Protein 7V0F (pdb70)

Structure (mmCIF, N/CA/C/O backbone):
data_7V0F
#
_entry.id   7V0F
#
_cell.length_a   84.060
_cell.length_b   84.060
_cell.length_c   122.420
_cell.angle_alpha   90.000
_cell.angle_beta   90.000
_cell.angle_gamma   90.000
#
_symmetry.space_group_name_H-M   'I 4'
#
loop_
_entity.id
_entity.type
_entity.pdbx_description
1 polymer '6-carboxy-5,6,7,8-tetrahydropterin synthase'
2 non-polymer 1,2-ETHANEDIOL
3 non-polymer 'ZINC ION'
4 non-polymer DI(HYDROXYETHYL)ETHER
5 water water
#
loop_
_atom_site.group_PDB
_atom_site.id
_atom_site.type_symbol
_atom_site.label_atom_id
_atom_site.label_alt_id
_atom_site.label_comp_id
_atom_site.label_asym_id
_atom_site.label_entity_id
_atom_site.label_seq_id
_atom_site.pdbx_PDB_ins_code
_atom_site.Cartn_x
_atom_site.Cartn_y
_atom_site.Cartn_z
_atom_site.occupancy
_atom_site.B_iso_or_equiv
_atom_site.auth_seq_id
_atom_site.auth_comp_id
_atom_site.auth_asym_id
_atom_site.auth_atom_id
_atom_site.pdbx_PDB_model_num
ATOM 1 N N . HIS A 1 2 ? 34.00141 -52.88157 -2.12402 1.000 82.99726 0 HIS A N 1
ATOM 2 C CA . HIS A 1 2 ? 33.84731 -54.30697 -2.41942 1.000 81.58800 0 HIS A CA 1
ATOM 3 C C . HIS A 1 2 ? 34.59484 -54.67270 -3.70854 1.000 77.94191 0 HIS A C 1
ATOM 4 O O . HIS A 1 2 ? 35.81853 -54.53558 -3.78558 1.000 73.66028 0 HIS A O 1
ATOM 11 N N . MET A 1 3 ? 33.85118 -55.12818 -4.71622 1.000 66.27828 1 MET A N 1
ATOM 12 C CA . MET A 1 3 ? 34.37759 -55.37160 -6.05281 1.000 61.02310 1 MET A CA 1
ATOM 13 C C . MET A 1 3 ? 33.70161 -54.41581 -7.02693 1.000 53.92664 1 MET A C 1
ATOM 14 O O . MET A 1 3 ? 32.47306 -54.37298 -7.10787 1.000 54.28857 1 MET A O 1
ATOM 19 N N . LEU A 1 4 ? 34.49755 -53.65991 -7.76489 1.000 50.09200 2 LEU A N 1
ATOM 20 C CA . LEU A 1 4 ? 33.97651 -52.60825 -8.62367 1.000 48.10835 2 LEU A CA 1
ATOM 21 C C . LEU A 1 4 ? 33.58371 -53.19888 -9.97194 1.000 45.09916 2 LEU A C 1
ATOM 22 O O . LEU A 1 4 ? 34.39030 -53.87763 -10.62183 1.000 44.36515 2 LEU A O 1
ATOM 27 N N . ILE A 1 5 ? 32.35206 -52.91415 -10.39521 1.000 43.44630 3 ILE A N 1
ATOM 28 C CA . ILE A 1 5 ? 31.87392 -53.19437 -11.74244 1.000 41.01335 3 ILE A CA 1
ATOM 29 C C . ILE A 1 5 ? 31.46412 -51.87178 -12.37323 1.000 41.26572 3 ILE A C 1
ATOM 30 O O . ILE A 1 5 ? 30.80297 -51.04984 -11.73093 1.000 39.78368 3 ILE A O 1
ATOM 35 N N . ARG A 1 6 ? 31.88863 -51.64984 -13.60648 1.000 40.65079 4 ARG A N 1
ATOM 36 C CA . ARG A 1 6 ? 31.40540 -50.54049 -14.41679 1.000 38.02533 4 ARG A CA 1
ATOM 37 C C . ARG A 1 6 ? 30.62129 -51.09713 -15.59572 1.000 36.90960 4 ARG A C 1
ATOM 38 O O . ARG A 1 6 ? 31.03068 -52.08528 -16.21249 1.000 39.52737 4 ARG A O 1
ATOM 46 N N . LYS A 1 7 ? 29.49544 -50.48220 -15.90890 1.000 37.15229 5 LYS A N 1
ATOM 47 C CA . LYS A 1 7 ? 28.75716 -50.85652 -17.10155 1.000 39.69244 5 LYS A CA 1
ATOM 48 C C . LYS A 1 7 ? 28.40171 -49.60909 -17.89828 1.000 39.62018 5 LYS A C 1
ATOM 49 O O . LYS A 1 7 ? 27.97138 -48.59897 -17.33587 1.000 37.80932 5 LYS A O 1
ATOM 55 N N . LEU A 1 8 ? 28.59061 -49.68557 -19.20878 1.000 39.78669 6 LEU A N 1
ATOM 56 C CA . LEU A 1 8 ? 28.55497 -48.52540 -20.08032 1.000 39.84178 6 LEU A CA 1
ATOM 57 C C . LEU A 1 8 ? 27.23094 -48.49564 -20.83359 1.000 41.34313 6 LEU A C 1
ATOM 58 O O . LEU A 1 8 ? 26.82338 -49.49908 -21.42882 1.000 40.14252 6 LEU A O 1
ATOM 63 N N . PHE A 1 9 ? 26.56562 -47.33971 -20.80697 1.000 40.46730 7 PHE A N 1
ATOM 64 C CA . PHE A 1 9 ? 25.34033 -47.10748 -21.55312 1.000 37.40294 7 PHE A CA 1
ATOM 65 C C . PHE A 1 9 ? 25.47411 -45.78367 -22.27402 1.000 37.18998 7 PHE A C 1
ATOM 66 O O . PHE A 1 9 ? 26.32228 -44.95596 -21.94068 1.000 35.63378 7 PHE A O 1
ATOM 74 N N . LYS A 1 10 ? 24.63527 -45.59161 -23.27902 1.000 36.56896 8 LYS A N 1
ATOM 75 C CA . LYS A 1 10 ? 24.63030 -44.33302 -23.99249 1.000 38.77912 8 LYS A CA 1
ATOM 76 C C . LYS A 1 10 ? 23.19083 -44.00541 -24.36410 1.000 40.22011 8 LYS A C 1
ATOM 77 O O . LYS A 1 10 ? 22.35774 -44.90347 -24.49702 1.000 37.92211 8 LYS A O 1
ATOM 83 N N . PHE A 1 11 ? 22.89106 -42.70955 -24.50129 1.000 40.15599 9 PHE A N 1
ATOM 84 C CA . PHE A 1 11 ? 21.58025 -42.31583 -24.98161 1.000 37.37439 9 PHE A CA 1
ATOM 85 C C . PHE A 1 11 ? 21.64609 -40.92668 -25.59842 1.000 40.06314 9 PHE A C 1
ATOM 86 O O . PHE A 1 11 ? 22.56957 -40.15022 -25.34308 1.000 41.88603 9 PHE A O 1
ATOM 94 N N . GLU A 1 12 ? 20.64912 -40.62930 -26.43072 1.000 40.64380 10 GLU A N 1
ATOM 95 C CA . GLU A 1 12 ? 20.55215 -39.38104 -27.17462 1.000 40.30773 10 GLU A CA 1
ATOM 96 C C . GLU A 1 12 ? 19.25474 -38.68215 -26.78789 1.000 42.22503 10 GLU A C 1
ATOM 97 O O . GLU A 1 12 ? 18.18439 -39.29655 -26.84459 1.000 43.90397 10 GLU A O 1
ATOM 103 N N . ASN A 1 13 ? 19.33506 -37.41432 -26.38501 1.000 40.14734 11 ASN A N 1
ATOM 104 C CA . ASN A 1 13 ? 18.25927 -36.82667 -25.59998 1.000 41.59920 11 ASN A CA 1
ATOM 105 C C . ASN A 1 13 ? 18.10538 -35.34673 -25.93250 1.000 47.38028 11 ASN A C 1
ATOM 106 O O . ASN A 1 13 ? 19.05969 -34.67924 -26.32840 1.000 44.25312 11 ASN A O 1
ATOM 111 N N . ALA A 1 14 ? 16.89015 -34.83365 -25.76892 1.000 48.84141 12 ALA A N 1
ATOM 112 C CA . ALA A 1 14 ? 16.64902 -33.40698 -25.71586 1.000 48.89303 12 ALA A CA 1
ATOM 113 C C . ALA A 1 14 ? 15.97914 -33.07704 -24.39233 1.000 48.73959 12 ALA A C 1
ATOM 114 O O . ALA A 1 14 ? 15.18199 -33.85932 -23.88955 1.000 50.18261 12 ALA A O 1
ATOM 116 N N . HIS A 1 15 ? 16.30437 -31.93553 -23.80701 1.000 49.05580 13 HIS A N 1
ATOM 117 C CA . HIS A 1 15 ? 15.65258 -31.61201 -22.55071 1.000 51.62143 13 HIS A CA 1
ATOM 118 C C . HIS A 1 15 ? 15.56119 -30.10442 -22.38312 1.000 55.72160 13 HIS A C 1
ATOM 119 O O . HIS A 1 15 ? 16.19771 -29.33157 -23.10605 1.000 55.02135 13 HIS A O 1
ATOM 126 N N . VAL A 1 16 ? 14.73385 -29.69610 -21.42707 1.000 57.48230 14 VAL A N 1
ATOM 127 C CA . VAL A 1 16 ? 14.37293 -28.30363 -21.23789 1.000 59.06350 14 VAL A CA 1
ATOM 128 C C . VAL A 1 16 ? 15.06558 -27.82241 -19.97633 1.000 60.17082 14 VAL A C 1
ATOM 129 O O . VAL A 1 16 ? 14.96606 -28.46656 -18.92579 1.000 58.01655 14 VAL A O 1
ATOM 133 N N . VAL A 1 17 ? 15.71498 -26.67348 -20.04457 1.000 61.30228 15 VAL A N 1
ATOM 134 C CA . VAL A 1 17 ? 16.03996 -25.95891 -18.82712 1.000 61.18379 15 VAL A CA 1
ATOM 135 C C . VAL A 1 17 ? 15.20242 -24.69736 -18.83804 1.000 65.43667 15 VAL A C 1
ATOM 136 O O . VAL A 1 17 ? 15.22891 -23.92839 -19.80568 1.000 70.67449 15 VAL A O 1
ATOM 140 N N . ARG A 1 18 ? 14.39422 -24.53147 -17.81038 1.000 68.01483 16 ARG A N 1
ATOM 141 C CA . ARG A 1 18 ? 13.62637 -23.31001 -17.68053 1.000 71.27299 16 ARG A CA 1
ATOM 142 C C . ARG A 1 18 ? 14.46756 -22.25380 -16.98168 1.000 68.32339 16 ARG A C 1
ATOM 143 O O . ARG A 1 18 ? 15.53320 -22.53281 -16.43680 1.000 73.28552 16 ARG A O 1
ATOM 151 N N . ASN A 1 19 ? 13.95924 -21.04122 -16.97858 1.000 70.90574 17 ASN A N 1
ATOM 152 C CA . ASN A 1 19 ? 14.71842 -19.83228 -16.73298 1.000 69.56475 17 ASN A CA 1
ATOM 153 C C . ASN A 1 19 ? 14.37408 -19.26493 -15.35260 1.000 71.62211 17 ASN A C 1
ATOM 154 O O . ASN A 1 19 ? 13.56160 -19.81622 -14.61210 1.000 74.70185 17 ASN A O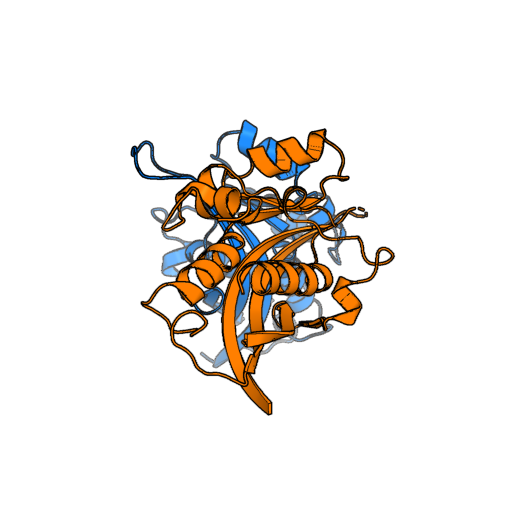 1
ATOM 159 N N . CYS A 1 20 ? 15.02151 -18.15507 -15.00282 1.000 74.51755 18 CYS A N 1
ATOM 160 C CA . CYS A 1 20 ? 14.62175 -17.31571 -13.88559 1.000 71.75470 18 CYS A CA 1
ATOM 161 C C . CYS A 1 20 ? 13.57124 -16.32521 -14.36097 1.000 82.14180 18 CYS A C 1
ATOM 162 O O . CYS A 1 20 ? 13.26821 -16.22551 -15.55216 1.000 81.99056 18 CYS A O 1
ATOM 165 N N . THR A 1 21 ? 13.06508 -15.52447 -13.42582 1.000 83.27959 19 THR A N 1
ATOM 166 C CA . THR A 1 21 ? 12.47465 -14.23903 -13.76657 1.000 84.84225 19 THR A CA 1
ATOM 167 C C . THR A 1 21 ? 13.51940 -13.13711 -13.94296 1.000 85.00909 19 THR A C 1
ATOM 168 O O . THR A 1 21 ? 13.14060 -11.97642 -14.11888 1.000 86.13836 19 THR A O 1
ATOM 172 N N . SER A 1 22 ? 14.81167 -13.47379 -13.90203 1.000 82.52152 20 SER A N 1
ATOM 173 C CA . SER A 1 22 ? 15.87715 -12.57718 -14.33896 1.000 83.38781 20 SER A CA 1
ATOM 174 C C . SER A 1 22 ? 15.71964 -12.17510 -15.79709 1.000 86.26940 20 SER A C 1
ATOM 175 O O . SER A 1 22 ? 15.34676 -12.98821 -16.64968 1.000 83.94280 20 SER A O 1
ATOM 178 N N . ASP A 1 23 ? 16.01929 -10.89858 -16.06510 1.000 92.31025 21 ASP A N 1
ATOM 179 C CA . ASP A 1 23 ? 15.78119 -10.27161 -17.35800 1.000 90.00157 21 ASP A CA 1
ATOM 180 C C . ASP A 1 23 ? 16.70896 -10.81017 -18.43932 1.000 91.99856 21 ASP A C 1
ATOM 181 O O . ASP A 1 23 ? 16.35772 -10.77063 -19.62407 1.000 94.91185 21 ASP A O 1
ATOM 186 N N . ARG A 1 24 ? 17.88027 -11.31764 -18.06575 1.000 85.35693 22 ARG A N 1
ATOM 187 C CA . ARG A 1 24 ? 18.78779 -11.88309 -19.04788 1.000 84.37860 22 ARG A CA 1
ATOM 188 C C . ARG A 1 24 ? 18.68259 -13.40340 -19.16405 1.000 82.62824 22 ARG A C 1
ATOM 189 O O . ARG A 1 24 ? 19.23927 -13.97120 -20.10865 1.000 79.34912 22 ARG A O 1
ATOM 197 N N . CYS A 1 25 ? 17.95551 -14.07210 -18.26770 1.000 78.27795 23 CYS A N 1
ATOM 198 C CA . CYS A 1 25 ? 17.90597 -15.53133 -18.24516 1.000 72.73335 23 CYS A CA 1
ATOM 199 C C . CYS A 1 25 ? 16.85739 -16.03360 -19.23637 1.000 75.33726 23 CYS A C 1
ATOM 200 O O . CYS A 1 25 ? 15.64899 -15.88708 -19.00876 1.000 71.67662 23 CYS A O 1
ATOM 203 N N . LYS A 1 26 ? 17.32180 -16.65772 -20.31875 1.000 76.80093 24 LYS A N 1
ATOM 204 C CA . LYS A 1 26 ? 16.46113 -17.19788 -21.36339 1.000 76.23982 24 LYS A CA 1
ATOM 205 C C . LYS A 1 26 ? 16.30641 -18.70954 -21.19801 1.000 74.51691 24 LYS A C 1
ATOM 206 O O . LYS A 1 26 ? 17.18877 -19.39192 -20.66760 1.000 74.04711 24 LYS A O 1
ATOM 212 N N . ARG A 1 27 ? 15.16685 -19.22259 -21.65646 1.000 71.50119 25 ARG A N 1
ATOM 213 C CA . ARG A 1 27 ? 14.90985 -20.65440 -21.70961 1.000 69.35882 25 ARG A CA 1
ATOM 214 C C . ARG A 1 27 ? 15.69722 -21.29474 -22.84873 1.000 69.20841 25 ARG A C 1
ATOM 215 O O . ARG A 1 27 ? 15.88431 -20.69448 -23.91167 1.000 72.40734 25 ARG A O 1
ATOM 223 N N . SER A 1 28 ? 16.16253 -22.52578 -22.62166 1.000 67.72914 26 SER A N 1
ATOM 224 C CA . SER A 1 28 ? 17.05710 -23.18643 -23.56323 1.000 66.76938 26 SER A CA 1
ATOM 225 C C . SER A 1 28 ? 16.67923 -24.65627 -23.69920 1.000 66.49771 26 SER A C 1
ATOM 226 O O . SER A 1 28 ? 16.20101 -25.28838 -22.74789 1.000 65.05149 26 SER A O 1
ATOM 229 N N . ILE A 1 29 ? 16.91551 -25.20485 -24.89020 1.000 62.33982 27 ILE A N 1
ATOM 230 C CA . ILE A 1 29 ? 16.80589 -26.63948 -25.07952 1.000 58.87727 27 ILE A CA 1
ATOM 231 C C . ILE A 1 29 ? 18.17050 -27.19493 -25.46276 1.000 57.37690 27 ILE A C 1
ATOM 232 O O . ILE A 1 29 ? 19.02124 -26.49751 -26.02438 1.000 55.57434 27 ILE A O 1
ATOM 237 N N . HIS A 1 30 ? 18.37898 -28.46524 -25.12302 1.000 52.97488 28 HIS A N 1
ATOM 238 C CA . HIS A 1 30 ? 19.69805 -29.08769 -25.10632 1.000 50.18207 28 HIS A CA 1
ATOM 239 C C . HIS A 1 30 ? 19.49143 -30.47115 -25.70821 1.000 50.73283 28 HIS A C 1
ATOM 240 O O . HIS A 1 30 ? 19.07337 -31.39301 -25.00770 1.000 53.66910 28 HIS A O 1
ATOM 247 N N . GLY A 1 31 ? 19.74268 -30.59675 -27.00781 1.000 49.42173 29 GLY A N 1
ATOM 248 C CA . GLY A 1 31 ? 19.97830 -31.89533 -27.60382 1.000 48.22429 29 GLY A CA 1
ATOM 249 C C . GLY A 1 31 ? 21.43514 -32.30168 -27.59748 1.000 43.78014 29 GLY A C 1
ATOM 250 O O . GLY A 1 31 ? 22.25536 -31.60050 -28.18633 1.000 41.32186 29 GLY A O 1
ATOM 251 N N . HIS A 1 32 ? 21.77197 -33.42534 -26.95472 1.000 42.83859 30 HIS A N 1
ATOM 252 C CA . HIS A 1 32 ? 23.15190 -33.89188 -26.83439 1.000 40.65742 30 HIS A CA 1
ATOM 253 C C . HIS A 1 32 ? 23.26616 -35.40482 -26.96663 1.000 39.92652 30 HIS A C 1
ATOM 254 O O . HIS A 1 32 ? 22.28265 -36.14413 -26.83225 1.000 36.83131 30 HIS A O 1
ATOM 261 N N . SER A 1 33 ? 24.51748 -35.85754 -27.14709 1.000 37.29927 31 SER A N 1
ATOM 262 C CA . SER A 1 33 ? 24.89587 -37.24545 -26.87663 1.000 36.90659 31 SER A CA 1
ATOM 263 C C . SER A 1 33 ? 25.38601 -37.42235 -25.44880 1.000 34.22985 31 SER A C 1
ATOM 264 O O . SER A 1 33 ? 26.24313 -36.68115 -24.98126 1.000 35.07271 31 SER A O 1
ATOM 267 N N . TYR A 1 34 ? 24.82608 -38.40734 -24.76004 1.000 36.20471 32 TYR A N 1
ATOM 268 C CA . TYR A 1 34 ? 25.18264 -38.71708 -23.38391 1.000 36.28098 32 TYR A CA 1
ATOM 269 C C . TYR A 1 34 ? 25.86004 -40.08936 -23.30016 1.000 34.26081 32 TYR A C 1
ATOM 270 O O . TYR A 1 34 ? 25.53746 -41.00848 -24.06218 1.000 32.85491 32 TYR A O 1
ATOM 279 N N . LYS A 1 35 ? 26.83773 -40.21901 -22.40443 1.000 35.47619 33 LYS A N 1
ATOM 280 C CA . LYS A 1 35 ? 27.42390 -41.51468 -22.09043 1.000 35.12557 33 LYS A CA 1
ATOM 281 C C . LYS A 1 35 ? 27.32064 -41.69947 -20.58402 1.000 32.67113 33 LYS A C 1
ATOM 282 O O . LYS A 1 35 ? 27.43505 -40.73930 -19.81749 1.000 32.73492 33 LYS A O 1
ATOM 288 N N . VAL A 1 36 ? 27.07133 -42.92700 -20.16194 1.000 30.63074 34 VAL A N 1
ATOM 289 C CA . VAL A 1 36 ? 26.60273 -43.21045 -18.82111 1.000 33.79242 34 VAL A CA 1
ATOM 290 C C . VAL A 1 36 ? 27.50114 -44.29997 -18.29842 1.000 34.39783 34 VAL A C 1
ATOM 291 O O . VAL A 1 36 ? 27.61180 -45.35587 -18.92692 1.000 36.19443 34 VAL A O 1
ATOM 295 N N . GLU A 1 37 ? 28.15949 -44.05408 -17.18261 1.000 33.16619 35 GLU A N 1
ATOM 296 C CA . GLU A 1 37 ? 28.88340 -45.10512 -16.50090 1.000 36.02379 35 GLU A CA 1
ATOM 297 C C . GLU A 1 37 ? 28.06600 -45.47031 -15.29532 1.000 35.38432 35 GLU A C 1
ATOM 298 O O . GLU A 1 37 ? 27.81636 -44.62428 -14.44203 1.000 39.75770 35 GLU A O 1
ATOM 304 N N . LEU A 1 38 ? 27.63818 -46.71428 -15.22824 1.000 40.19614 36 LEU A N 1
ATOM 305 C CA . LEU A 1 38 ? 27.00558 -47.24059 -14.02568 1.000 39.35501 36 LEU A CA 1
ATOM 306 C C . LEU A 1 38 ? 28.08155 -47.95627 -13.23041 1.000 38.45392 36 LEU A C 1
ATOM 307 O O . LEU A 1 38 ? 28.78958 -48.79861 -13.77217 1.000 36.46353 36 LEU A O 1
ATOM 312 N N . LEU A 1 39 ? 28.26412 -47.57262 -11.98676 1.000 39.58806 37 LEU A N 1
ATOM 313 C CA . LEU A 1 39 ? 29.32279 -48.13714 -11.17378 1.000 39.38685 37 LEU A CA 1
ATOM 314 C C . LEU A 1 39 ? 28.66883 -48.94772 -10.07737 1.000 43.55081 37 LEU A C 1
ATOM 315 O O . LEU A 1 39 ? 27.92391 -48.39646 -9.25913 1.000 44.61166 37 LEU A O 1
ATOM 320 N N . LEU A 1 40 ? 28.94975 -50.25125 -10.06711 1.000 45.65590 38 LEU A N 1
ATOM 321 C CA . LEU A 1 40 ? 28.37581 -51.18923 -9.11715 1.000 46.49223 38 LEU A CA 1
ATOM 322 C C . LEU A 1 40 ? 29.45202 -51.71265 -8.17645 1.000 47.47871 38 LEU A C 1
ATOM 323 O O . LEU A 1 40 ? 30.60610 -51.90905 -8.56415 1.000 46.13108 38 LEU A O 1
ATOM 328 N N . LYS A 1 41 ? 29.05769 -51.96004 -6.93776 1.000 51.17142 39 LYS A N 1
ATOM 329 C CA . LYS A 1 41 ? 29.85127 -52.75790 -6.02127 1.000 56.98940 39 LYS A CA 1
ATOM 330 C C . LYS A 1 41 ? 29.09922 -54.03553 -5.66685 1.000 63.13461 39 LYS A C 1
ATOM 331 O O . LYS A 1 41 ? 27.94259 -53.98320 -5.22745 1.000 66.62131 39 LYS A O 1
ATOM 337 N N . ALA A 1 42 ? 29.75718 -55.17736 -5.86405 1.000 60.42375 40 ALA A N 1
ATOM 338 C CA . ALA A 1 42 ? 29.16316 -56.48970 -5.64756 1.000 65.01367 40 ALA A CA 1
ATOM 339 C C . ALA A 1 42 ? 29.94839 -57.21280 -4.56239 1.000 69.64654 40 ALA A C 1
ATOM 340 O O . ALA A 1 42 ? 31.17607 -57.33187 -4.65488 1.000 68.23903 40 ALA A O 1
ATOM 342 N N . SER A 1 43 ? 29.23861 -57.67372 -3.52982 1.000 72.59433 41 SER A N 1
ATOM 343 C CA . SER A 1 43 ? 29.77603 -58.56222 -2.50607 1.000 69.88572 41 SER A CA 1
ATOM 344 C C . SER A 1 43 ? 29.52517 -60.02644 -2.80956 1.000 67.35790 41 SER A C 1
ATOM 345 O O . SER A 1 43 ? 29.89799 -60.88494 -2.00409 1.000 67.45190 41 SER A O 1
ATOM 348 N N . LYS A 1 44 ? 28.86089 -60.31959 -3.92152 1.000 69.26507 42 LYS A N 1
ATOM 349 C CA . LYS A 1 44 ? 28.32130 -61.64367 -4.18564 1.000 71.27216 42 LYS A CA 1
ATOM 350 C C . LYS A 1 44 ? 27.93697 -61.67596 -5.65581 1.000 71.02010 42 LYS A C 1
ATOM 351 O O . LYS A 1 44 ? 27.19027 -60.81076 -6.12704 1.000 74.08564 42 LYS A O 1
ATOM 357 N N . LEU A 1 45 ? 28.48516 -62.61054 -6.40497 1.000 66.25687 43 LEU A N 1
ATOM 358 C CA . LEU A 1 45 ? 28.11759 -62.76535 -7.80688 1.000 64.01555 43 LEU A CA 1
ATOM 359 C C . LEU A 1 45 ? 27.16474 -63.94565 -7.97720 1.000 70.71116 43 LEU A C 1
ATOM 360 O O . LEU A 1 45 ? 27.43381 -64.91569 -8.69990 1.000 72.96587 43 LEU A O 1
ATOM 365 N N . ASP A 1 46 ? 26.03572 -63.86682 -7.27433 1.000 73.30807 44 ASP A N 1
ATOM 366 C CA . ASP A 1 46 ? 24.93597 -64.76130 -7.58766 1.000 72.83691 44 ASP A CA 1
ATOM 367 C C . ASP A 1 46 ? 24.30137 -64.38350 -8.91493 1.000 70.87072 44 ASP A C 1
ATOM 368 O O . ASP A 1 46 ? 24.41705 -63.25024 -9.39374 1.000 71.38849 44 ASP A O 1
ATOM 373 N N . HIS A 1 47 ? 23.60679 -65.36416 -9.49407 1.000 67.86169 45 HIS A N 1
ATOM 374 C CA . HIS A 1 47 ? 23.07571 -65.23276 -10.84192 1.000 68.99474 45 HIS A CA 1
ATOM 375 C C . HIS A 1 47 ? 21.98807 -64.15609 -10.92495 1.000 67.50364 45 HIS A C 1
ATOM 376 O O . HIS A 1 47 ? 21.85473 -63.48809 -11.95675 1.000 65.12094 45 HIS A O 1
ATOM 383 N N . GLY A 1 48 ? 21.22860 -63.95333 -9.84583 1.000 68.19579 46 GLY A N 1
ATOM 384 C CA . GLY A 1 48 ? 20.04130 -63.11880 -9.91346 1.000 72.84807 46 GLY A CA 1
ATOM 385 C C . GLY A 1 48 ? 20.33792 -61.63810 -9.99788 1.000 71.02785 46 GLY A C 1
ATOM 386 O O . GLY A 1 48 ? 19.48620 -60.86998 -10.45643 1.000 73.99759 46 GLY A O 1
ATOM 387 N N . GLN A 1 49 ? 21.53960 -61.22845 -9.58883 1.000 72.11093 47 GLN A N 1
ATOM 388 C CA . GLN A 1 49 ? 21.99497 -59.84813 -9.69955 1.000 69.69826 47 GLN A CA 1
ATOM 389 C C . GLN A 1 49 ? 23.31274 -59.73138 -10.47054 1.000 67.73317 47 GLN A C 1
ATOM 390 O O . GLN A 1 49 ? 24.04386 -58.74757 -10.30457 1.000 65.97199 47 GLN A O 1
ATOM 396 N N . MET A 1 50 ? 23.62681 -60.71546 -11.31266 1.000 64.90897 48 MET A N 1
ATOM 397 C CA . MET A 1 50 ? 24.54682 -60.50557 -12.42119 1.000 58.24467 48 MET A CA 1
ATOM 398 C C . MET A 1 50 ? 23.95685 -59.54566 -13.45102 1.000 58.15718 48 MET A C 1
ATOM 399 O O . MET A 1 50 ? 22.75920 -59.57535 -13.74525 1.000 58.61493 48 MET A O 1
ATOM 404 N N . VAL A 1 51 ? 24.81236 -58.71015 -14.03097 1.000 57.66903 49 VAL A N 1
ATOM 405 C CA . VAL A 1 51 ? 24.41713 -57.77483 -15.08263 1.000 56.17674 49 VAL A CA 1
ATOM 406 C C . VAL A 1 51 ? 25.22573 -58.10350 -16.34518 1.000 55.84988 49 VAL A C 1
ATOM 407 O O . VAL A 1 51 ? 26.46736 -57.99786 -16.34524 1.000 50.16775 49 VAL A O 1
ATOM 411 N N . TYR A 1 52 ? 24.51795 -58.50810 -17.41571 1.000 54.04166 50 TYR A N 1
ATOM 412 C CA . TYR A 1 52 ? 25.09709 -58.97908 -18.67527 1.000 53.32288 50 TYR A CA 1
ATOM 413 C C . TYR A 1 52 ? 24.04035 -58.87647 -19.78403 1.000 54.40934 50 TYR A C 1
ATOM 414 O O . TYR A 1 52 ? 22.84021 -58.98430 -19.51550 1.000 54.17497 50 TYR A O 1
ATOM 423 N N . ASP A 1 53 ? 24.50276 -58.69791 -21.03122 1.000 55.10879 51 ASP A N 1
ATOM 424 C CA . ASP A 1 53 ? 23.62089 -58.63935 -22.19840 1.000 54.44622 51 ASP A CA 1
ATOM 425 C C . ASP A 1 53 ? 22.87954 -59.95751 -22.39311 1.000 57.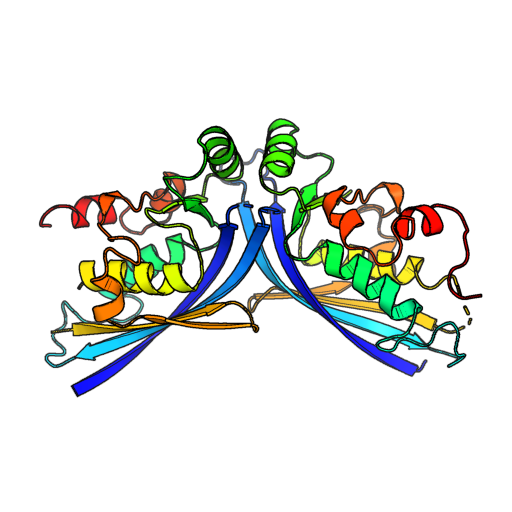78706 51 ASP A C 1
ATOM 426 O O . ASP A 1 53 ? 23.42457 -61.03629 -22.14516 1.000 58.20366 51 ASP A O 1
ATOM 431 N N . PHE A 1 54 ? 21.63194 -59.84817 -22.87736 1.000 59.78666 52 PHE A N 1
ATOM 432 C CA . PHE A 1 54 ? 20.69185 -60.96550 -23.09830 1.000 64.34221 52 PHE A CA 1
ATOM 433 C C . PHE A 1 54 ? 20.36454 -61.71518 -21.80375 1.000 61.94204 52 PHE A C 1
ATOM 434 O O . PHE A 1 54 ? 19.98444 -62.89529 -21.83487 1.000 62.40815 52 PHE A O 1
ATOM 442 N N . GLY A 1 55 ? 20.49829 -61.02871 -20.66494 1.000 58.52791 53 GLY A N 1
ATOM 443 C CA . GLY A 1 55 ? 19.86878 -61.42639 -19.42828 1.000 61.50075 53 GLY A CA 1
ATOM 444 C C . GLY A 1 55 ? 18.85569 -60.40169 -18.93712 1.000 63.55778 53 GLY A C 1
ATOM 445 O O . GLY A 1 55 ? 18.81696 -59.25464 -19.38788 1.000 56.94712 53 GLY A O 1
ATOM 446 N N . LEU A 1 56 ? 18.02682 -60.85175 -17.98323 1.000 60.81930 54 LEU A N 1
ATOM 447 C CA . LEU A 1 56 ? 16.80809 -60.11815 -17.64817 1.000 66.16715 54 LEU A CA 1
ATOM 448 C C . LEU A 1 56 ? 17.11637 -58.80632 -16.93463 1.000 58.87477 54 LEU A C 1
ATOM 449 O O . LEU A 1 56 ? 16.48914 -57.78198 -17.21345 1.000 60.53714 54 LEU A O 1
ATOM 454 N N . LEU A 1 57 ? 18.07772 -58.82263 -16.02148 1.000 54.21919 55 LEU A N 1
ATOM 455 C CA . LEU A 1 57 ? 18.24697 -57.71466 -15.09911 1.000 59.58585 55 LEU A CA 1
ATOM 456 C C . LEU A 1 57 ? 18.89430 -56.50191 -15.76977 1.000 57.68036 55 LEU A C 1
ATOM 457 O O . LEU A 1 57 ? 18.44543 -55.36165 -15.57774 1.000 54.73267 55 LEU A O 1
ATOM 462 N N . LYS A 1 58 ? 19.93565 -56.73074 -16.57769 1.000 55.73310 56 LYS A N 1
ATOM 463 C CA . LYS A 1 58 ? 20.42024 -55.67006 -17.45463 1.000 54.44567 56 LYS A CA 1
ATOM 464 C C . LYS A 1 58 ? 19.38363 -55.29473 -18.49737 1.000 50.66672 56 LYS A C 1
ATOM 465 O O . LYS A 1 58 ? 19.34137 -54.13463 -18.92083 1.000 48.67766 56 LYS A O 1
ATOM 471 N N . GLY A 1 59 ? 18.53290 -56.25062 -18.89935 1.000 53.46374 57 GLY A N 1
ATOM 472 C CA . GLY A 1 59 ? 17.46488 -55.95398 -19.84301 1.000 48.96361 57 GLY A CA 1
ATOM 473 C C . GLY A 1 59 ? 16.52989 -54.87582 -19.33488 1.000 51.46141 57 GLY A C 1
ATOM 474 O O . GLY A 1 59 ? 16.16761 -53.95750 -20.07393 1.000 49.10376 57 GLY A O 1
ATOM 475 N N . VAL A 1 60 ? 16.20919 -54.92223 -18.04203 1.000 52.10130 58 VAL A N 1
ATOM 476 C CA . VAL A 1 60 ? 15.34632 -53.90940 -17.45299 1.000 51.58445 58 VAL A CA 1
ATOM 477 C C . VAL A 1 60 ? 16.09383 -52.59717 -17.26598 1.000 49.67127 58 VAL A C 1
ATOM 478 O O . VAL A 1 60 ? 15.55640 -51.52285 -17.58291 1.000 47.20630 58 VAL A O 1
ATOM 482 N N . ILE A 1 61 ? 17.34986 -52.65498 -16.79066 1.000 50.61591 59 ILE A N 1
ATOM 483 C CA . ILE A 1 61 ? 18.12979 -51.42651 -16.61730 1.000 45.70273 59 ILE A CA 1
ATOM 484 C C . ILE A 1 61 ? 18.35271 -50.74605 -17.95599 1.000 44.00627 59 ILE A C 1
ATOM 485 O O . ILE A 1 61 ? 18.20619 -49.52115 -18.07066 1.000 44.65985 59 ILE A O 1
ATOM 490 N N . LYS A 1 62 ? 18.63014 -51.52893 -19.00056 1.000 42.07546 60 LYS A N 1
ATOM 491 C CA . LYS A 1 62 ? 18.79884 -50.93713 -20.32465 1.000 44.96345 60 LYS A CA 1
ATOM 492 C C . LYS A 1 62 ? 17.50479 -50.33034 -20.83331 1.000 46.01281 60 LYS A C 1
ATOM 493 O O . LYS A 1 62 ? 17.51925 -49.22951 -21.39153 1.000 44.99150 60 LYS A O 1
ATOM 499 N N . ASP A 1 63 ? 16.37531 -51.00336 -20.58139 1.000 50.14114 61 ASP A N 1
ATOM 500 C CA . ASP A 1 63 ? 15.07313 -50.53001 -21.03802 1.000 46.26159 61 ASP A CA 1
ATOM 501 C C . ASP A 1 63 ? 14.67698 -49.22143 -20.36320 1.000 45.54689 61 ASP A C 1
ATOM 502 O O . ASP A 1 63 ? 14.15977 -48.31102 -21.02437 1.000 43.98268 61 ASP A O 1
ATOM 507 N N . LEU A 1 64 ? 14.92116 -49.10274 -19.05322 1.000 45.34116 62 LEU A N 1
ATOM 508 C CA . LEU A 1 64 ? 14.73166 -47.81619 -18.37947 1.000 43.53367 62 LEU A CA 1
ATOM 509 C C . LEU A 1 64 ? 15.69488 -46.76354 -18.88180 1.000 43.19605 62 LEU A C 1
ATOM 510 O O . LEU A 1 64 ? 15.32453 -45.59935 -19.00511 1.000 45.26654 62 LEU A O 1
ATOM 515 N N . PHE A 1 65 ? 16.95160 -47.13468 -19.11307 1.000 42.38474 63 PHE A N 1
ATOM 516 C CA . PHE A 1 65 ? 17.93349 -46.15601 -19.56717 1.000 41.20840 63 PHE A CA 1
ATOM 517 C C . PHE A 1 65 ? 17.65385 -45.71148 -21.00352 1.000 42.59120 63 PHE A C 1
ATOM 518 O O . PHE A 1 65 ? 17.82324 -44.52957 -21.34171 1.000 40.23991 63 PHE A O 1
ATOM 526 N N . ASP A 1 66 ? 17.23329 -46.64925 -21.86892 1.000 43.58703 64 ASP A N 1
ATOM 527 C CA . ASP A 1 66 ? 16.89539 -46.30706 -23.24572 1.000 43.95727 64 ASP A CA 1
ATOM 528 C C . ASP A 1 66 ? 15.59162 -45.51403 -23.34194 1.000 44.91987 64 ASP A C 1
ATOM 529 O O . ASP A 1 66 ? 15.28265 -44.99141 -24.42336 1.000 42.93799 64 ASP A O 1
ATOM 534 N N . SER A 1 67 ? 14.82570 -45.41624 -22.24541 1.000 42.11743 65 SER A N 1
ATOM 535 C CA . SER A 1 67 ? 13.64725 -44.55584 -22.20665 1.000 42.31442 65 SER A CA 1
ATOM 536 C C . SER A 1 67 ? 13.99411 -43.10922 -22.49786 1.000 43.68449 65 SER A C 1
ATOM 537 O O . SER A 1 67 ? 13.20223 -42.38633 -23.11388 1.000 39.22838 65 SER A O 1
ATOM 540 N N . PHE A 1 68 ? 15.18432 -42.68795 -22.10456 1.000 41.24732 66 PHE A N 1
ATOM 541 C CA . PHE A 1 68 ? 15.63396 -41.33203 -22.32873 1.000 38.14684 66 PHE A CA 1
ATOM 542 C C . PHE A 1 68 ? 16.18845 -41.13466 -23.73609 1.000 39.70224 66 PHE A C 1
ATOM 543 O O . PHE A 1 68 ? 16.56732 -40.00623 -24.07812 1.000 42.48867 66 PHE A O 1
ATOM 551 N N . ASP A 1 69 ? 16.23587 -42.18324 -24.56361 1.000 39.46045 67 ASP A N 1
ATOM 552 C CA . ASP A 1 69 ? 16.83256 -42.07852 -25.89045 1.000 44.00657 67 ASP A CA 1
ATOM 553 C C . ASP A 1 69 ? 15.77627 -41.69261 -26.91244 1.000 44.38410 67 ASP A C 1
ATOM 554 O O . ASP A 1 69 ? 14.71325 -42.31748 -26.96959 1.000 46.21007 67 ASP A O 1
ATOM 559 N N . HIS A 1 70 ? 16.07287 -40.65177 -27.70342 1.000 44.42879 68 HIS A N 1
ATOM 560 C CA . HIS A 1 70 ? 15.13029 -40.04930 -28.66203 1.000 47.61812 68 HIS A CA 1
ATOM 561 C C . HIS A 1 70 ? 13.80622 -39.67268 -27.98969 1.000 42.44181 68 HIS A C 1
ATOM 562 O O . HIS A 1 70 ? 12.72663 -39.74932 -28.56716 1.000 44.08750 68 HIS A O 1
ATOM 569 N N . ALA A 1 71 ? 13.92315 -39.25580 -26.74556 1.000 41.34682 69 ALA A N 1
ATOM 570 C CA . ALA A 1 71 ? 12.88331 -38.70956 -25.91958 1.000 44.14903 69 ALA A CA 1
ATOM 571 C C . ALA A 1 71 ? 13.21059 -37.25299 -25.60824 1.000 46.96935 69 ALA A C 1
ATOM 572 O O . ALA A 1 71 ? 14.34817 -36.79278 -25.75738 1.000 46.03911 69 ALA A O 1
ATOM 574 N N . ILE A 1 72 ? 12.19874 -36.51856 -25.16681 1.000 47.72594 70 ILE A N 1
ATOM 575 C CA . ILE A 1 72 ? 12.40987 -35.23412 -24.52902 1.000 48.13748 70 ILE A CA 1
ATOM 576 C C . ILE A 1 72 ? 12.07120 -35.31850 -23.04882 1.000 48.67098 70 ILE A C 1
ATOM 577 O O . ILE A 1 72 ? 11.14429 -36.02522 -22.63823 1.000 51.42314 70 ILE A O 1
ATOM 582 N N . CYS A 1 73 ? 12.85138 -34.61452 -22.24338 1.000 49.08238 71 CYS A N 1
ATOM 583 C CA . CYS A 1 73 ? 12.63300 -34.54625 -20.80939 1.000 50.48498 71 CYS A CA 1
ATOM 584 C C . CYS A 1 73 ? 12.22832 -33.13788 -20.40109 1.000 51.07700 71 CYS A C 1
ATOM 585 O O . CYS A 1 73 ? 12.87105 -32.16439 -20.79909 1.000 50.62043 71 CYS A O 1
ATOM 588 N N . PHE A 1 74 ? 11.18678 -33.03592 -19.57437 1.000 48.41757 72 PHE A N 1
ATOM 589 C CA . PHE A 1 74 ? 10.77711 -31.75043 -19.03272 1.000 46.51261 72 PHE A CA 1
ATOM 590 C C . PHE A 1 74 ? 10.54638 -31.87274 -17.53021 1.000 49.75990 72 PHE A C 1
ATOM 591 O O . PHE A 1 74 ? 10.32646 -32.96388 -16.99684 1.000 50.46481 72 PHE A O 1
ATOM 599 N N . TRP A 1 75 ? 10.58659 -30.72555 -16.85608 1.000 50.54689 73 TRP A N 1
ATOM 600 C CA . TRP A 1 75 ? 10.19639 -30.63657 -15.45297 1.000 53.14805 73 TRP A CA 1
ATOM 601 C C . TRP A 1 75 ? 8.68343 -30.75834 -15.29254 1.000 55.79455 73 TRP A C 1
ATOM 602 O O . TRP A 1 75 ? 7.92676 -30.20312 -16.09246 1.000 58.59016 73 TRP A O 1
ATOM 613 N N . GLU A 1 76 ? 8.25222 -31.45766 -14.22570 1.000 57.30404 74 GLU A N 1
ATOM 614 C CA . GLU A 1 76 ? 6.84616 -31.47122 -13.78558 1.000 57.75433 74 GLU A CA 1
ATOM 615 C C . GLU A 1 76 ? 6.29024 -30.06704 -13.54325 1.000 58.56561 74 GLU A C 1
ATOM 616 O O . GLU A 1 76 ? 5.12741 -29.77875 -13.85948 1.000 56.58284 74 GLU A O 1
ATOM 622 N N . LYS A 1 77 ? 7.09048 -29.19648 -12.92854 1.000 62.15293 75 LYS A N 1
ATOM 623 C CA . LYS A 1 77 ? 6.63040 -27.88596 -12.49421 1.000 60.86065 75 LYS A CA 1
ATOM 624 C C . LYS A 1 77 ? 6.92967 -26.81607 -13.52344 1.000 60.74881 75 LYS A C 1
ATOM 625 O O . LYS A 1 77 ? 6.90204 -25.62564 -13.20222 1.000 64.71826 75 LYS A O 1
ATOM 631 N N . ASP A 1 78 ? 7.19767 -27.21780 -14.76066 1.000 61.74336 76 ASP A N 1
ATOM 632 C CA . ASP A 1 78 ? 7.28490 -26.26587 -15.84844 1.000 65.76880 76 ASP A CA 1
ATOM 633 C C . ASP A 1 78 ? 5.89493 -25.73934 -16.18629 1.000 65.66581 76 ASP A C 1
ATOM 634 O O . ASP A 1 78 ? 4.86791 -26.25608 -15.73030 1.000 64.37000 76 ASP A O 1
ATOM 639 N N . ASP A 1 79 ? 5.88402 -24.67144 -16.97394 1.000 69.65718 77 ASP A N 1
ATOM 640 C CA . ASP A 1 79 ? 4.63920 -24.05969 -17.38780 1.000 71.62276 77 ASP A CA 1
ATOM 641 C C . ASP A 1 79 ? 3.87451 -25.01006 -18.30810 1.000 71.25544 77 ASP A C 1
ATOM 642 O O . ASP A 1 79 ? 4.47412 -25.64021 -19.18526 1.000 69.37774 77 ASP A O 1
ATOM 647 N N . PRO A 1 80 ? 2.56286 -25.16669 -18.10127 1.000 70.16034 78 PRO A N 1
ATOM 648 C CA . PRO A 1 80 ? 1.83307 -26.24489 -18.78213 1.000 69.71219 78 PRO A CA 1
ATOM 649 C C . PRO A 1 80 ? 1.63880 -26.02120 -20.27561 1.000 71.12159 78 PRO A C 1
ATOM 650 O O . PRO A 1 80 ? 1.39207 -26.99353 -20.99719 1.000 72.77251 78 PRO A O 1
ATOM 654 N N . GLN A 1 81 ? 1.74323 -24.77914 -20.75640 1.000 76.58692 79 GLN A N 1
ATOM 655 C CA . GLN A 1 81 ? 1.80409 -24.52037 -22.19433 1.000 75.97958 79 GLN A CA 1
ATOM 656 C C . GLN A 1 81 ? 3.06658 -25.10851 -22.81853 1.000 75.50273 79 GLN A C 1
ATOM 657 O O . GLN A 1 81 ? 3.02721 -25.63187 -23.94033 1.000 75.84289 79 GLN A O 1
ATOM 663 N N . TYR A 1 82 ? 4.20324 -24.99452 -22.11807 1.000 73.53277 80 TYR A N 1
ATOM 664 C CA . TYR A 1 82 ? 5.44219 -25.62598 -22.56122 1.000 74.79473 80 TYR A CA 1
ATOM 665 C C . TYR A 1 82 ? 5.31355 -27.14099 -22.54438 1.000 70.45003 80 TYR A C 1
ATOM 666 O O . TYR A 1 82 ? 5.65359 -27.80777 -23.52917 1.000 67.53225 80 TYR A O 1
ATOM 675 N N . ILE A 1 83 ? 4.78114 -27.68758 -21.44150 1.000 70.64950 81 ILE A N 1
ATOM 676 C CA . ILE A 1 83 ? 4.66860 -29.13545 -21.25001 1.000 67.96733 81 ILE A CA 1
ATOM 677 C C . ILE A 1 83 ? 3.74934 -29.73674 -22.30006 1.000 66.21881 81 ILE A C 1
ATOM 678 O O . ILE A 1 83 ? 4.03938 -30.79596 -22.87274 1.000 63.92096 81 ILE A O 1
ATOM 683 N N . ASP A 1 84 ? 2.66948 -29.02609 -22.62558 1.000 68.82445 82 ASP A N 1
ATOM 684 C CA . ASP A 1 84 ? 1.78088 -29.48945 -23.68013 1.000 68.66884 82 ASP A CA 1
ATOM 685 C C . ASP A 1 84 ? 2.40854 -29.35952 -25.06030 1.000 69.00111 82 ASP A C 1
ATOM 686 O O . ASP A 1 84 ? 2.16532 -30.19884 -25.93399 1.000 68.52289 82 ASP A O 1
ATOM 691 N N . ALA A 1 85 ? 3.21741 -28.32244 -25.27938 1.000 69.35474 83 ALA A N 1
ATOM 692 C CA . ALA A 1 85 ? 4.02400 -28.27204 -26.49447 1.000 70.20004 83 ALA A CA 1
ATOM 693 C C . ALA A 1 85 ? 5.07692 -29.37316 -26.52558 1.000 69.01869 83 ALA A C 1
ATOM 694 O O . ALA A 1 85 ? 5.44710 -29.83290 -27.60952 1.000 68.91770 83 ALA A O 1
ATOM 696 N N . CYS A 1 86 ? 5.56769 -29.80405 -25.35931 1.000 67.51273 84 CYS A N 1
ATOM 697 C CA . CYS A 1 86 ? 6.50630 -30.92291 -25.32299 1.000 69.31099 84 CYS A CA 1
ATOM 698 C C . CYS A 1 86 ? 5.84506 -32.20715 -25.79348 1.000 69.44634 84 CYS A C 1
ATOM 699 O O . CYS A 1 86 ? 6.40695 -32.93303 -26.62227 1.000 66.79025 84 CYS A O 1
ATOM 702 N N . LYS A 1 87 ? 4.63717 -32.48775 -25.29294 1.000 65.25837 85 LYS A N 1
ATOM 703 C CA . LYS A 1 87 ? 3.96832 -33.73425 -25.62912 1.000 62.38556 85 LYS A CA 1
ATOM 704 C C . LYS A 1 87 ? 3.49539 -33.75281 -27.08130 1.000 65.75949 85 LYS A C 1
ATOM 705 O O . LYS A 1 87 ? 3.45381 -34.82244 -27.70117 1.000 66.43617 85 LYS A O 1
ATOM 711 N N . THR A 1 88 ? 3.15908 -32.59174 -27.64571 1.000 66.16990 86 THR A N 1
ATOM 712 C CA . THR A 1 88 ? 2.93750 -32.50909 -29.08717 1.000 66.23983 86 THR A CA 1
ATOM 713 C C . THR A 1 88 ? 4.22006 -32.75710 -29.86029 1.000 67.50830 86 THR A C 1
ATOM 714 O O . THR A 1 88 ? 4.19964 -33.38391 -30.92676 1.000 70.60568 86 THR A O 1
ATOM 718 N N . PHE A 1 89 ? 5.32957 -32.22465 -29.35100 1.000 67.51569 87 PHE A N 1
ATOM 719 C CA . PHE A 1 89 ? 6.60566 -32.26667 -30.05318 1.000 70.35959 87 PHE A CA 1
ATOM 720 C C . PHE A 1 89 ? 7.08964 -33.70369 -30.22828 1.000 70.36967 87 PHE A C 1
ATOM 721 O O . PHE A 1 89 ? 7.37992 -34.14259 -31.34932 1.000 72.31394 87 PHE A O 1
ATOM 729 N N . SER A 1 90 ? 7.14001 -34.45829 -29.12784 1.000 63.53793 88 SER A N 1
ATOM 730 C CA . SER A 1 90 ? 7.65314 -35.82176 -29.11024 1.000 59.93032 88 SER A CA 1
ATOM 731 C C . SER A 1 90 ? 6.68270 -36.72838 -28.37310 1.000 57.54957 88 SER A C 1
ATOM 732 O O . SER A 1 90 ? 6.49755 -36.58049 -27.15869 1.000 55.38299 88 SER A O 1
ATOM 735 N N . ALA A 1 91 ? 6.15880 -37.73580 -29.08112 1.000 52.94393 89 ALA A N 1
ATOM 736 C CA . ALA A 1 91 ? 5.48079 -38.85598 -28.43368 1.000 51.79663 89 ALA A CA 1
ATOM 737 C C . ALA A 1 91 ? 6.38317 -39.66143 -27.49537 1.000 53.31260 89 ALA A C 1
ATOM 738 O O . ALA A 1 91 ? 5.87160 -40.35219 -26.60726 1.000 55.24769 89 ALA A O 1
ATOM 740 N N . ARG A 1 92 ? 7.70336 -39.58481 -27.63599 1.000 53.28057 90 ARG A N 1
ATOM 741 C CA . ARG A 1 92 ? 8.59644 -40.04306 -26.57345 1.000 51.46103 90 ARG A CA 1
ATOM 742 C C . ARG A 1 92 ? 8.90059 -38.86197 -25.65177 1.000 48.78499 90 ARG A C 1
ATOM 743 O O . ARG A 1 92 ? 9.70118 -37.98314 -25.98729 1.000 47.58439 90 ARG A O 1
ATOM 751 N N . TRP A 1 93 ? 8.26448 -38.83826 -24.47983 1.000 45.25479 91 TRP A N 1
ATOM 752 C CA . TRP A 1 93 ? 8.50764 -37.78405 -23.50962 1.000 47.76159 91 TRP A CA 1
ATOM 753 C C . TRP A 1 93 ? 8.64048 -38.37649 -22.11647 1.000 45.72510 91 TRP A C 1
ATOM 754 O O . TRP A 1 93 ? 8.08379 -39.42666 -21.80710 1.000 44.73032 91 TRP A O 1
ATOM 765 N N . ILE A 1 94 ? 9.39914 -37.70525 -21.26183 1.000 47.59078 92 ILE A N 1
ATOM 766 C CA . ILE A 1 94 ? 9.54263 -38.15165 -19.88129 1.000 49.96301 92 ILE A CA 1
ATOM 767 C C . ILE A 1 94 ? 9.32489 -36.95244 -18.96403 1.000 50.53173 92 ILE A C 1
ATOM 768 O O . ILE A 1 94 ? 9.98303 -35.91659 -19.12168 1.000 50.39049 92 ILE A O 1
ATOM 773 N N . SER A 1 95 ? 8.42329 -37.10018 -17.99994 1.000 47.00899 93 SER A N 1
ATOM 774 C CA . SER A 1 95 ? 8.15885 -36.06817 -17.00808 1.000 49.54519 93 SER A CA 1
ATOM 775 C C . SER A 1 95 ? 8.96583 -36.34596 -15.75166 1.000 49.61002 93 SER A C 1
ATOM 776 O O . SER A 1 95 ? 8.89326 -37.44244 -15.19435 1.000 50.43100 93 SER A O 1
ATOM 779 N N . LEU A 1 96 ? 9.70845 -35.34946 -15.29800 1.000 47.90399 94 LEU A N 1
ATOM 780 C CA . LEU A 1 96 ? 10.71854 -35.56742 -14.28161 1.000 49.51566 94 LEU A CA 1
ATOM 781 C C . LEU A 1 96 ? 10.35429 -34.73808 -13.07200 1.000 47.76672 94 LEU A C 1
ATOM 782 O O . LEU A 1 96 ? 9.80620 -33.65946 -13.20023 1.000 49.78236 94 LEU A O 1
ATOM 787 N N . PRO A 1 97 ? 10.66826 -35.20724 -11.83056 1.000 50.04872 95 PRO A N 1
ATOM 788 C CA . PRO A 1 97 ? 10.38540 -34.39321 -10.65650 1.000 50.14570 95 PRO A CA 1
ATOM 789 C C . PRO A 1 97 ? 11.45490 -33.35030 -10.35784 1.000 51.02245 95 PRO A C 1
ATOM 790 O O . PRO A 1 97 ? 11.44578 -32.74279 -9.28692 1.000 49.45880 95 PRO A O 1
ATOM 794 N N . VAL A 1 98 ? 12.40272 -33.20048 -11.27318 1.000 49.64365 96 VAL A N 1
ATOM 795 C CA . VAL A 1 98 ? 13.49621 -32.26273 -11.17466 1.000 51.83451 96 VAL A CA 1
ATOM 796 C C . VAL A 1 98 ? 13.65029 -31.68059 -12.56731 1.000 52.12937 96 VAL A C 1
ATOM 797 O O . VAL A 1 98 ? 13.16442 -32.24337 -13.55282 1.000 49.11237 96 VAL A O 1
ATOM 801 N N . SER A 1 99 ? 14.28798 -30.52145 -12.62797 1.000 49.61597 97 SER A N 1
ATOM 802 C CA . SER A 1 99 ? 14.62743 -29.94610 -13.91371 1.000 49.58917 97 SER A CA 1
ATOM 803 C C . SER A 1 99 ? 15.70119 -30.82840 -14.57795 1.000 49.17824 97 SER A C 1
ATOM 804 O O . SER A 1 99 ? 16.63749 -31.25652 -13.90811 1.000 46.73702 97 SER A O 1
ATOM 807 N N . PRO A 1 100 ? 15.52359 -31.17524 -15.86084 1.000 47.08821 98 PRO A N 1
ATOM 808 C CA . PRO A 1 100 ? 16.48293 -32.11805 -16.47183 1.000 43.53463 98 PRO A CA 1
ATOM 809 C C . PRO A 1 100 ? 17.83852 -31.47357 -16.70552 1.000 47.42620 98 PRO A C 1
ATOM 810 O O . PRO A 1 100 ? 17.94652 -30.35401 -17.21636 1.000 52.02068 98 PRO A O 1
ATOM 814 N N . SER A 1 101 ? 18.88704 -32.17605 -16.28543 1.000 41.99279 99 SER A N 1
ATOM 815 C CA . SER A 1 101 ? 20.25346 -31.79825 -16.62233 1.000 41.96345 99 SER A CA 1
ATOM 816 C C . SER A 1 101 ? 21.11085 -33.05209 -16.58031 1.000 41.96544 99 SER A C 1
ATOM 817 O O . SER A 1 101 ? 20.68117 -34.09226 -16.08531 1.000 42.79601 99 SER A O 1
ATOM 820 N N . ALA A 1 102 ? 22.33869 -32.93370 -17.10630 1.000 41.79475 100 ALA A N 1
ATOM 821 C CA . ALA A 1 102 ? 23.36373 -33.96328 -16.91614 1.000 39.82480 100 ALA A CA 1
ATOM 822 C C . ALA A 1 102 ? 23.56655 -34.26099 -15.44711 1.000 40.95791 100 ALA A C 1
ATOM 823 O O . ALA A 1 102 ? 23.66875 -35.43056 -15.05350 1.000 41.74526 100 ALA A O 1
ATOM 825 N N . GLU A 1 103 ? 23.55291 -33.20726 -14.62432 1.000 37.52000 101 GLU A N 1
ATOM 826 C CA . GLU A 1 103 ? 23.57780 -33.34459 -13.17181 1.000 39.06621 101 GLU A CA 1
ATOM 827 C C . GLU A 1 103 ? 22.42493 -34.20178 -12.64870 1.000 43.53040 101 GLU A C 1
ATOM 828 O O . GLU A 1 103 ? 22.63707 -35.11124 -11.83891 1.000 41.24503 101 GLU A O 1
ATOM 834 N N . GLN A 1 104 ? 21.19854 -33.94623 -13.11304 1.000 43.28866 102 GLN A N 1
ATOM 835 C CA . GLN A 1 104 ? 20.07229 -34.67189 -12.53633 1.000 43.39457 102 GLN A CA 1
ATOM 836 C C . GLN A 1 104 ? 19.88392 -36.03131 -13.17398 1.000 42.32569 102 GLN A C 1
ATOM 837 O O . GLN A 1 104 ? 19.39461 -36.95258 -12.50666 1.000 42.40810 102 GLN A O 1
ATOM 843 N N . PHE A 1 105 ? 20.27163 -36.16942 -14.44563 1.000 43.49778 103 PHE A N 1
ATOM 844 C CA . PHE A 1 105 ? 20.34588 -37.48763 -15.08263 1.000 42.68977 103 PHE A CA 1
ATOM 845 C C . PHE A 1 105 ? 21.20371 -38.45853 -14.27827 1.000 40.34937 103 PHE A C 1
ATOM 846 O O . PHE A 1 105 ? 20.79790 -39.60015 -14.06204 1.000 40.65094 103 PHE A O 1
ATOM 854 N N . SER A 1 106 ? 22.34780 -38.00242 -13.76164 1.000 41.69183 104 SER A N 1
ATOM 855 C CA . SER A 1 106 ? 23.20119 -38.88136 -12.96506 1.000 41.52634 104 SER A CA 1
ATOM 856 C C . SER A 1 106 ? 22.52099 -39.28954 -11.66532 1.000 43.41243 104 SER A C 1
ATOM 857 O O . SER A 1 106 ? 22.69381 -40.41994 -11.19807 1.000 44.10700 104 SER A O 1
ATOM 860 N N . ARG A 1 107 ? 21.72728 -38.39530 -11.07764 1.000 43.99868 105 ARG A N 1
ATOM 861 C CA . ARG A 1 107 ? 20.91573 -38.79410 -9.93139 1.000 44.08444 105 ARG A CA 1
ATOM 862 C C . ARG A 1 107 ? 19.77164 -39.71618 -10.33959 1.000 45.67788 105 ARG A C 1
ATOM 863 O O . ARG A 1 107 ? 19.47538 -40.68843 -9.63019 1.000 46.95331 105 ARG A O 1
ATOM 871 N N . ILE A 1 108 ? 19.11302 -39.42389 -11.47024 1.000 43.89244 106 ILE A N 1
ATOM 872 C CA . ILE A 1 108 ? 17.94335 -40.19395 -11.88827 1.000 43.88197 106 ILE A CA 1
ATOM 873 C C . ILE A 1 108 ? 18.34882 -41.61547 -12.26831 1.000 43.43240 106 ILE A C 1
ATOM 874 O O . ILE A 1 108 ? 17.70201 -42.59064 -11.85946 1.000 44.77242 106 ILE A O 1
ATOM 879 N N . PHE A 1 109 ? 19.45501 -41.75257 -13.00659 1.000 41.95396 107 PHE A N 1
ATOM 880 C CA . PHE A 1 109 ? 19.89965 -43.05834 -13.48353 1.000 41.59416 107 PHE A CA 1
ATOM 881 C C . PHE A 1 109 ? 20.41530 -43.91531 -12.33140 1.000 45.62669 107 PHE A C 1
ATOM 882 O O . PHE A 1 109 ? 20.19007 -45.13397 -12.31531 1.000 41.08231 107 PHE A O 1
ATOM 890 N N . PHE A 1 110 ? 21.09699 -43.28697 -11.35910 1.000 45.74445 108 PHE A N 1
ATOM 891 C CA . PHE A 1 110 ? 21.44617 -43.94864 -10.09940 1.000 44.44224 108 PHE A CA 1
ATOM 892 C C . PHE A 1 110 ? 20.21155 -44.52328 -9.44338 1.000 44.62019 108 PHE A C 1
ATOM 893 O O . PHE A 1 110 ? 20.18170 -45.70854 -9.10795 1.000 47.21104 108 PHE A O 1
ATOM 901 N N . TYR A 1 111 ? 19.18569 -43.69059 -9.26501 1.000 47.08181 109 TYR A N 1
ATOM 902 C CA . TYR A 1 111 ? 18.00380 -44.08789 -8.51413 1.000 45.90306 109 TYR A CA 1
ATOM 903 C C . TYR A 1 111 ? 17.26289 -45.20889 -9.22797 1.000 44.76069 109 TYR A C 1
ATOM 904 O O . TYR A 1 111 ? 16.88479 -46.19747 -8.59819 1.000 47.10991 109 TYR A O 1
ATOM 913 N N . LEU A 1 112 ? 17.13170 -45.09814 -10.55369 1.000 42.95038 110 LEU A N 1
ATOM 914 C CA . LEU A 1 112 ? 16.45206 -46.11757 -11.34499 1.000 43.72543 110 LEU A CA 1
ATOM 915 C C . LEU A 1 112 ? 17.17499 -47.45441 -11.25642 1.000 49.62200 110 LEU A C 1
ATOM 916 O O . LEU A 1 112 ? 16.54364 -48.48953 -10.99431 1.000 49.85634 110 LEU A O 1
ATOM 921 N N . ALA A 1 113 ? 18.50934 -47.43500 -11.38462 1.000 44.88661 111 ALA A N 1
ATOM 922 C CA . ALA A 1 113 ? 19.29446 -48.65373 -11.22799 1.000 46.37187 111 ALA A CA 1
ATOM 923 C C . ALA A 1 113 ? 19.23695 -49.16520 -9.79774 1.000 49.71952 111 ALA A C 1
ATOM 924 O O . ALA A 1 113 ? 19.19961 -50.38347 -9.57265 1.000 49.90706 111 ALA A O 1
ATOM 926 N N . GLN A 1 114 ? 19.21261 -48.24388 -8.82492 1.000 47.19138 112 GLN A N 1
ATOM 927 C CA . GLN A 1 114 ? 19.13316 -48.63318 -7.41949 1.000 49.32870 112 GLN A CA 1
ATOM 928 C C . GLN A 1 114 ? 17.80944 -49.31443 -7.10915 1.000 54.28178 112 GLN A C 1
ATOM 929 O O . GLN A 1 114 ? 17.77123 -50.31428 -6.38139 1.000 59.02677 112 GLN A O 1
ATOM 935 N N . GLN A 1 115 ? 16.71989 -48.80511 -7.68164 1.000 53.19993 113 GLN A N 1
ATOM 936 C CA . GLN A 1 115 ? 15.41874 -49.42898 -7.48984 1.000 57.06675 113 GLN A CA 1
ATOM 937 C C . GLN A 1 115 ? 15.30928 -50.76088 -8.22125 1.000 57.01624 113 GLN A C 1
ATOM 938 O O . GLN A 1 115 ? 14.63754 -51.67375 -7.72230 1.000 60.59170 113 GLN A O 1
ATOM 944 N N . VAL A 1 116 ? 15.94283 -50.88920 -9.39632 1.000 54.44793 114 VAL A N 1
ATOM 945 C CA . VAL A 1 116 ? 15.86858 -52.15417 -10.12437 1.000 58.82267 114 VAL A CA 1
ATOM 946 C C . VAL A 1 116 ? 16.58204 -53.24679 -9.35373 1.000 60.98863 114 VAL A C 1
ATOM 947 O O . VAL A 1 116 ? 16.07799 -54.37720 -9.26490 1.000 61.29303 114 VAL A O 1
ATOM 951 N N . LEU A 1 117 ? 17.65600 -52.90912 -8.63283 1.000 57.46257 115 LEU A N 1
ATOM 952 C CA . LEU A 1 117 ? 18.38729 -53.95298 -7.92314 1.000 61.54301 115 LEU A CA 1
ATOM 953 C C . LEU A 1 117 ? 17.67568 -54.35017 -6.62708 1.000 67.79449 115 LEU A C 1
ATOM 954 O O . LEU A 1 117 ? 18.27010 -54.32611 -5.54885 1.000 73.08372 115 LEU A O 1
ATOM 959 N N . GLN A 1 118 ? 16.39533 -54.72204 -6.74370 1.000 68.31616 116 GLN A N 1
ATOM 960 C CA . GLN A 1 118 ? 15.64348 -55.50723 -5.77104 1.000 72.39620 116 GLN A CA 1
ATOM 961 C C . GLN A 1 118 ? 14.91607 -56.60840 -6.53029 1.000 76.02657 116 GLN A C 1
ATOM 962 O O . GLN A 1 118 ? 13.96122 -56.32864 -7.26650 1.000 74.13565 116 GLN A O 1
ATOM 968 N N . SER A 1 119 ? 15.35627 -57.85280 -6.33627 1.000 77.25465 117 SER A N 1
ATOM 969 C CA . SER A 1 119 ? 15.15035 -58.91752 -7.31344 1.000 80.35297 117 SER A CA 1
ATOM 970 C C . SER A 1 119 ? 15.15730 -60.32369 -6.68387 1.000 82.65949 117 SER A C 1
ATOM 971 O O . SER A 1 119 ? 16.15783 -60.80216 -6.14209 1.000 89.42821 117 SER A O 1
ATOM 974 N N . ASP A 1 128 ? 25.84669 -57.63600 -1.31569 1.000 82.43319 126 ASP A N 1
ATOM 975 C CA . ASP A 1 128 ? 25.37600 -58.08580 -2.61763 1.000 78.42408 126 ASP A CA 1
ATOM 976 C C . ASP A 1 128 ? 25.61633 -56.97783 -3.61491 1.000 72.37992 126 ASP A C 1
ATOM 977 O O . ASP A 1 128 ? 26.64858 -56.32484 -3.55304 1.000 73.89088 126 ASP A O 1
ATOM 982 N N . VAL A 1 129 ? 24.67703 -56.74731 -4.52620 1.000 72.00792 127 VAL A N 1
ATOM 983 C CA . VAL A 1 129 ? 24.91529 -55.89117 -5.68231 1.000 69.81877 127 VAL A CA 1
ATOM 984 C C . VAL A 1 129 ? 24.25596 -54.53815 -5.42857 1.000 67.28343 127 VAL A C 1
ATOM 985 O O . VAL A 1 129 ? 23.07300 -54.47248 -5.06753 1.000 65.82314 127 VAL A O 1
ATOM 989 N N . GLU A 1 130 ? 25.02738 -53.45824 -5.59869 1.000 64.94821 128 GLU A N 1
ATOM 990 C CA . GLU A 1 130 ? 24.66588 -52.14437 -5.07853 1.000 61.59374 128 GLU A CA 1
ATOM 991 C C . GLU A 1 130 ? 25.17901 -51.06709 -6.02925 1.000 54.99102 128 GLU A C 1
ATOM 992 O O . GLU A 1 130 ? 26.32419 -51.14155 -6.47534 1.000 53.19938 128 GLU A O 1
ATOM 998 N N . VAL A 1 131 ? 24.33448 -50.08199 -6.35592 1.000 54.61912 129 VAL A N 1
ATOM 999 C CA . VAL A 1 131 ? 24.78624 -48.96883 -7.19572 1.000 50.55536 129 VAL A CA 1
ATOM 1000 C C . VAL A 1 131 ? 25.72979 -48.10646 -6.37931 1.000 50.55443 129 VAL A C 1
ATOM 1001 O O . VAL A 1 131 ? 25.39329 -47.65699 -5.27884 1.000 52.95551 129 VAL A O 1
ATOM 1005 N N . TYR A 1 132 ? 26.92576 -47.90391 -6.89665 1.000 48.28401 130 TYR A N 1
ATOM 1006 C CA . TYR A 1 132 ? 27.89906 -47.13244 -6.15706 1.000 47.02812 130 TYR A CA 1
ATOM 1007 C C . TYR A 1 132 ? 27.83500 -45.68269 -6.58694 1.000 46.45524 130 TYR A C 1
ATOM 1008 O O . TYR A 1 132 ? 27.89935 -44.78101 -5.74587 1.000 48.83787 130 TYR A O 1
ATOM 1017 N N . SER A 1 133 ? 27.64111 -45.45841 -7.88000 1.000 44.24082 131 SER A N 1
ATOM 1018 C CA . SER A 1 133 ? 27.88270 -44.17376 -8.49962 1.000 41.98790 131 SER A CA 1
ATOM 1019 C C . SER A 1 133 ? 27.38043 -44.25140 -9.93009 1.000 39.97095 131 SER A C 1
ATOM 1020 O O . SER A 1 133 ? 27.43374 -45.31599 -10.54997 1.000 38.10601 131 SER A O 1
ATOM 1023 N N . VAL A 1 134 ? 26.92446 -43.11346 -10.45766 1.000 40.21547 132 VAL A N 1
ATOM 1024 C CA . VAL A 1 134 ? 26.65697 -42.94177 -11.88238 1.000 38.87305 132 VAL A CA 1
ATOM 1025 C C . VAL A 1 134 ? 27.39518 -41.69786 -12.37688 1.000 37.61887 132 VAL A C 1
ATOM 1026 O O . VAL A 1 134 ? 27.33679 -40.64331 -11.73944 1.000 37.91611 132 VAL A O 1
ATOM 1030 N N . ILE A 1 135 ? 28.10607 -41.82681 -13.49780 1.000 37.46817 133 ILE A N 1
ATOM 1031 C CA . ILE A 1 135 ? 28.70525 -40.69858 -14.20381 1.000 38.31088 133 ILE A CA 1
ATOM 1032 C C . ILE A 1 135 ? 27.97898 -40.51708 -15.52236 1.000 33.90163 133 ILE A C 1
ATOM 1033 O O . ILE A 1 135 ? 27.91413 -41.44638 -16.33019 1.000 29.48018 133 ILE A O 1
ATOM 1038 N N . VAL A 1 136 ? 27.47059 -39.31729 -15.76064 1.000 36.83811 134 VAL A N 1
ATOM 1039 C CA . VAL A 1 136 ? 26.85803 -38.97445 -17.03568 1.000 37.28331 134 VAL A CA 1
ATOM 1040 C C . VAL A 1 136 ? 27.75473 -37.96377 -17.72385 1.000 34.07706 134 VAL A C 1
ATOM 1041 O O . VAL A 1 136 ? 27.91454 -36.84482 -17.23626 1.000 35.28344 134 VAL A O 1
ATOM 1045 N N . HIS A 1 137 ? 28.31207 -38.34767 -18.86059 1.000 33.64812 135 HIS A N 1
ATOM 1046 C CA . HIS A 1 137 ? 29.14001 -37.48029 -19.66984 1.000 36.26653 135 HIS A CA 1
ATOM 1047 C C . HIS A 1 137 ? 28.22817 -36.81220 -20.66037 1.000 36.25321 135 HIS A C 1
ATOM 1048 O O . HIS A 1 137 ? 27.48197 -37.49412 -21.35849 1.000 33.67942 135 HIS A O 1
ATOM 1055 N N . GLU A 1 138 ? 28.30584 -35.49527 -20.73468 1.000 35.58331 136 GLU A N 1
ATOM 1056 C CA . GLU A 1 138 ? 27.42859 -34.72118 -21.58105 1.000 36.64716 136 GLU A CA 1
ATOM 1057 C C . GLU A 1 138 ? 28.28929 -34.19084 -22.70602 1.000 38.13158 136 GLU A C 1
ATOM 1058 O O . GLU A 1 138 ? 29.02868 -33.22319 -22.50119 1.000 43.45032 136 GLU A O 1
ATOM 1064 N N . THR A 1 139 ? 28.11715 -34.77526 -23.90374 1.000 35.74439 137 THR A N 1
ATOM 1065 C CA . THR A 1 139 ? 28.87067 -34.56686 -25.14351 1.000 37.95726 137 THR A CA 1
ATOM 1066 C C . THR A 1 139 ? 30.36150 -34.38109 -24.84445 1.000 43.03053 137 THR A C 1
ATOM 1067 O O . THR A 1 139 ? 30.91655 -35.16769 -24.07373 1.000 40.79895 137 THR A O 1
ATOM 1071 N N . ASP A 1 140 ? 31.02959 -33.35552 -25.37858 1.000 48.96606 138 ASP A N 1
ATOM 1072 C CA . ASP A 1 140 ? 32.41705 -33.11102 -25.00133 1.000 46.72374 138 ASP A CA 1
ATOM 1073 C C . ASP A 1 140 ? 32.57291 -32.04672 -23.91814 1.000 48.28134 138 ASP A C 1
ATOM 1074 O O . ASP A 1 140 ? 33.69731 -31.60732 -23.67132 1.000 46.62865 138 ASP A O 1
ATOM 1079 N N . THR A 1 141 ? 31.48151 -31.61744 -23.26725 1.000 46.08914 139 THR A N 1
ATOM 1080 C CA . THR A 1 141 ? 31.56152 -30.45863 -22.37698 1.000 45.77768 139 THR A CA 1
ATOM 1081 C C . THR A 1 141 ? 31.68232 -30.81346 -20.90892 1.000 42.21759 139 THR A C 1
ATOM 1082 O O . THR A 1 141 ? 32.09023 -29.95723 -20.12327 1.000 42.15562 139 THR A O 1
ATOM 1086 N N . GLY A 1 142 ? 31.36121 -32.01727 -20.50066 1.000 38.14822 140 GLY A N 1
ATOM 1087 C CA . GLY A 1 142 ? 31.74277 -32.41269 -19.16805 1.000 38.55715 140 GLY A CA 1
ATOM 1088 C C . GLY A 1 142 ? 30.86071 -33.51197 -18.64671 1.000 33.62281 140 GLY A C 1
ATOM 1089 O O . GLY A 1 142 ? 30.15855 -34.17512 -19.39380 1.000 36.70745 140 GLY A O 1
ATOM 1090 N N . TYR A 1 143 ? 30.97411 -33.74533 -17.34709 1.000 34.32498 141 TYR A N 1
ATOM 1091 C CA . TYR A 1 143 ? 30.28701 -34.86855 -16.74780 1.000 35.60308 141 TYR A CA 1
ATOM 1092 C C . TYR A 1 143 ? 29.70181 -34.41971 -15.42270 1.000 34.73481 141 TYR A C 1
ATOM 1093 O O . TYR A 1 143 ? 30.17473 -33.45627 -14.82242 1.000 36.11334 141 TYR A O 1
ATOM 1102 N N . ALA A 1 144 ? 28.71981 -35.18355 -14.93969 1.000 34.66039 142 ALA A N 1
ATOM 1103 C CA . ALA A 1 144 ? 28.31053 -35.16127 -13.54550 1.000 34.88220 142 ALA A CA 1
ATOM 1104 C C . ALA A 1 144 ? 28.38980 -36.54606 -12.91536 1.000 36.85701 142 ALA A C 1
ATOM 1105 O O . ALA A 1 144 ? 27.99573 -37.53947 -13.52485 1.000 34.81071 142 ALA A O 1
ATOM 1107 N N . GLN A 1 145 ? 28.87604 -36.61885 -11.68978 1.000 38.54975 143 GLN A N 1
ATOM 1108 C CA . GLN A 1 145 ? 28.99640 -37.88863 -10.99149 1.000 40.01537 143 GLN A CA 1
ATOM 1109 C C . GLN A 1 145 ? 28.13954 -37.84692 -9.74101 1.000 41.83993 143 GLN A C 1
ATOM 1110 O O . GLN A 1 145 ? 28.35824 -37.00260 -8.86902 1.000 44.01359 143 GLN A O 1
ATOM 1116 N N . SER A 1 146 ? 27.20179 -38.78354 -9.64139 1.000 41.50345 144 SER A N 1
ATOM 1117 C CA . SER A 1 146 ? 26.35351 -38.94163 -8.47769 1.000 44.46088 144 SER A CA 1
ATOM 1118 C C . SER A 1 146 ? 26.92961 -40.01008 -7.57066 1.000 44.57949 144 SER A C 1
ATOM 1119 O O . SER A 1 146 ? 27.51397 -40.98494 -8.03570 1.000 43.67894 144 SER A O 1
ATOM 1122 N N . PHE A 1 147 ? 26.77917 -39.80629 -6.27264 1.000 48.70133 145 PHE A N 1
ATOM 1123 C CA . PHE A 1 147 ? 26.97926 -40.83895 -5.26773 1.000 50.69293 145 PHE A CA 1
ATOM 1124 C C . PHE A 1 147 ? 25.68557 -41.01075 -4.46498 1.000 56.40009 145 PHE A C 1
ATOM 1125 O O . PHE A 1 147 ? 24.64688 -40.41686 -4.78412 1.000 54.82854 145 PHE A O 1
ATOM 1133 N N . LEU A 1 148 ? 25.74849 -41.85000 -3.42469 1.000 55.85860 146 LEU A N 1
ATOM 1134 C CA . LEU A 1 148 ? 24.53506 -42.20860 -2.70063 1.000 57.57834 146 LEU A CA 1
ATOM 1135 C C . LEU A 1 148 ? 23.98920 -41.03339 -1.89867 1.000 63.19153 146 LEU A C 1
ATOM 1136 O O . LEU A 1 148 ? 22.76722 -40.86886 -1.80868 1.000 66.60239 146 LEU A O 1
ATOM 1141 N N . GLU A 1 149 ? 24.87445 -40.18745 -1.35773 1.000 62.00355 147 GLU A N 1
ATOM 1142 C CA . GLU A 1 149 ? 24.44445 -38.98833 -0.63816 1.000 63.79053 147 GLU A CA 1
ATOM 1143 C C . GLU A 1 149 ? 23.65834 -38.03052 -1.53130 1.000 64.26689 147 GLU A C 1
ATOM 1144 O O . GLU A 1 149 ? 22.72432 -37.37478 -1.06377 1.000 70.52237 147 GLU A O 1
ATOM 1150 N N . ASP A 1 150 ? 23.99106 -37.97822 -2.82195 1.000 63.68782 148 ASP A N 1
ATOM 1151 C CA . ASP A 1 150 ? 23.29481 -37.10719 -3.76071 1.000 62.55373 148 ASP A CA 1
ATOM 1152 C C . ASP A 1 150 ? 21.86740 -37.55768 -4.00829 1.000 65.28958 148 ASP A C 1
ATOM 1153 O O . ASP A 1 150 ? 21.00917 -36.73391 -4.34230 1.000 64.89991 148 ASP A O 1
ATOM 1158 N N . ILE A 1 151 ? 21.60433 -38.85387 -3.87496 1.000 66.27882 149 ILE A N 1
ATOM 1159 C CA . ILE A 1 151 ? 20.27720 -39.37569 -4.16547 1.000 68.70004 149 ILE A CA 1
ATOM 1160 C C . ILE A 1 151 ? 19.30001 -38.97711 -3.08329 1.000 71.75047 149 ILE A C 1
ATOM 1161 O O . ILE A 1 151 ? 18.18550 -38.53148 -3.37393 1.000 72.87339 149 ILE A O 1
ATOM 1166 N N . GLN A 1 152 ? 19.70978 -39.10548 -1.82845 1.000 82.31334 150 GLN A N 1
ATOM 1167 C CA . GLN A 1 152 ? 18.85052 -38.80117 -0.69761 1.000 87.51429 150 GLN A CA 1
ATOM 1168 C C . GLN A 1 152 ? 18.92880 -37.34123 -0.28922 1.000 87.72554 150 GLN A C 1
ATOM 1169 O O . GLN A 1 152 ? 18.30975 -36.95946 0.70960 1.000 92.00889 150 GLN A O 1
ATOM 1175 N N . ASN A 1 153 ? 19.67401 -36.52477 -1.03060 1.000 76.82841 151 ASN A N 1
ATOM 1176 C CA . ASN A 1 153 ? 19.69070 -35.08772 -0.79901 1.000 74.38155 151 ASN A CA 1
ATOM 1177 C C . ASN A 1 153 ? 18.35077 -34.50135 -1.21743 1.000 72.61996 151 ASN A C 1
ATOM 1178 O O . ASN A 1 153 ? 18.02130 -34.47709 -2.40692 1.000 71.01205 151 ASN A O 1
ATOM 1183 N N . GLU A 1 154 ? 17.57516 -34.01912 -0.24775 1.000 76.38453 152 GLU A N 1
ATOM 1184 C CA . GLU A 1 154 ? 16.32646 -33.35668 -0.59293 1.000 77.17571 152 GLU A CA 1
ATOM 1185 C C . GLU A 1 154 ? 16.53224 -31.94974 -1.14797 1.000 75.25117 152 GLU A C 1
ATOM 1186 O O . GLU A 1 154 ? 15.66400 -31.46562 -1.88234 1.000 76.27697 152 GLU A O 1
ATOM 1192 N N . GLN A 1 155 ? 17.66811 -31.30111 -0.85670 1.000 74.76824 153 GLN A N 1
ATOM 1193 C CA . GLN A 1 155 ? 17.97163 -30.01800 -1.48731 1.000 73.04029 153 GLN A CA 1
ATOM 1194 C C . GLN A 1 155 ? 18.18609 -30.16710 -2.98551 1.000 69.94779 153 GLN A C 1
ATOM 1195 O O . GLN A 1 155 ? 17.93445 -29.22331 -3.74488 1.000 68.37752 153 GLN A O 1
ATOM 1201 N N . MET A 1 156 ? 18.63661 -31.34506 -3.42244 1.000 67.88617 154 MET A N 1
ATOM 1202 C CA . MET A 1 156 ? 18.73329 -31.67395 -4.83859 1.000 65.16054 154 MET A CA 1
ATOM 1203 C C . MET A 1 156 ? 17.39747 -32.09481 -5.44387 1.000 61.45294 154 MET A C 1
ATOM 1204 O O . MET A 1 156 ? 17.23068 -32.00567 -6.66344 1.000 54.40206 154 MET A O 1
ATOM 1209 N N . GLY A 1 157 ? 16.43780 -32.52359 -4.62385 1.000 65.30164 155 GLY A N 1
ATOM 1210 C CA . GLY A 1 157 ? 15.13183 -32.89088 -5.12963 1.000 60.74667 155 GLY A CA 1
ATOM 1211 C C . GLY A 1 157 ? 14.87308 -34.37365 -5.00394 1.000 62.55620 155 GLY A C 1
ATOM 1212 O O . GLY A 1 157 ? 15.59467 -35.19741 -5.58181 1.000 60.92891 155 GLY A O 1
ATOM 1213 N N . LEU A 1 158 ? 13.84221 -34.71716 -4.23820 1.000 67.34531 156 LEU A N 1
ATOM 1214 C CA . LEU A 1 158 ? 13.62201 -36.09704 -3.84151 1.000 63.94287 156 LEU A CA 1
ATOM 1215 C C . LEU A 1 158 ? 13.14082 -36.91477 -5.02898 1.000 62.25250 156 LEU A C 1
ATOM 1216 O O . LEU A 1 158 ? 12.36749 -36.44293 -5.86473 1.000 63.43241 156 LEU A O 1
ATOM 1221 N N . LEU A 1 159 ? 13.64411 -38.12878 -5.12677 1.000 58.94207 157 LEU A N 1
ATOM 1222 C CA . LEU A 1 159 ? 13.37850 -38.98783 -6.26090 1.000 55.89933 157 LEU A CA 1
ATOM 1223 C C . LEU A 1 159 ? 12.52082 -40.13204 -5.75255 1.000 57.58209 157 LEU A C 1
ATOM 1224 O O . LEU A 1 159 ? 12.94013 -40.88044 -4.86433 1.000 60.03275 157 LEU A O 1
ATOM 1229 N N . ASN A 1 160 ? 11.30699 -40.22463 -6.27436 1.000 57.69673 158 ASN A N 1
ATOM 1230 C CA . ASN A 1 160 ? 10.44662 -41.37839 -6.10944 1.000 57.65844 158 ASN A CA 1
ATOM 1231 C C . ASN A 1 160 ? 10.05180 -41.88426 -7.48114 1.000 58.02365 158 ASN A C 1
ATOM 1232 O O . ASN A 1 160 ? 10.11947 -41.15331 -8.47070 1.000 57.63063 158 ASN A O 1
ATOM 1237 N N . LEU A 1 161 ? 9.65716 -43.15699 -7.52494 1.000 59.71120 159 LEU A N 1
ATOM 1238 C CA . LEU A 1 161 ? 9.33335 -43.80626 -8.79242 1.000 59.13900 159 LEU A CA 1
ATOM 1239 C C . LEU A 1 161 ? 8.09628 -43.18157 -9.43869 1.000 59.01062 159 LEU A C 1
ATOM 1240 O O . LEU A 1 161 ? 7.99760 -43.11591 -10.66792 1.000 59.34915 159 LEU A O 1
ATOM 1245 N N . GLU A 1 162 ? 7.16280 -42.68355 -8.63693 1.000 57.76678 160 GLU A N 1
ATOM 1246 C CA . GLU A 1 162 ? 5.96315 -42.09606 -9.20707 1.000 62.41890 160 GLU A CA 1
ATOM 1247 C C . GLU A 1 162 ? 6.19309 -40.68364 -9.73461 1.000 60.27672 160 GLU A C 1
ATOM 1248 O O . GLU A 1 162 ? 5.32405 -40.15792 -10.43970 1.000 56.73308 160 GLU A O 1
ATOM 1254 N N . GLY A 1 163 ? 7.34885 -40.07151 -9.43329 1.000 58.96918 161 GLY A N 1
ATOM 1255 C CA . GLY A 1 163 ? 7.68905 -38.75628 -9.94163 1.000 54.89009 161 GLY A CA 1
ATOM 1256 C C . GLY A 1 163 ? 8.31171 -38.74617 -11.31166 1.000 53.21267 161 GLY A C 1
ATOM 1257 O O . GLY A 1 163 ? 8.42896 -37.69078 -11.94217 1.000 54.24360 161 GLY A O 1
ATOM 1258 N N . ILE A 1 164 ? 8.70328 -39.90671 -11.80748 1.000 51.69201 162 ILE A N 1
ATOM 1259 C CA . ILE A 1 164 ? 9.18955 -40.04474 -13.16752 1.000 51.25336 162 ILE A CA 1
ATOM 1260 C C . ILE A 1 164 ? 8.06193 -40.68204 -13.94961 1.000 52.48877 162 ILE A C 1
ATOM 1261 O O . ILE A 1 164 ? 7.66985 -41.81651 -13.66895 1.000 52.43912 162 ILE A O 1
ATOM 1266 N N . ILE A 1 165 ? 7.51122 -39.94229 -14.90140 1.000 53.93652 163 ILE A N 1
ATOM 1267 C CA . ILE A 1 165 ? 6.39778 -40.40245 -15.71517 1.000 48.56184 163 ILE A CA 1
ATOM 1268 C C . ILE A 1 165 ? 6.94101 -40.57893 -17.12530 1.000 48.58608 163 ILE A C 1
ATOM 1269 O O . ILE A 1 165 ? 7.36661 -39.60972 -17.76883 1.000 47.81512 163 ILE A O 1
ATOM 1274 N N . PHE A 1 166 ? 6.96868 -41.82743 -17.57892 1.000 49.37031 164 PHE A N 1
ATOM 1275 C CA . PHE A 1 166 ? 7.31631 -42.19702 -18.94338 1.000 49.30874 164 PHE A CA 1
ATOM 1276 C C . PHE A 1 166 ? 6.08217 -42.11151 -19.84281 1.000 49.63313 164 PHE A C 1
ATOM 1277 O O . PHE A 1 166 ? 4.96132 -42.35394 -19.40544 1.000 48.13035 164 PHE A O 1
ATOM 1285 N N . SER A 1 167 ? 6.30883 -41.74769 -21.10547 1.000 51.76343 165 SER A N 1
ATOM 1286 C CA . SER A 1 167 ? 5.27703 -41.62303 -22.12703 1.000 49.75717 165 SER A CA 1
ATOM 1287 C C . SER A 1 167 ? 4.71169 -42.99655 -22.45321 1.000 50.71712 165 SER A C 1
ATOM 1288 O O . SER A 1 167 ? 5.29781 -44.01386 -22.10327 1.000 51.92043 165 SER A O 1
ATOM 1291 N N . GLU A 1 168 ? 3.55353 -43.02516 -23.13035 1.000 52.89978 166 GLU A N 1
ATOM 1292 C CA . GLU A 1 168 ? 3.02885 -44.30240 -23.62434 1.000 53.91254 166 GLU A CA 1
ATOM 1293 C C . GLU A 1 168 ? 3.96219 -44.92582 -24.65275 1.000 53.10361 166 GLU A C 1
ATOM 1294 O O . GLU A 1 168 ? 4.17479 -46.14525 -24.66320 1.000 50.75813 166 GLU A O 1
ATOM 1300 N N . GLN A 1 169 ? 4.52078 -44.08552 -25.51919 1.000 56.15408 167 GLN A N 1
ATOM 1301 C CA . GLN A 1 169 ? 5.34900 -44.54279 -26.61747 1.000 55.49889 167 GLN A CA 1
ATOM 1302 C C . GLN A 1 169 ? 6.73392 -44.94797 -26.11896 1.000 53.55885 167 GLN A C 1
ATOM 1303 O O . GLN A 1 169 ? 7.39347 -45.81969 -26.70129 1.000 55.94856 167 GLN A O 1
ATOM 1309 N N . VAL A 1 170 ? 7.16926 -44.34185 -25.01951 1.000 53.02649 168 VAL A N 1
ATOM 1310 C CA . VAL A 1 170 ? 8.34036 -44.81597 -24.29751 1.000 48.12633 168 VAL A CA 1
ATOM 1311 C C . VAL A 1 170 ? 8.07073 -46.19039 -23.70147 1.000 48.95311 168 VAL A C 1
ATOM 1312 O O . VAL A 1 170 ? 8.88012 -47.11185 -23.83620 1.000 46.09461 168 VAL A O 1
ATOM 1316 N N . GLN A 1 171 ? 6.90802 -46.36499 -23.07306 1.000 51.33281 169 GLN A N 1
ATOM 1317 C CA . GLN A 1 171 ? 6.54405 -47.69205 -22.57990 1.000 50.21830 169 GLN A CA 1
ATOM 1318 C C . GLN A 1 171 ? 6.35444 -48.69343 -23.69524 1.000 48.90463 169 GLN A C 1
ATOM 1319 O O . GLN A 1 171 ? 6.56744 -49.87547 -23.46657 1.000 51.56554 169 GLN A O 1
ATOM 1325 N N . SER A 1 172 ? 6.03391 -48.22965 -24.90177 1.000 48.95956 170 SER A N 1
ATOM 1326 C CA . SER A 1 172 ? 5.75672 -49.09374 -26.04508 1.000 52.39009 170 SER A CA 1
ATOM 1327 C C . SER A 1 172 ? 6.96610 -49.94950 -26.44608 1.000 52.70868 170 SER A C 1
ATOM 1328 O O . SER A 1 172 ? 6.80108 -51.05925 -26.96259 1.000 49.37846 170 SER A O 1
ATOM 1331 N N . GLU A 1 173 ? 8.17697 -49.46416 -26.18920 1.000 55.03680 171 GLU A N 1
ATOM 1332 C CA . GLU A 1 173 ? 9.40755 -50.14114 -26.56751 1.000 53.65314 171 GLU A CA 1
ATOM 1333 C C . GLU A 1 173 ? 9.97916 -51.00008 -25.45914 1.000 52.16038 171 GLU A C 1
ATOM 1334 O O . GLU A 1 173 ? 11.03573 -51.61082 -25.65771 1.000 57.12570 171 GLU A O 1
ATOM 1340 N N . TRP A 1 174 ? 9.33305 -51.05623 -24.30211 1.000 50.72551 172 TRP A N 1
ATOM 1341 C CA . TRP A 1 174 ? 9.82271 -51.91344 -23.23081 1.000 50.51290 172 TRP A CA 1
ATOM 1342 C C . TRP A 1 174 ? 9.62203 -53.38521 -23.58280 1.000 56.04784 172 TRP A C 1
ATOM 1343 O O . TRP A 1 174 ? 8.65364 -53.76438 -24.26404 1.000 51.08377 172 TRP A O 1
ATOM 1354 N N . ALA A 1 175 ? 10.56855 -54.21676 -23.11818 1.000 52.98198 173 ALA A N 1
ATOM 1355 C CA . ALA A 1 175 ? 10.38627 -55.66139 -23.21175 1.000 56.46398 173 ALA A CA 1
ATOM 1356 C C . ALA A 1 175 ? 9.17283 -56.12098 -22.41616 1.000 51.18195 173 ALA A C 1
ATOM 1357 O O . ALA A 1 175 ? 8.41586 -56.96985 -22.88337 1.000 60.58593 173 ALA A O 1
ATOM 1359 N N . ASP A 1 176 ? 8.97774 -55.58064 -21.21592 1.000 51.65051 174 ASP A N 1
ATOM 1360 C CA . ASP A 1 176 ? 7.77887 -55.80136 -20.41380 1.000 53.40511 174 ASP A CA 1
ATOM 1361 C C . ASP A 1 176 ? 7.03440 -54.48151 -20.22307 1.000 56.78537 174 ASP A C 1
ATOM 1362 O O . ASP A 1 176 ? 7.62222 -53.51475 -19.70221 1.000 51.72207 174 ASP A O 1
ATOM 1367 N N . PRO A 1 177 ? 5.76388 -54.36994 -20.64075 1.000 56.55333 175 PRO A N 1
ATOM 1368 C CA . PRO A 1 177 ? 5.04817 -53.09016 -20.48299 1.000 53.36454 175 PRO A CA 1
ATOM 1369 C C . PRO A 1 177 ? 4.74933 -52.73747 -19.03723 1.000 54.64230 175 PRO A C 1
ATOM 1370 O O . PRO A 1 177 ? 4.52012 -51.55764 -18.72450 1.000 55.78100 175 PRO A O 1
ATOM 1374 N N . ASN A 1 178 ? 4.76905 -53.71710 -18.14097 1.000 56.15613 176 ASN A N 1
ATOM 1375 C CA . ASN A 1 178 ? 4.45862 -53.49431 -16.74087 1.000 56.72164 176 ASN A CA 1
ATOM 1376 C C . ASN A 1 178 ? 5.69544 -53.43218 -15.87877 1.000 57.02282 176 ASN A C 1
ATOM 1377 O O . ASN A 1 178 ? 5.56196 -53.50944 -14.65557 1.000 58.00683 176 ASN A O 1
ATOM 1382 N N . MET A 1 179 ? 6.87852 -53.29153 -16.50033 1.000 56.64284 177 MET A N 1
ATOM 1383 C CA . MET A 1 179 ? 8.15717 -53.21050 -15.79293 1.000 54.74079 177 MET A CA 1
ATOM 1384 C C . MET A 1 179 ? 8.15620 -52.12930 -14.72532 1.000 53.87614 177 MET A C 1
ATOM 1385 O O . MET A 1 179 ? 8.43912 -52.40479 -13.55376 1.000 54.60147 177 MET A O 1
ATOM 1390 N N . TYR A 1 180 ? 7.77980 -50.90412 -15.09768 1.000 54.85561 178 TYR A N 1
ATOM 1391 C CA . TYR A 1 180 ? 7.91119 -49.80661 -14.15635 1.000 54.34728 178 TYR A CA 1
ATOM 1392 C C . TYR A 1 180 ? 6.84010 -49.87853 -13.07672 1.000 61.43445 178 TYR A C 1
ATOM 1393 O O . TYR A 1 180 ? 7.13164 -49.63227 -11.89895 1.000 64.52647 178 TYR A O 1
ATOM 1402 N N . GLU A 1 181 ? 5.61662 -50.27076 -13.45446 1.000 59.59919 179 GLU A N 1
ATOM 1403 C CA . GLU A 1 181 ? 4.55620 -50.47064 -12.47591 1.000 63.64014 179 GLU A CA 1
ATOM 1404 C C . GLU A 1 181 ? 4.87414 -51.61065 -11.51781 1.000 66.03456 179 GLU A C 1
ATOM 1405 O O . GLU A 1 181 ? 4.48204 -51.55319 -10.34370 1.000 67.51706 179 GLU A O 1
ATOM 1411 N N . ASN A 1 182 ? 5.58570 -52.63763 -11.99963 1.000 60.39295 180 ASN A N 1
ATOM 1412 C CA . ASN A 1 182 ? 6.00148 -53.73865 -11.13503 1.000 65.90689 180 ASN A CA 1
ATOM 1413 C C . ASN A 1 182 ? 6.91283 -53.25276 -10.02073 1.000 66.60809 180 ASN A C 1
ATOM 1414 O O . ASN A 1 182 ? 6.76790 -53.67262 -8.86614 1.000 69.52287 180 ASN A O 1
ATOM 1419 N N . LEU A 1 183 ? 7.81576 -52.32536 -10.33145 1.000 63.27978 181 LEU A N 1
ATOM 1420 C CA . LEU A 1 183 ? 8.68330 -51.79650 -9.29295 1.000 65.12683 181 LEU A CA 1
ATOM 1421 C C . LEU A 1 183 ? 8.02846 -50.73341 -8.42238 1.000 66.86683 181 LEU A C 1
ATOM 1422 O O . LEU A 1 183 ? 8.51077 -50.49840 -7.30815 1.000 67.62835 181 LEU A O 1
ATOM 1427 N N . LYS A 1 184 ? 6.94693 -50.09868 -8.88650 1.000 69.31523 182 LYS A N 1
ATOM 1428 C CA . LYS A 1 184 ? 6.14362 -49.26844 -7.99312 1.000 70.57704 182 LYS A CA 1
ATOM 1429 C C . LYS A 1 184 ? 5.52950 -50.09397 -6.86923 1.000 70.61300 182 LYS A C 1
ATOM 1430 O O . LYS A 1 184 ? 5.51535 -49.66157 -5.71156 1.000 72.90077 182 LYS A O 1
ATOM 1436 N N . GLN A 1 185 ? 5.05622 -51.30178 -7.18076 1.000 74.16879 183 GLN A N 1
ATOM 1437 C CA . GLN A 1 185 ? 4.70299 -52.27828 -6.15552 1.000 72.70064 183 GLN A CA 1
ATOM 1438 C C . GLN A 1 185 ? 5.97097 -52.95088 -5.63875 1.000 75.10813 183 GLN A C 1
ATOM 1439 O O . GLN A 1 185 ? 7.09476 -52.56892 -5.96705 1.000 74.95802 183 GLN A O 1
ATOM 1445 N N . GLY A 1 186 ? 5.82385 -53.99706 -4.84758 1.000 78.65828 184 GLY A N 1
ATOM 1446 C CA . GLY A 1 186 ? 7.00526 -54.66667 -4.35988 1.000 78.58397 184 GLY A CA 1
ATOM 1447 C C . GLY A 1 186 ? 7.55025 -55.73351 -5.27614 1.000 78.28261 184 GLY A C 1
ATOM 1448 O O . GLY A 1 186 ? 8.41507 -56.49870 -4.83321 1.000 80.03428 184 GLY A O 1
ATOM 1449 N N . ILE A 1 187 ? 7.02115 -55.85485 -6.50331 1.000 75.86717 185 ILE A N 1
ATOM 1450 C CA . ILE A 1 187 ? 7.07931 -57.08628 -7.29011 1.000 76.70245 185 ILE A CA 1
ATOM 1451 C C . ILE A 1 187 ? 8.50274 -57.44228 -7.68604 1.000 78.31647 185 ILE A C 1
ATOM 1452 O O . ILE A 1 187 ? 9.16199 -56.71078 -8.43292 1.000 78.83936 185 ILE A O 1
ATOM 1457 N N . LYS A 1 188 ? 8.97754 -58.57663 -7.18590 1.000 80.79022 186 LYS A N 1
ATOM 1458 C CA . LYS A 1 188 ? 10.39831 -58.86575 -7.20652 1.000 78.09748 186 LYS A CA 1
ATOM 1459 C C . LYS A 1 188 ? 10.74272 -59.47934 -8.54830 1.000 79.16825 186 LYS A C 1
ATOM 1460 O O . LYS A 1 188 ? 9.98106 -60.28444 -9.09015 1.000 77.79660 186 LYS A O 1
ATOM 1466 N N . PHE A 1 189 ? 11.86788 -59.05573 -9.11132 1.000 80.15680 187 PHE A N 1
ATOM 1467 C CA . PHE A 1 189 ? 11.99949 -59.10581 -10.55778 1.000 79.32035 187 PHE A CA 1
ATOM 1468 C C . PHE A 1 189 ? 12.46670 -60.48522 -11.03309 1.000 78.34560 187 PHE A C 1
ATOM 1469 O O . PHE A 1 189 ? 11.83487 -61.09101 -11.90539 1.000 79.60291 187 PHE A O 1
ATOM 1477 N N . HIS A 1 190 ? 13.60299 -60.95472 -10.52377 1.000 73.44291 188 HIS A N 1
ATOM 1478 C CA . HIS A 1 190 ? 14.32874 -62.08268 -11.10691 1.000 76.43611 188 HIS A CA 1
ATOM 1479 C C . HIS A 1 190 ? 14.30222 -63.24870 -10.11723 1.000 81.58748 188 HIS A C 1
ATOM 1480 O O . HIS A 1 190 ? 15.24193 -63.44374 -9.33874 1.000 81.75416 188 HIS A O 1
ATOM 1487 N N . ASN A 1 191 ? 13.21682 -64.04365 -10.19132 1.000 81.93934 189 ASN A N 1
ATOM 1488 C CA . ASN A 1 191 ? 12.82205 -65.16346 -9.27605 1.000 80.80202 189 ASN A CA 1
ATOM 1489 C C . ASN A 1 191 ? 13.91478 -66.01406 -8.63233 1.000 79.06957 189 ASN A C 1
ATOM 1490 O O . ASN A 1 191 ? 14.18764 -67.14371 -9.04569 1.000 79.35641 189 ASN A O 1
ATOM 1495 N N . HIS B 1 2 ? 44.74065 -26.55445 -55.34118 1.000 89.45475 0 HIS B N 1
ATOM 1496 C CA . HIS B 1 2 ? 45.11991 -27.88490 -54.87210 1.000 91.01382 0 HIS B CA 1
ATOM 1497 C C . HIS B 1 2 ? 45.67194 -27.81794 -53.44922 1.000 82.46225 0 HIS B C 1
ATOM 1498 O O . HIS B 1 2 ? 46.39533 -28.70594 -53.01623 1.000 81.76165 0 HIS B O 1
ATOM 1505 N N . MET B 1 3 ? 45.33140 -26.75841 -52.72077 1.000 78.67331 1 MET B N 1
ATOM 1506 C CA . MET B 1 3 ? 45.46535 -26.75069 -51.27045 1.000 72.66533 1 MET B CA 1
ATOM 1507 C C . MET B 1 3 ? 44.18430 -27.27209 -50.65416 1.000 71.94994 1 MET B C 1
ATOM 1508 O O . MET B 1 3 ? 43.12015 -26.69424 -50.86882 1.000 72.59371 1 MET B O 1
ATOM 1513 N N . LEU B 1 4 ? 44.29271 -28.31108 -49.84315 1.000 68.12900 2 LEU B N 1
ATOM 1514 C CA . LEU B 1 4 ? 43.17029 -28.79162 -49.05899 1.000 63.25686 2 LEU B CA 1
ATOM 1515 C C . LEU B 1 4 ? 43.24482 -28.13448 -47.68392 1.000 63.08469 2 LEU B C 1
ATOM 1516 O O . LEU B 1 4 ? 44.27851 -28.21351 -47.00694 1.000 60.07191 2 LEU B O 1
ATOM 1521 N N . ILE B 1 5 ? 42.16593 -27.45196 -47.29956 1.000 63.06570 3 ILE B N 1
ATOM 1522 C CA . ILE B 1 5 ? 41.97519 -26.92083 -45.95319 1.000 59.54114 3 ILE B CA 1
ATOM 1523 C C . ILE B 1 5 ? 40.76948 -27.61279 -45.33038 1.000 60.06997 3 ILE B C 1
ATOM 1524 O O . ILE B 1 5 ? 39.70093 -27.68701 -45.94859 1.000 60.63102 3 ILE B O 1
ATOM 1529 N N . ARG B 1 6 ? 40.94653 -28.13670 -44.12313 1.000 55.68826 4 ARG B N 1
ATOM 1530 C CA . ARG B 1 6 ? 39.84740 -28.61757 -43.30569 1.000 54.59896 4 ARG B CA 1
ATOM 1531 C C . ARG B 1 6 ? 39.64920 -27.66479 -42.13684 1.000 52.32563 4 ARG B C 1
ATOM 1532 O O . ARG B 1 6 ? 40.60383 -27.34116 -41.43157 1.000 49.66209 4 ARG B O 1
ATOM 1534 N N . LYS B 1 7 ? 38.41764 -27.22135 -41.92247 1.000 52.91490 5 LYS B N 1
ATOM 1535 C CA . LYS B 1 7 ? 38.08959 -26.51931 -40.69149 1.000 54.24228 5 LYS B CA 1
ATOM 1536 C C . LYS B 1 7 ? 37.01408 -27.29562 -39.95319 1.000 53.56021 5 LYS B C 1
ATOM 1537 O O . LYS B 1 7 ? 36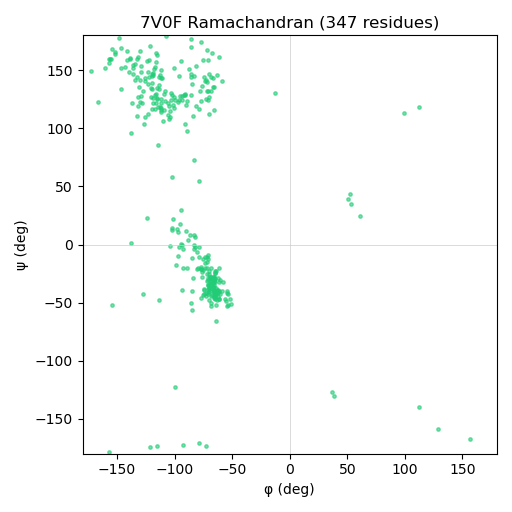.15728 -27.92693 -40.57786 1.000 54.09789 5 LYS B O 1
ATOM 1543 N N . LEU B 1 8 ? 37.09272 -27.28551 -38.62813 1.000 49.32292 6 LEU B N 1
ATOM 1544 C CA . LEU B 1 8 ? 36.33491 -28.20133 -37.79971 1.000 48.87109 6 LEU B CA 1
ATOM 1545 C C . LEU B 1 8 ? 35.34305 -27.43019 -36.94652 1.000 47.54831 6 LEU B C 1
ATOM 1546 O O . LEU B 1 8 ? 35.68521 -26.41357 -36.33660 1.000 46.17094 6 LEU B O 1
ATOM 1551 N N . PHE B 1 9 ? 34.11692 -27.93695 -36.89883 1.000 47.39178 7 PHE B N 1
ATOM 1552 C CA . PHE B 1 9 ? 33.04572 -27.30954 -36.15402 1.000 47.68539 7 PHE B CA 1
ATOM 1553 C C . PHE B 1 9 ? 32.29450 -28.39584 -35.40915 1.000 45.49670 7 PHE B C 1
ATOM 1554 O O . PHE B 1 9 ? 32.30050 -29.56025 -35.81309 1.000 45.39576 7 PHE B O 1
ATOM 1562 N N . LYS B 1 10 ? 31.66524 -27.99980 -34.30655 1.000 44.75352 8 LYS B N 1
ATOM 1563 C CA . LYS B 1 10 ? 30.73237 -28.82623 -33.56791 1.000 46.06686 8 LYS B CA 1
ATOM 1564 C C . LYS B 1 10 ? 29.43872 -28.05808 -33.33309 1.000 47.96896 8 LYS B C 1
ATOM 1565 O O . LYS B 1 10 ? 29.42582 -26.81985 -33.30269 1.000 50.53764 8 LYS B O 1
ATOM 1571 N N . PHE B 1 11 ? 28.34285 -28.80371 -33.17730 1.000 47.75758 9 PHE B N 1
ATOM 1572 C CA . PHE B 1 11 ? 27.10468 -28.22927 -32.66318 1.000 48.66798 9 PHE B CA 1
ATOM 1573 C C . PHE B 1 11 ? 26.23274 -29.32050 -32.05603 1.000 50.52485 9 PHE B C 1
ATOM 1574 O O . PHE B 1 11 ? 26.36764 -30.50923 -32.36747 1.000 48.37508 9 PHE B O 1
ATOM 1582 N N . GLU B 1 12 ? 25.31312 -28.88579 -31.19454 1.000 51.26462 10 GLU B N 1
ATOM 1583 C CA . GLU B 1 12 ? 24.46143 -29.76198 -30.40201 1.000 47.11397 10 GLU B CA 1
ATOM 1584 C C . GLU B 1 12 ? 23.01293 -29.39798 -30.70285 1.000 50.47596 10 GLU B C 1
ATOM 1585 O O . GLU B 1 12 ? 22.55997 -28.31180 -30.33180 1.000 52.68602 10 GLU B O 1
ATOM 1591 N N . ASN B 1 13 ? 22.28591 -30.30115 -31.36381 1.000 50.24079 11 ASN B N 1
ATOM 1592 C CA . ASN B 1 13 ? 21.07810 -29.96178 -32.09922 1.000 50.22450 11 ASN B CA 1
ATOM 1593 C C . ASN B 1 13 ? 19.95351 -30.89140 -31.66772 1.000 54.77197 11 ASN B C 1
ATOM 1594 O O . ASN B 1 13 ? 20.19098 -32.05653 -31.32351 1.000 51.93364 11 ASN B O 1
ATOM 1599 N N . ALA B 1 14 ? 18.72163 -30.37143 -31.69055 1.000 56.07426 12 ALA B N 1
ATOM 1600 C CA . ALA B 1 14 ? 17.53118 -31.19904 -31.79599 1.000 58.73843 12 ALA B CA 1
ATOM 1601 C C . ALA B 1 14 ? 16.83836 -30.98346 -33.13912 1.000 60.45244 12 ALA B C 1
ATOM 1602 O O . ALA B 1 14 ? 16.93654 -29.91611 -33.73045 1.000 63.53353 12 ALA B O 1
ATOM 1604 N N . HIS B 1 15 ? 16.16270 -32.01024 -33.64127 1.000 61.33552 13 HIS B N 1
ATOM 1605 C CA . HIS B 1 15 ? 15.36253 -31.84938 -34.84968 1.000 66.10849 13 HIS B CA 1
ATOM 1606 C C . HIS B 1 15 ? 14.28497 -32.92582 -34.90471 1.000 68.10301 13 HIS B C 1
ATOM 1607 O O . HIS B 1 15 ? 14.14112 -33.74687 -33.99293 1.000 64.77761 13 HIS B O 1
ATOM 1614 N N . VAL B 1 16 ? 13.50893 -32.88611 -35.99530 1.000 71.56789 14 VAL B N 1
ATOM 1615 C CA . VAL B 1 16 ? 12.29109 -33.66150 -36.16946 1.000 72.82176 14 VAL B CA 1
ATOM 1616 C C . VAL B 1 16 ? 12.45019 -34.49249 -37.44594 1.000 76.19729 14 VAL B C 1
ATOM 1617 O O . VAL B 1 16 ? 13.12847 -34.09512 -38.39909 1.000 78.19030 14 VAL B O 1
ATOM 1621 N N . VAL B 1 17 ? 11.83166 -35.67605 -37.44882 1.000 78.97994 15 VAL B N 1
ATOM 1622 C CA . VAL B 1 17 ? 11.54110 -36.41019 -38.68420 1.000 84.51849 15 VAL B CA 1
ATOM 1623 C C . VAL B 1 17 ? 10.11732 -36.95366 -38.53553 1.000 87.88595 15 VAL B C 1
ATOM 1624 O O . VAL B 1 17 ? 9.81033 -37.64240 -37.55425 1.000 89.03589 15 VAL B O 1
ATOM 1628 N N . ARG B 1 18 ? 9.23286 -36.58986 -39.45840 1.000 90.97562 16 ARG B N 1
ATOM 1629 C CA . ARG B 1 18 ? 7.96236 -37.29587 -39.59167 1.000 94.33529 16 ARG B CA 1
ATOM 1630 C C . ARG B 1 18 ? 8.17288 -38.62619 -40.30271 1.000 103.48052 16 ARG B C 1
ATOM 1631 O O . ARG B 1 18 ? 8.82305 -38.68151 -41.34790 1.000 110.42297 16 ARG B O 1
ATOM 1639 N N . LYS B 1 26 ? 5.81149 -44.13396 -36.45919 1.000 106.65983 24 LYS B N 1
ATOM 1640 C CA . LYS B 1 26 ? 6.22921 -43.15573 -35.46563 1.000 98.00494 24 LYS B CA 1
ATOM 1641 C C . LYS B 1 26 ? 7.05436 -42.01201 -36.04703 1.000 102.02343 24 LYS B C 1
ATOM 1642 O O . LYS B 1 26 ? 8.00711 -42.23142 -36.78868 1.000 102.98263 24 LYS B O 1
ATOM 1648 N N . ARG B 1 27 ? 6.66844 -40.78413 -35.71507 1.000 100.11269 25 ARG B N 1
ATOM 1649 C CA . ARG B 1 27 ? 7.56267 -39.65045 -35.86312 1.000 92.95867 25 ARG B CA 1
ATOM 1650 C C . ARG B 1 27 ? 8.46804 -39.48550 -34.64065 1.000 92.73523 25 ARG B C 1
ATOM 1651 O O . ARG B 1 27 ? 8.07195 -39.71382 -33.49145 1.000 93.74255 25 ARG B O 1
ATOM 1659 N N . SER B 1 28 ? 9.69929 -39.06260 -34.91181 1.000 85.93607 26 SER B N 1
ATOM 1660 C CA . SER B 1 28 ? 10.85323 -39.32654 -34.07037 1.000 79.01087 26 SER B CA 1
ATOM 1661 C C . SER B 1 28 ? 11.60771 -38.02023 -33.89523 1.000 75.40935 26 SER B C 1
ATOM 1662 O O . SER B 1 28 ? 11.66836 -37.21310 -34.82857 1.000 76.62168 26 SER B O 1
ATOM 1665 N N . ILE B 1 29 ? 12.17327 -37.81033 -32.70088 1.000 71.58475 27 ILE B N 1
ATOM 1666 C CA . ILE B 1 29 ? 12.82243 -36.55715 -32.30685 1.000 67.81668 27 ILE B CA 1
ATOM 1667 C C . ILE B 1 29 ? 14.27582 -36.87316 -31.95678 1.000 62.99941 27 ILE B C 1
ATOM 1668 O O . ILE B 1 29 ? 14.55243 -37.86661 -31.27395 1.000 59.70805 27 ILE B O 1
ATOM 1673 N N . HIS B 1 30 ? 15.20742 -36.05305 -32.43948 1.000 60.91697 28 HIS B N 1
ATOM 1674 C CA . HIS B 1 30 ? 16.60483 -36.46187 -32.55656 1.000 55.64404 28 HIS B CA 1
ATOM 1675 C C . HIS B 1 30 ? 17.48851 -35.43319 -31.86311 1.000 51.26521 28 HIS B C 1
ATOM 1676 O O . HIS B 1 30 ? 17.74708 -34.36919 -32.41798 1.000 56.77986 28 HIS B O 1
ATOM 1683 N N . GLY B 1 31 ? 17.97373 -35.75443 -30.66827 1.000 48.54849 29 GLY B N 1
ATOM 1684 C CA . GLY B 1 31 ? 18.96103 -34.92097 -30.00739 1.000 46.31179 29 GLY B CA 1
ATOM 1685 C C . GLY B 1 31 ? 20.37292 -35.47499 -30.03600 1.000 43.00663 29 GLY B C 1
ATOM 1686 O O . GLY B 1 31 ? 20.66464 -36.43754 -29.32776 1.000 43.07272 29 GLY B O 1
ATOM 1687 N N . HIS B 1 32 ? 21.26750 -34.87760 -30.82866 1.000 42.69808 30 HIS B N 1
ATOM 1688 C CA . HIS B 1 32 ? 22.61233 -35.41101 -31.02817 1.000 41.67012 30 HIS B CA 1
ATOM 1689 C C . HIS B 1 32 ? 23.66672 -34.32024 -30.97999 1.000 42.08909 30 HIS B C 1
ATOM 1690 O O . HIS B 1 32 ? 23.45170 -33.18451 -31.43036 1.000 41.51487 30 HIS B O 1
ATOM 1697 N N . SER B 1 33 ? 24.83273 -34.70926 -30.47312 1.000 42.58316 31 SER B N 1
ATOM 1698 C CA . SER B 1 33 ? 26.07750 -34.02398 -30.77896 1.000 41.47806 31 SER B CA 1
ATOM 1699 C C . SER B 1 33 ? 26.49527 -34.27708 -32.21513 1.000 43.39439 31 SER B C 1
ATOM 1700 O O . SER B 1 33 ? 26.51388 -35.42492 -32.67942 1.000 42.01038 31 SER B O 1
ATOM 1703 N N . TYR B 1 34 ? 26.85273 -33.19701 -32.90331 1.000 42.19584 32 TYR B N 1
ATOM 1704 C CA . TYR B 1 34 ? 27.32067 -33.23917 -34.27434 1.000 43.18653 32 TYR B CA 1
ATOM 1705 C C . TYR B 1 34 ? 28.72280 -32.67658 -34.35241 1.000 40.88466 32 TYR B C 1
ATOM 1706 O O . TYR B 1 34 ? 29.07654 -31.77491 -33.59073 1.000 42.18477 32 TYR B O 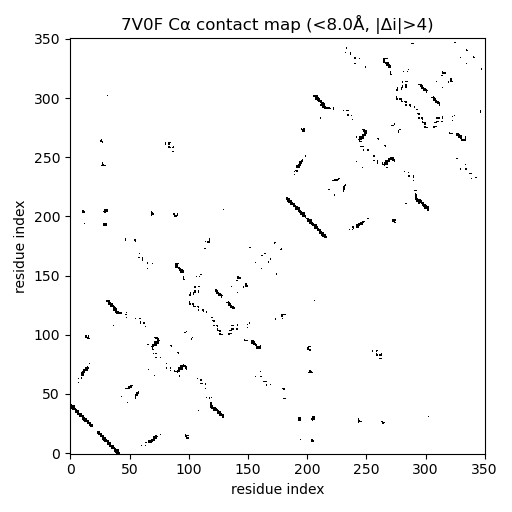1
ATOM 1715 N N . LYS B 1 35 ? 29.50923 -33.22387 -35.27482 1.000 42.94598 33 LYS B N 1
ATOM 1716 C CA . LYS B 1 35 ? 30.79024 -32.66205 -35.69400 1.000 45.25831 33 LYS B CA 1
ATOM 1717 C C . LYS B 1 35 ? 30.75258 -32.34405 -37.18323 1.000 46.17846 33 LYS B C 1
ATOM 1718 O O . LYS B 1 35 ? 30.22444 -33.12135 -37.98523 1.000 44.37163 33 LYS B O 1
ATOM 1724 N N . VAL B 1 36 ? 31.31330 -31.20173 -37.56003 1.000 46.35589 34 VAL B N 1
ATOM 1725 C CA . VAL B 1 36 ? 31.40410 -30.81990 -38.95938 1.000 48.20881 34 VAL B CA 1
ATOM 1726 C C . VAL B 1 36 ? 32.87145 -30.72652 -39.34028 1.000 50.44072 34 VAL B C 1
ATOM 1727 O O . VAL B 1 36 ? 33.65981 -30.07481 -38.64197 1.000 48.28897 34 VAL B O 1
ATOM 1731 N N . GLU B 1 37 ? 33.23387 -31.39523 -40.43480 1.000 49.13295 35 GLU B N 1
ATOM 1732 C CA . GLU B 1 37 ? 34.42579 -31.07554 -41.20058 1.000 50.59156 35 GLU B CA 1
ATOM 1733 C C . GLU B 1 37 ? 34.00702 -30.29318 -42.43237 1.000 53.01585 35 GLU B C 1
ATOM 1734 O O . GLU B 1 37 ? 33.24159 -30.79517 -43.26211 1.000 53.62474 35 GLU B O 1
ATOM 1740 N N . LEU B 1 38 ? 34.51903 -29.07639 -42.55284 1.000 53.31484 36 LEU B N 1
ATOM 1741 C CA . LEU B 1 38 ? 34.36669 -28.27279 -43.75307 1.000 55.67491 36 LEU B CA 1
ATOM 1742 C C . LEU B 1 38 ? 35.65370 -28.37874 -44.55793 1.000 57.77965 36 LEU B C 1
ATOM 1743 O O . LEU B 1 38 ? 36.72176 -27.98672 -44.07183 1.000 57.53745 36 LEU B O 1
ATOM 1748 N N . LEU B 1 39 ? 35.55590 -28.92656 -45.76915 1.000 57.49393 37 LEU B N 1
ATOM 1749 C CA . LEU B 1 39 ? 36.70735 -29.12455 -46.63568 1.000 57.25480 37 LEU B CA 1
ATOM 1750 C C . LEU B 1 39 ? 36.70533 -28.06330 -47.72578 1.000 62.40451 37 LEU B C 1
ATOM 1751 O O . LEU B 1 39 ? 35.73536 -27.93947 -48.48273 1.000 64.24725 37 LEU B O 1
ATOM 1756 N N . LEU B 1 40 ? 37.80354 -27.32363 -47.82055 1.000 64.83526 38 LEU B N 1
ATOM 1757 C CA . LEU B 1 40 ? 37.94572 -26.22931 -48.76036 1.000 64.95977 38 LEU B CA 1
ATOM 1758 C C . LEU B 1 40 ? 39.08722 -26.54532 -49.70726 1.000 68.20936 38 LEU B C 1
ATOM 1759 O O . LEU B 1 40 ? 40.03977 -27.23696 -49.33104 1.000 69.56384 38 LEU B O 1
ATOM 1764 N N . LYS B 1 41 ? 38.99146 -26.02463 -50.93007 1.000 67.53799 39 LYS B N 1
ATOM 1765 C CA . LYS B 1 41 ? 40.12620 -25.93468 -51.83562 1.000 72.25404 39 LYS B CA 1
ATOM 1766 C C . LYS B 1 41 ? 40.52208 -24.47915 -52.05648 1.000 78.15113 39 LYS B C 1
ATOM 1767 O O . LYS B 1 41 ? 39.66583 -23.59233 -52.11536 1.000 80.69171 39 LYS B O 1
ATOM 1773 N N . ALA B 1 42 ? 41.82735 -24.23800 -52.16226 1.000 79.47611 40 ALA B N 1
ATOM 1774 C CA . ALA B 1 42 ? 42.37907 -22.89273 -52.19427 1.000 82.02638 40 ALA B CA 1
ATOM 1775 C C . ALA B 1 42 ? 43.39874 -22.80005 -53.31116 1.000 85.45484 40 ALA B C 1
ATOM 1776 O O . ALA B 1 42 ? 44.16205 -23.74152 -53.54952 1.000 83.46707 40 ALA B O 1
ATOM 1778 N N . SER B 1 43 ? 43.40939 -21.66097 -53.99202 1.000 87.84604 41 SER B N 1
ATOM 1779 C CA . SER B 1 43 ? 44.48721 -21.37008 -54.91693 1.000 88.62676 41 SER B CA 1
ATOM 1780 C C . SER B 1 43 ? 44.98307 -19.93552 -54.85540 1.000 90.15689 41 SER B C 1
ATOM 1781 O O . SER B 1 43 ? 45.88380 -19.59436 -55.62483 1.000 91.39423 41 SER B O 1
ATOM 1784 N N . LYS B 1 44 ? 44.44288 -19.08494 -53.98387 1.000 90.23265 42 LYS B N 1
ATOM 1785 C CA . LYS B 1 44 ? 44.94306 -17.72030 -53.87727 1.000 96.46907 42 LYS B CA 1
ATOM 1786 C C . LYS B 1 44 ? 45.61037 -17.41080 -52.54587 1.000 96.77044 42 LYS B C 1
ATOM 1787 O O . LYS B 1 44 ? 46.71428 -16.85055 -52.54408 1.000 97.63912 42 LYS B O 1
ATOM 1793 N N . LEU B 1 45 ? 44.97347 -17.76507 -51.42331 1.000 97.47677 43 LEU B N 1
ATOM 1794 C CA . LEU B 1 45 ? 45.36528 -17.32072 -50.07127 1.000 102.26137 43 LEU B CA 1
ATOM 1795 C C . LEU B 1 45 ? 45.50946 -15.79801 -49.99069 1.000 108.49224 43 LEU B C 1
ATOM 1796 O O . LEU B 1 45 ? 46.46361 -15.26470 -49.41562 1.000 108.74958 43 LEU B O 1
ATOM 1801 N N . ASP B 1 46 ? 44.55074 -15.09489 -50.58630 1.000 115.49468 44 ASP B N 1
ATOM 1802 C CA . ASP B 1 46 ? 44.38105 -13.66446 -50.39299 1.000 121.43821 44 ASP B CA 1
ATOM 1803 C C . ASP B 1 46 ? 43.48345 -13.45227 -49.17578 1.000 129.80296 44 ASP B C 1
ATOM 1804 O O . ASP B 1 46 ? 42.63781 -14.29389 -48.85706 1.000 126.00545 44 ASP B O 1
ATOM 1809 N N . HIS B 1 47 ? 43.68955 -12.31746 -48.49115 1.000 146.67206 45 HIS B N 1
ATOM 1810 C CA . HIS B 1 47 ? 43.31002 -12.17628 -47.08287 1.000 148.84878 45 HIS B CA 1
ATOM 1811 C C . HIS B 1 47 ? 41.79334 -12.10536 -46.90168 1.000 150.02598 45 HIS B C 1
ATOM 1812 O O . HIS B 1 47 ? 41.27205 -12.53120 -45.86149 1.000 148.95707 45 HIS B O 1
ATOM 1819 N N . GLY B 1 48 ? 41.07354 -11.59981 -47.90942 1.000 140.71011 46 GLY B N 1
ATOM 1820 C CA . GLY B 1 48 ? 39.63371 -11.43611 -47.79069 1.000 137.50458 46 GLY B CA 1
ATOM 1821 C C . GLY B 1 48 ? 38.86685 -12.74416 -47.75502 1.000 134.60341 46 GLY B C 1
ATOM 1822 O O . GLY B 1 48 ? 37.79728 -12.82137 -47.14303 1.000 134.71472 46 GLY B O 1
ATOM 1823 N N . GLN B 1 49 ? 39.40279 -13.79261 -48.37916 1.000 131.18393 47 GLN B N 1
ATOM 1824 C CA . GLN B 1 49 ? 38.79686 -15.11483 -48.30998 1.000 122.76323 47 GLN B CA 1
ATOM 1825 C C . GLN B 1 49 ? 39.45420 -16.01808 -47.26585 1.000 120.34377 47 GLN B C 1
ATOM 1826 O O . GLN B 1 49 ? 39.20216 -17.22759 -47.26877 1.000 113.82821 47 GLN B O 1
ATOM 1832 N N . MET B 1 50 ? 40.27113 -15.46633 -46.36667 1.000 121.45723 48 MET B N 1
ATOM 1833 C CA . MET B 1 50 ? 41.00516 -16.28584 -45.40803 1.000 115.98556 48 MET B CA 1
ATOM 1834 C C . MET B 1 50 ? 40.08860 -16.77392 -44.29715 1.000 111.38715 48 MET B C 1
ATOM 1835 O O . MET B 1 50 ? 39.29306 -16.00886 -43.74544 1.000 109.26221 48 MET B O 1
ATOM 1840 N N . VAL B 1 51 ? 40.22350 -18.05067 -43.95294 1.000 109.55074 49 VAL B N 1
ATOM 1841 C CA . VAL B 1 51 ? 39.46681 -18.65734 -42.86300 1.000 107.81514 49 VAL B CA 1
ATOM 1842 C C . VAL B 1 51 ? 40.39292 -18.82510 -41.65718 1.000 102.70158 49 VAL B C 1
ATOM 1843 O O . VAL B 1 51 ? 41.32664 -19.64010 -41.65968 1.000 99.69913 49 VAL B O 1
ATOM 1847 N N . TYR B 1 52 ? 40.14082 -18.01620 -40.63101 1.000 106.21765 50 TYR B N 1
ATOM 1848 C CA . TYR B 1 52 ? 40.89856 -18.02711 -39.38871 1.000 105.88506 50 TYR B CA 1
ATOM 1849 C C . TYR B 1 52 ? 40.01551 -17.43320 -38.30300 1.000 104.59909 50 TYR B C 1
ATOM 1850 O O . TYR B 1 52 ? 39.07635 -16.68747 -38.59520 1.000 106.67596 50 TYR B O 1
ATOM 1859 N N . ASP B 1 53 ? 40.31622 -17.79507 -37.04807 1.000 97.54250 51 ASP B N 1
ATOM 1860 C CA . ASP B 1 53 ? 39.34186 -17.74349 -35.95772 1.000 97.44658 51 ASP B CA 1
ATOM 1861 C C . ASP B 1 53 ? 38.86933 -16.32790 -35.62967 1.000 105.06904 51 ASP B C 1
ATOM 1862 O O . ASP B 1 53 ? 37.70381 -16.00021 -35.88196 1.000 105.58837 51 ASP B O 1
ATOM 1867 N N . PHE B 1 54 ? 39.75633 -15.45993 -35.13068 1.000 102.13566 52 PHE B N 1
ATOM 1868 C CA . PHE B 1 54 ? 39.32438 -14.17184 -34.60058 1.000 103.57627 52 PHE B CA 1
ATOM 1869 C C . PHE B 1 54 ? 39.41150 -13.05970 -35.63203 1.000 107.84297 52 PHE B C 1
ATOM 1870 O O . PHE B 1 54 ? 39.59916 -11.89665 -35.26140 1.000 107.62230 52 PHE B O 1
ATOM 1878 N N . GLY B 1 55 ? 39.24861 -13.38021 -36.91621 1.000 110.76328 53 GLY B N 1
ATOM 1879 C CA . GLY B 1 55 ? 39.05871 -12.35803 -37.92795 1.000 113.91708 53 GLY B CA 1
ATOM 1880 C C . GLY B 1 55 ? 37.61103 -12.15566 -38.32874 1.000 115.74261 53 GLY B C 1
ATOM 1881 O O . GLY B 1 55 ? 36.76987 -11.87780 -37.46882 1.000 114.15598 53 GLY B O 1
ATOM 1882 N N . LEU B 1 56 ? 37.29023 -12.30829 -39.61719 1.000 114.16873 54 LEU B N 1
ATOM 1883 C CA . LEU B 1 56 ? 35.94581 -11.96367 -40.06038 1.000 109.97266 54 LEU B CA 1
ATOM 1884 C C . LEU B 1 56 ? 35.26001 -13.08792 -40.82553 1.000 109.11187 54 LEU B C 1
ATOM 1885 O O . LEU B 1 56 ? 34.08527 -13.35015 -40.56661 1.000 110.42107 54 LEU B O 1
ATOM 1887 N N . LEU B 1 57 ? 35.96822 -13.77747 -41.73149 1.000 103.04028 55 LEU B N 1
ATOM 1888 C CA . LEU B 1 57 ? 35.28713 -14.62619 -42.71352 1.000 98.05064 55 LEU B CA 1
ATOM 1889 C C . LEU B 1 57 ? 34.82259 -15.93871 -42.09215 1.000 93.74195 55 LEU B C 1
ATOM 1890 O O . LEU B 1 57 ? 33.67942 -16.37471 -42.29333 1.000 91.43523 55 LEU B O 1
ATOM 1895 N N . LYS B 1 58 ? 35.70044 -16.58248 -41.32586 1.000 92.53740 56 LYS B N 1
ATOM 1896 C CA . LYS B 1 58 ? 35.26561 -17.67007 -40.46510 1.000 89.75898 56 LYS B CA 1
ATOM 1897 C C . LYS B 1 58 ? 34.30113 -17.20197 -39.37303 1.000 86.75581 56 LYS B C 1
ATOM 1898 O O . LYS B 1 58 ? 33.51629 -18.01675 -38.87584 1.000 84.83076 56 LYS B O 1
ATOM 1904 N N . GLY B 1 59 ? 34.31630 -15.91185 -39.01531 1.000 88.97353 57 GLY B N 1
ATOM 1905 C CA . GLY B 1 59 ? 33.31291 -15.38213 -38.09864 1.000 87.24186 57 GLY B CA 1
ATOM 1906 C C . GLY B 1 59 ? 31.89724 -15.44241 -38.64558 1.000 82.67570 57 GLY B C 1
ATOM 1907 O O . GLY B 1 59 ? 30.95974 -15.75885 -37.91221 1.000 77.49449 57 GLY B O 1
ATOM 1908 N N . VAL B 1 60 ? 31.72989 -15.14786 -39.94070 1.000 82.54791 58 VAL B N 1
ATOM 1909 C CA . VAL B 1 60 ? 30.46885 -15.41689 -40.63556 1.000 79.07088 58 VAL B CA 1
ATOM 1910 C C . VAL B 1 60 ? 30.14165 -16.90546 -40.63154 1.000 78.90871 58 VAL B C 1
ATOM 1911 O O . VAL B 1 60 ? 28.99689 -17.30426 -40.37660 1.000 78.47490 58 VAL B O 1
ATOM 1915 N N . ILE B 1 61 ? 31.12820 -17.74329 -40.95902 1.000 79.45170 59 ILE B N 1
ATOM 1916 C CA . ILE B 1 61 ? 30.85751 -19.16185 -41.16355 1.000 76.60564 59 ILE B CA 1
ATOM 1917 C C . ILE B 1 61 ? 30.54460 -19.84047 -39.83332 1.000 72.86442 59 ILE B C 1
ATOM 1918 O O . ILE B 1 61 ? 29.58089 -20.60901 -39.73005 1.000 72.38093 59 ILE B O 1
ATOM 1923 N N . LYS B 1 62 ? 31.29924 -19.50966 -38.78088 1.000 72.65923 60 LYS B N 1
ATOM 1924 C CA . LYS B 1 62 ? 31.04315 -20.09795 -37.46945 1.000 68.93171 60 LYS B CA 1
ATOM 1925 C C . LYS B 1 62 ? 29.73747 -19.59557 -36.85943 1.000 71.97773 60 LYS B C 1
ATOM 1926 O O . LYS B 1 62 ? 29.06591 -20.36022 -36.16498 1.000 71.89231 60 LYS B O 1
ATOM 1932 N N . ASP B 1 63 ? 29.35583 -18.33122 -37.10650 1.000 74.25520 61 ASP B N 1
ATOM 1933 C CA . ASP B 1 63 ? 28.07301 -17.82381 -36.60374 1.000 76.63847 61 ASP B CA 1
ATOM 1934 C C . ASP B 1 63 ? 26.89488 -18.55361 -37.24195 1.000 73.72388 61 ASP B C 1
ATOM 1935 O O . ASP B 1 63 ? 25.94473 -18.93615 -36.54667 1.000 71.19959 61 ASP B O 1
ATOM 1940 N N . LEU B 1 64 ? 26.95462 -18.76264 -38.56398 1.000 73.60425 62 LEU B N 1
ATOM 1941 C CA . LEU B 1 64 ? 25.92871 -19.52173 -39.27234 1.000 71.14318 62 LEU B CA 1
ATOM 1942 C C . LEU B 1 64 ? 25.91559 -20.97852 -38.85120 1.000 66.81126 62 LEU B C 1
ATOM 1943 O O . LEU B 1 64 ? 24.86106 -21.61544 -38.88197 1.000 66.25674 62 LEU B O 1
ATOM 1948 N N . PHE B 1 65 ? 27.07410 -21.51912 -38.47216 1.000 68.54877 63 PHE B N 1
ATOM 1949 C CA . PHE B 1 65 ? 27.17080 -22.92708 -38.10316 1.000 64.04858 63 PHE B CA 1
ATOM 1950 C C . PHE B 1 65 ? 26.78983 -23.13783 -36.64169 1.000 64.26187 63 PHE B C 1
ATOM 1951 O O . PHE B 1 65 ? 26.07751 -24.09362 -36.32076 1.000 61.61737 63 PHE B O 1
ATOM 1959 N N . ASP B 1 66 ? 27.21444 -22.22918 -35.74852 1.000 66.31117 64 ASP B N 1
ATOM 1960 C CA . ASP B 1 66 ? 26.75617 -22.22868 -34.36002 1.000 65.31117 64 ASP B CA 1
ATOM 1961 C C . ASP B 1 66 ? 25.30182 -21.80429 -34.21314 1.000 64.25486 64 ASP B C 1
ATOM 1962 O O . ASP B 1 66 ? 24.76290 -21.90083 -33.10449 1.000 62.32463 64 ASP B O 1
ATOM 1967 N N . SER B 1 67 ? 24.67091 -21.31039 -35.28549 1.000 66.87371 65 SER B N 1
ATOM 1968 C CA . SER B 1 67 ? 23.23093 -21.06779 -35.27631 1.000 66.29940 65 SER B CA 1
ATOM 1969 C C . SER B 1 67 ? 22.44995 -22.34553 -35.03155 1.000 63.19003 65 SER B C 1
ATOM 1970 O O . SER B 1 67 ? 21.37296 -22.30370 -34.42500 1.000 62.73424 65 SER B O 1
ATOM 1973 N N . PHE B 1 68 ? 22.99159 -23.49129 -35.46260 1.000 60.54638 66 PHE B N 1
ATOM 1974 C CA . PHE B 1 68 ? 22.34081 -24.78846 -35.31649 1.000 53.22161 66 PHE B CA 1
ATOM 1975 C C . PHE B 1 68 ? 22.47020 -25.36599 -33.91904 1.000 54.27523 66 PHE B C 1
ATOM 1976 O O . PHE B 1 68 ? 21.94500 -26.45765 -33.67283 1.000 54.07711 66 PHE B O 1
ATOM 1984 N N . ASP B 1 69 ? 23.16380 -24.67979 -33.01754 1.000 54.56478 67 ASP B N 1
ATOM 1985 C CA . ASP B 1 69 ? 23.62490 -25.24650 -31.76064 1.000 54.19715 67 ASP B CA 1
ATOM 1986 C C . ASP B 1 69 ? 22.69827 -24.81363 -30.63756 1.000 56.53994 67 ASP B C 1
ATOM 1987 O O . ASP B 1 69 ? 22.47440 -23.61165 -30.45894 1.000 57.45672 67 ASP B O 1
ATOM 1992 N N . HIS B 1 70 ? 22.18824 -25.79778 -29.87087 1.000 54.75370 68 HIS B N 1
ATOM 1993 C CA . HIS B 1 70 ? 21.09238 -25.60150 -28.90625 1.000 55.71632 68 HIS B CA 1
ATOM 1994 C C . HIS B 1 70 ? 19.90747 -24.87942 -29.56025 1.000 59.27176 68 HIS B C 1
ATOM 1995 O O . HIS B 1 70 ? 19.27778 -23.99654 -28.97050 1.000 60.38069 68 HIS B O 1
ATOM 2002 N N . ALA B 1 71 ? 19.62432 -25.24236 -30.80756 1.000 60.46990 69 ALA B N 1
ATOM 2003 C CA . ALA B 1 71 ? 18.39324 -24.89217 -31.49010 1.000 64.70595 69 ALA B CA 1
ATOM 2004 C C . ALA B 1 71 ? 17.70225 -26.17343 -31.93305 1.000 63.17343 69 ALA B C 1
ATOM 2005 O O . ALA B 1 71 ? 18.33175 -27.22550 -32.05365 1.000 61.92568 69 ALA B O 1
ATOM 2007 N N . ILE B 1 72 ? 16.39473 -26.08358 -32.16685 1.000 66.21518 70 ILE B N 1
ATOM 2008 C CA . ILE B 1 72 ? 15.67620 -27.13775 -32.85675 1.000 65.45534 70 ILE B CA 1
ATOM 2009 C C . ILE B 1 72 ? 15.58598 -26.81570 -34.34527 1.000 68.89016 70 ILE B C 1
ATOM 2010 O O . ILE B 1 72 ? 15.67662 -25.66187 -34.76982 1.000 69.27000 70 ILE B O 1
ATOM 2015 N N . CYS B 1 73 ? 15.38634 -27.85307 -35.15458 1.000 67.55060 71 CYS B N 1
ATOM 2016 C CA . CYS B 1 73 ? 15.23635 -27.69800 -36.59664 1.000 72.38243 71 CYS B CA 1
ATOM 2017 C C . CYS B 1 73 ? 13.99454 -28.43521 -37.07668 1.000 73.08241 71 CYS B C 1
ATOM 2018 O O . CYS B 1 73 ? 13.69092 -29.52858 -36.58951 1.000 70.67829 71 CYS B O 1
ATOM 2021 N N . PHE B 1 74 ? 13.28079 -27.83498 -38.03392 1.000 75.14945 72 PHE B N 1
ATOM 2022 C CA . PHE B 1 74 ? 12.06593 -28.42524 -38.57861 1.000 74.83392 72 PHE B CA 1
ATOM 2023 C C . PHE B 1 74 ? 12.00390 -28.16990 -40.08044 1.000 78.02699 72 PHE B C 1
ATOM 2024 O O . PHE B 1 74 ? 12.66195 -27.26717 -40.60499 1.000 79.55530 72 PHE B O 1
ATOM 2032 N N . TRP B 1 75 ? 11.21394 -28.99844 -40.76548 1.000 80.15107 73 TRP B N 1
ATOM 2033 C CA . TRP B 1 75 ? 10.81383 -28.74185 -42.14807 1.000 85.79703 73 TRP B CA 1
ATOM 2034 C C . TRP B 1 75 ? 9.87698 -27.54002 -42.26135 1.000 87.79705 73 TRP B C 1
ATOM 2035 O O . TRP B 1 75 ? 9.01964 -27.32072 -41.39962 1.000 88.45254 73 TRP B O 1
ATOM 2046 N N . GLU B 1 76 ? 10.02630 -26.78341 -43.35961 1.000 88.78560 74 GLU B N 1
ATOM 2047 C CA . GLU B 1 76 ? 8.93563 -25.95585 -43.88652 1.000 91.50701 74 GLU B CA 1
ATOM 2048 C C . GLU B 1 76 ? 7.64968 -26.75754 -44.06642 1.000 93.56722 74 GLU B C 1
ATOM 2049 O O . GLU B 1 76 ? 6.57878 -26.36490 -43.58900 1.000 90.90863 74 GLU B O 1
ATOM 2055 N N . LYS B 1 77 ? 7.74331 -27.89423 -44.74550 1.000 93.80616 75 LYS B N 1
ATOM 2056 C CA . LYS B 1 77 ? 6.57612 -28.62362 -45.20905 1.000 93.78625 75 LYS B CA 1
ATOM 2057 C C . LYS B 1 77 ? 6.09055 -29.64504 -44.19200 1.000 95.68872 75 LYS B C 1
ATOM 2058 O O . LYS B 1 77 ? 5.23811 -30.47840 -44.52162 1.000 98.06003 75 LYS B O 1
ATOM 2064 N N . ASP B 1 78 ? 6.59763 -29.58281 -42.96057 1.000 97.91959 76 ASP B N 1
ATOM 2065 C CA . ASP B 1 78 ? 5.90748 -30.16623 -41.81982 1.000 99.48285 76 ASP B CA 1
ATOM 2066 C C . ASP B 1 78 ? 4.55238 -29.49657 -41.61220 1.000 103.14718 76 ASP B C 1
ATOM 2067 O O . ASP B 1 78 ? 4.28207 -28.39824 -42.10926 1.000 104.14653 76 ASP B O 1
ATOM 2072 N N . ASP B 1 79 ? 3.69742 -30.19267 -40.87217 1.000 104.67389 77 ASP B N 1
ATOM 2073 C CA . ASP B 1 79 ? 2.35510 -29.71483 -40.58465 1.000 108.91341 77 ASP B CA 1
ATOM 2074 C C . ASP B 1 79 ? 2.45552 -28.45208 -39.72115 1.000 109.78611 77 ASP B C 1
ATOM 2075 O O . ASP B 1 79 ? 3.28188 -28.41172 -38.80394 1.000 107.20002 77 ASP B O 1
ATOM 2080 N N . PRO B 1 80 ? 1.66491 -27.40185 -40.04072 1.000 112.40327 78 PRO B N 1
ATOM 2081 C CA . PRO B 1 80 ? 1.71254 -26.14485 -39.25683 1.000 110.83222 78 PRO B CA 1
ATOM 2082 C C . PRO B 1 80 ? 1.55061 -26.27116 -37.75050 1.000 111.60236 78 PRO B C 1
ATOM 2083 O O . PRO B 1 80 ? 2.38060 -25.71393 -37.02914 1.000 109.36012 78 PRO B O 1
ATOM 2087 N N . GLN B 1 81 ? 0.56539 -27.02706 -37.24794 1.000 110.69926 79 GLN B N 1
ATOM 2088 C CA . GLN B 1 81 ? 0.33818 -27.02682 -35.80296 1.000 111.92357 79 GLN B CA 1
ATOM 2089 C C . GLN B 1 81 ? 1.39550 -27.79027 -35.00560 1.000 112.12774 79 GLN B C 1
ATOM 2090 O O . GLN B 1 81 ? 1.41503 -27.66602 -33.77585 1.000 109.24077 79 GLN B O 1
ATOM 2096 N N . TYR B 1 82 ? 2.27426 -28.55603 -35.65511 1.000 120.81882 80 TYR B N 1
ATOM 2097 C CA . TYR B 1 82 ? 3.51226 -28.97851 -35.01515 1.000 113.70971 80 TYR B CA 1
ATOM 2098 C C . TYR B 1 82 ? 4.65397 -27.99357 -35.21615 1.000 110.84953 80 TYR B C 1
ATOM 2099 O O . TYR B 1 82 ? 5.61670 -28.02235 -34.44236 1.000 112.05515 80 TYR B O 1
ATOM 2101 N N . ILE B 1 83 ? 4.57590 -27.12687 -36.22908 1.000 107.48845 81 ILE B N 1
ATOM 2102 C CA . ILE B 1 83 ? 5.59423 -26.09192 -36.39539 1.000 104.66797 81 ILE B CA 1
ATOM 2103 C C . ILE B 1 83 ? 5.47541 -25.03129 -35.30294 1.000 101.48154 81 ILE B C 1
ATOM 2104 O O . ILE B 1 83 ? 6.49608 -24.57714 -34.77311 1.000 98.46577 81 ILE B O 1
ATOM 2109 N N . ASP B 1 84 ? 4.24230 -24.66000 -34.90596 1.000 100.96294 82 ASP B N 1
ATOM 2110 C CA . ASP B 1 84 ? 4.07747 -23.81459 -33.71706 1.000 100.49339 82 ASP B CA 1
ATOM 2111 C C . ASP B 1 84 ? 4.61600 -24.48634 -32.47269 1.000 95.82660 82 ASP B C 1
ATOM 2112 O O . ASP B 1 84 ? 5.26821 -23.83847 -31.65072 1.000 92.81776 82 ASP B O 1
ATOM 2117 N N . ALA B 1 85 ? 4.34806 -25.78268 -32.31840 1.000 100.07808 83 ALA B N 1
ATOM 2118 C CA . ALA B 1 85 ? 4.88583 -26.52911 -31.18731 1.000 97.88846 83 ALA B CA 1
ATOM 2119 C C . ALA B 1 85 ? 6.40263 -26.66323 -31.26115 1.000 93.22773 83 ALA B C 1
ATOM 2120 O O . ALA B 1 85 ? 7.05830 -26.75669 -30.21887 1.000 95.16046 83 ALA B O 1
ATOM 2122 N N . CYS B 1 86 ? 6.97607 -26.65161 -32.47001 1.000 95.65591 84 CYS B N 1
ATOM 2123 C CA . CYS B 1 86 ? 8.42870 -26.54765 -32.60340 1.000 96.03567 84 CYS B CA 1
ATOM 2124 C C . CYS B 1 86 ? 8.95590 -25.21353 -32.08463 1.000 95.59082 84 CYS B C 1
ATOM 2125 O O . CYS B 1 86 ? 10.00561 -25.16738 -31.43383 1.000 93.98698 84 CYS B O 1
ATOM 2128 N N . LYS B 1 87 ? 8.26000 -24.11576 -32.36612 1.000 95.15713 85 LYS B N 1
ATOM 2129 C CA . LYS B 1 87 ? 8.78182 -22.81059 -31.99045 1.000 93.48413 85 LYS B CA 1
ATOM 2130 C C . LYS B 1 87 ? 8.09408 -22.21166 -30.77094 1.000 94.94325 85 LYS B C 1
ATOM 2131 O O . LYS B 1 87 ? 8.49318 -21.12836 -30.33270 1.000 94.92641 85 LYS B O 1
ATOM 2137 N N . THR B 1 88 ? 7.09467 -22.89269 -30.19471 1.000 94.71796 86 THR B N 1
ATOM 2138 C CA . THR B 1 88 ? 6.78367 -22.68667 -28.77972 1.000 95.10776 86 THR B CA 1
ATOM 2139 C C . THR B 1 88 ? 7.89809 -23.22927 -27.90580 1.000 90.35651 86 THR B C 1
ATOM 2140 O O . THR B 1 88 ? 8.17139 -22.68106 -26.83309 1.000 88.28970 86 THR B O 1
ATOM 2144 N N . PHE B 1 89 ? 8.56846 -24.27854 -28.38085 1.000 93.72325 87 PHE B N 1
ATOM 2145 C CA . PHE B 1 89 ? 9.41982 -25.10519 -27.53388 1.000 93.76679 87 PHE B CA 1
ATOM 2146 C C . PHE B 1 89 ? 10.66702 -24.35081 -27.06960 1.000 94.10673 87 PHE B C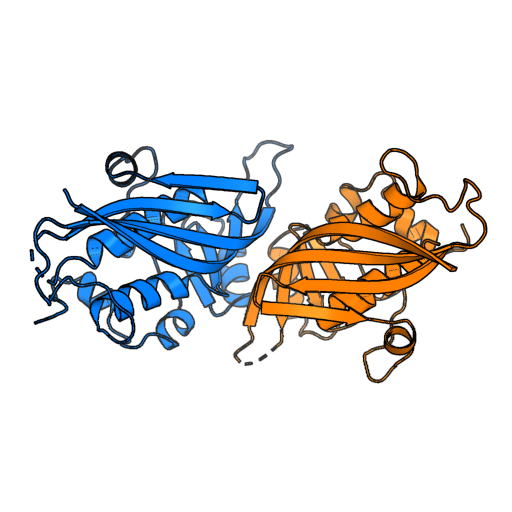 1
ATOM 2147 O O . PHE B 1 89 ? 10.96529 -24.31846 -25.86943 1.000 97.57953 87 PHE B O 1
ATOM 2155 N N . SER B 1 90 ? 11.39034 -23.71764 -27.99429 1.000 90.95959 88 SER B N 1
ATOM 2156 C CA . SER B 1 90 ? 12.29195 -22.63277 -27.62711 1.000 87.83367 88 SER B CA 1
ATOM 2157 C C . SER B 1 90 ? 12.44001 -21.65691 -28.78147 1.000 89.97411 88 SER B C 1
ATOM 2158 O O . SER B 1 90 ? 12.12439 -21.96530 -29.93455 1.000 89.45425 88 SER B O 1
ATOM 2161 N N . ALA B 1 91 ? 12.95311 -20.47107 -28.44224 1.000 89.89038 89 ALA B N 1
ATOM 2162 C CA . ALA B 1 91 ? 13.12553 -19.36690 -29.37349 1.000 92.30948 89 ALA B CA 1
ATOM 2163 C C . ALA B 1 91 ? 14.37237 -19.50273 -30.23180 1.000 87.82664 89 ALA B C 1
ATOM 2164 O O . ALA B 1 91 ? 14.57680 -18.68300 -31.13345 1.000 93.33934 89 ALA B O 1
ATOM 2166 N N . ARG B 1 92 ? 15.20955 -20.49957 -29.96817 1.000 85.88353 90 ARG B N 1
ATOM 2167 C CA . ARG B 1 92 ? 16.22087 -20.94908 -30.92219 1.000 84.50043 90 ARG B CA 1
ATOM 2168 C C . ARG B 1 92 ? 15.59937 -22.03098 -31.80268 1.000 81.80002 90 ARG B C 1
ATOM 2169 O O . ARG B 1 92 ? 15.50443 -23.19843 -31.40576 1.000 76.54573 90 ARG B O 1
ATOM 2177 N N . TRP B 1 93 ? 15.14639 -21.62480 -32.99378 1.000 79.93597 91 TRP B N 1
ATOM 2178 C CA . TRP B 1 93 ? 14.71303 -22.53525 -34.03965 1.000 76.94525 91 TRP B CA 1
ATOM 2179 C C . TRP B 1 93 ? 15.29972 -22.10750 -35.37322 1.000 76.78716 91 TRP B C 1
ATOM 2180 O O . TRP B 1 93 ? 15.64497 -20.94776 -35.58221 1.000 81.79204 91 TRP B O 1
ATOM 2191 N N . ILE B 1 94 ? 15.43023 -23.06273 -36.28532 1.000 72.94258 92 ILE B N 1
ATOM 2192 C CA . ILE B 1 94 ? 15.74178 -22.76674 -37.67804 1.000 76.38693 92 ILE B CA 1
ATOM 2193 C C . ILE B 1 94 ? 14.71067 -23.47174 -38.54846 1.000 76.26600 92 ILE B C 1
ATOM 2194 O O . ILE B 1 94 ? 14.56874 -24.69606 -38.48232 1.000 77.00651 92 ILE B O 1
ATOM 2199 N N . SER B 1 95 ? 13.99773 -22.70899 -39.36584 1.000 80.50767 93 SER B N 1
ATOM 2200 C CA . SER B 1 95 ? 13.17099 -23.30598 -40.40239 1.000 81.13707 93 SER B CA 1
ATOM 2201 C C . SER B 1 95 ? 14.04006 -23.74248 -41.56900 1.000 80.55968 93 SER B C 1
ATOM 2202 O O . SER B 1 95 ? 14.86135 -22.96695 -42.06497 1.000 83.33913 93 SER B O 1
ATOM 2205 N N . LEU B 1 96 ? 13.83362 -24.96928 -42.02758 1.000 77.16577 94 LEU B N 1
ATOM 2206 C CA . LEU B 1 96 ? 14.65994 -25.51337 -43.08394 1.000 78.93674 94 LEU B CA 1
ATOM 2207 C C . LEU B 1 96 ? 13.81125 -25.84008 -44.30737 1.000 80.21074 94 LEU B C 1
ATOM 2208 O O . LEU B 1 96 ? 12.64609 -26.22721 -44.16896 1.000 83.05806 94 LEU B O 1
ATOM 2213 N N . PRO B 1 97 ? 14.35839 -25.68407 -45.51586 1.000 82.46193 95 PRO B N 1
ATOM 2214 C CA . PRO B 1 97 ? 13.59909 -26.01609 -46.72904 1.000 82.93067 95 PRO B CA 1
ATOM 2215 C C . PRO B 1 97 ? 13.63616 -27.48562 -47.09806 1.000 78.75942 95 PRO B C 1
ATOM 2216 O O . PRO B 1 97 ? 13.03886 -27.86676 -48.10709 1.000 82.85159 95 PRO B O 1
ATOM 2220 N N . VAL B 1 98 ? 14.33686 -28.30574 -46.32383 1.000 81.82816 96 VAL B N 1
ATOM 2221 C CA . VAL B 1 98 ? 14.26849 -29.75475 -46.41106 1.000 82.69067 96 VAL B CA 1
ATOM 2222 C C . VAL B 1 98 ? 14.05025 -30.29651 -45.00533 1.000 81.97322 96 VAL B C 1
ATOM 2223 O O . VAL B 1 98 ? 14.16629 -29.57492 -44.01221 1.000 80.51708 96 VAL B O 1
ATOM 2227 N N . SER B 1 99 ? 13.69559 -31.56814 -44.93253 1.000 79.97246 97 SER B N 1
ATOM 2228 C CA . SER B 1 99 ? 13.48921 -32.20860 -43.63908 1.000 79.97134 97 SER B CA 1
ATOM 2229 C C .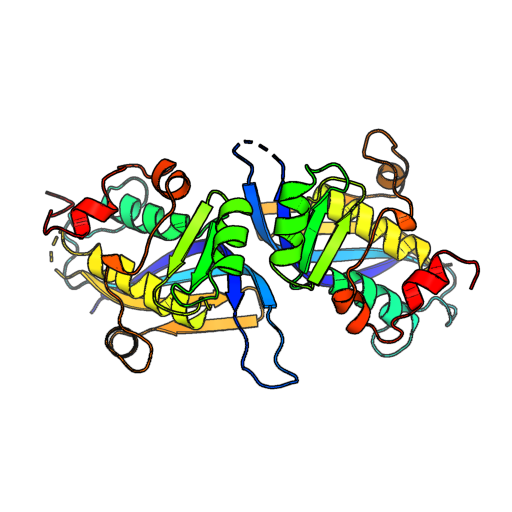 SER B 1 99 ? 14.84055 -32.43341 -42.96169 1.000 75.04627 97 SER B C 1
ATOM 2230 O O . SER B 1 99 ? 15.73529 -33.00985 -43.59057 1.000 72.65847 97 SER B O 1
ATOM 2233 N N . PRO B 1 100 ? 15.04820 -31.95765 -41.72500 1.000 73.51505 98 PRO B N 1
ATOM 2234 C CA . PRO B 1 100 ? 16.40735 -31.95182 -41.15595 1.000 69.27811 98 PRO B CA 1
ATOM 2235 C C . PRO B 1 100 ? 16.86519 -33.36786 -40.85323 1.000 68.81014 98 PRO B C 1
ATOM 2236 O O . PRO B 1 100 ? 16.16326 -34.13430 -40.18714 1.000 69.29726 98 PRO B O 1
ATOM 2240 N N . SER B 1 101 ? 18.03820 -33.71485 -41.37676 1.000 65.15150 99 SER B N 1
ATOM 2241 C CA . SER B 1 101 ? 18.78906 -34.87489 -40.92481 1.000 63.07932 99 SER B CA 1
ATOM 2242 C C . SER B 1 101 ? 20.27157 -34.56114 -41.08360 1.000 62.40350 99 SER B C 1
ATOM 2243 O O . SER B 1 101 ? 20.64741 -33.48514 -41.55751 1.000 62.16493 99 SER B O 1
ATOM 2246 N N . ALA B 1 102 ? 21.11840 -35.50960 -40.66949 1.000 59.52448 100 ALA B N 1
ATOM 2247 C CA . ALA B 1 102 ? 22.55557 -35.32650 -40.82523 1.000 57.47564 100 ALA B CA 1
ATOM 2248 C C . ALA B 1 102 ? 22.96873 -35.38216 -42.28513 1.000 59.68948 100 ALA B C 1
ATOM 2249 O O . ALA B 1 102 ? 23.96681 -34.76058 -42.67114 1.000 61.14375 100 ALA B O 1
ATOM 2251 N N . GLU B 1 103 ? 22.21699 -36.11348 -43.10512 1.000 58.33794 101 GLU B N 1
ATOM 2252 C CA . GLU B 1 103 ? 22.36731 -36.00124 -44.54865 1.000 60.69022 101 GLU B CA 1
ATOM 2253 C C . GLU B 1 103 ? 22.01496 -34.60268 -45.01993 1.000 62.10152 101 GLU B C 1
ATOM 2254 O O . GLU B 1 103 ? 22.77965 -33.97125 -45.75431 1.000 62.66657 101 GLU B O 1
ATOM 2260 N N . GLN B 1 104 ? 20.88119 -34.07709 -44.56894 1.000 63.91974 102 GLN B N 1
ATOM 2261 C CA . GLN B 1 104 ? 20.51724 -32.74362 -45.01767 1.000 65.72510 102 GLN B CA 1
ATOM 2262 C C . GLN B 1 104 ? 21.32257 -31.65018 -44.32896 1.000 62.03309 102 GLN B C 1
ATOM 2263 O O . GLN B 1 104 ? 21.47801 -30.57232 -44.91338 1.000 64.23065 102 GLN B O 1
ATOM 2269 N N . PHE B 1 105 ? 21.86549 -31.91203 -43.13406 1.000 59.33896 103 PHE B N 1
ATOM 2270 C CA . PHE B 1 105 ? 22.79427 -30.96560 -42.51757 1.000 60.37082 103 PHE B CA 1
ATOM 2271 C C . PHE B 1 105 ? 24.05154 -30.77519 -43.36285 1.000 59.51878 103 PHE B C 1
ATOM 2272 O O . PHE B 1 105 ? 24.53973 -29.64773 -43.50596 1.000 61.53781 103 PHE B O 1
ATOM 2280 N N . SER B 1 106 ? 24.56218 -31.85407 -43.96539 1.000 58.00255 104 SER B N 1
ATOM 2281 C CA . SER B 1 106 ? 25.78972 -31.75358 -44.74774 1.000 58.03422 104 SER B CA 1
ATOM 2282 C C . SER B 1 106 ? 25.58468 -30.96995 -46.03117 1.000 59.89182 104 SER B C 1
ATOM 2283 O O . SER B 1 106 ? 26.50994 -30.29783 -46.49258 1.000 61.12632 104 SER B O 1
ATOM 2286 N N . ARG B 1 107 ? 24.38544 -31.04014 -46.61018 1.000 65.02533 105 ARG B N 1
ATOM 2287 C CA . ARG B 1 107 ? 24.05065 -30.20878 -47.76170 1.000 62.87686 105 ARG B CA 1
ATOM 2288 C C . ARG B 1 107 ? 23.84862 -28.75283 -47.36348 1.000 64.59050 105 ARG B C 1
ATOM 2289 O O . ARG B 1 107 ? 24.27498 -27.84374 -48.08651 1.000 66.43009 105 ARG B O 1
ATOM 2297 N N . ILE B 1 108 ? 23.17187 -28.51600 -46.23487 1.000 63.64911 106 ILE B N 1
ATOM 2298 C CA . ILE B 1 108 ? 22.84145 -27.15611 -45.82081 1.000 63.51051 106 ILE B CA 1
ATOM 2299 C C . ILE B 1 108 ? 24.10487 -26.40023 -45.42519 1.000 64.28805 106 ILE B C 1
ATOM 2300 O O . ILE B 1 108 ? 24.31653 -25.25667 -45.84973 1.000 65.90292 106 ILE B O 1
ATOM 2305 N N . PHE B 1 109 ? 24.98572 -27.05173 -44.65325 1.000 62.82640 107 PHE B N 1
ATOM 2306 C CA . PHE B 1 109 ? 26.22905 -26.42441 -44.20266 1.000 63.14386 107 PHE B CA 1
ATOM 2307 C C . PHE B 1 109 ? 27.17226 -26.14843 -45.37141 1.000 64.57902 107 PHE B C 1
ATOM 2308 O O . PHE B 1 109 ? 27.84897 -25.11381 -45.39506 1.000 64.11860 107 PHE B O 1
ATOM 2316 N N . PHE B 1 110 ? 27.21985 -27.06699 -46.34420 1.000 64.67746 108 PHE B N 1
ATOM 2317 C CA . PHE B 1 110 ? 27.87259 -26.81230 -47.62835 1.000 64.58594 108 PHE B CA 1
ATOM 2318 C C . PHE B 1 110 ? 27.30193 -25.57862 -48.30121 1.000 68.38316 108 PHE B C 1
ATOM 2319 O O . PHE B 1 110 ? 28.05750 -24.73098 -48.78906 1.000 70.88596 108 PHE B O 1
ATOM 2327 N N . TYR B 1 111 ? 25.97107 -25.48680 -48.37433 1.000 67.65913 109 TYR B N 1
ATOM 2328 C CA . TYR B 1 111 ? 25.35023 -24.38585 -49.10121 1.000 70.45105 109 TYR B CA 1
ATOM 2329 C C . TYR B 1 111 ? 25.59764 -23.05690 -48.40007 1.000 70.03009 109 TYR B C 1
ATOM 2330 O O . TYR B 1 111 ? 25.88471 -22.05448 -49.06034 1.000 73.15597 109 TYR B O 1
ATOM 2339 N N . LEU B 1 112 ? 25.52162 -23.04315 -47.06544 1.000 69.06315 110 LEU B N 1
ATOM 2340 C CA . LEU B 1 112 ? 25.75777 -21.81331 -46.31562 1.000 69.90226 110 LEU B CA 1
ATOM 2341 C C . LEU B 1 112 ? 27.19797 -21.33732 -46.47346 1.000 71.34452 110 LEU B C 1
ATOM 2342 O O . LEU B 1 112 ? 27.42895 -20.15262 -46.74319 1.000 72.14159 110 LEU B O 1
ATOM 2347 N N . ALA B 1 113 ? 28.16801 -22.26350 -46.39889 1.000 68.47105 111 ALA B N 1
ATOM 2348 C CA . ALA B 1 113 ? 29.58158 -21.89998 -46.51491 1.000 71.29047 111 ALA B CA 1
ATOM 2349 C C . ALA B 1 113 ? 29.94327 -21.45796 -47.92960 1.000 76.10544 111 ALA B C 1
ATOM 2350 O O . ALA B 1 113 ? 30.75238 -20.53713 -48.11055 1.000 75.85473 111 ALA B O 1
ATOM 2352 N N . GLN B 1 114 ? 29.35815 -22.11035 -48.93860 1.000 74.55379 112 GLN B N 1
ATOM 2353 C CA . GLN B 1 114 ? 29.56957 -21.71657 -50.32882 1.000 74.77151 112 GLN B CA 1
ATOM 2354 C C . GLN B 1 114 ? 29.04502 -20.31279 -50.60429 1.000 76.39827 112 GLN B C 1
ATOM 2355 O O . GLN B 1 114 ? 29.70915 -19.52044 -51.28795 1.000 77.08940 112 GLN B O 1
ATOM 2361 N N . GLN B 1 115 ? 27.86656 -19.98336 -50.05741 1.000 79.09649 113 GLN B N 1
ATOM 2362 C CA . GLN B 1 115 ? 27.26888 -18.66530 -50.26714 1.000 77.39498 113 GLN B CA 1
ATOM 2363 C C . GLN B 1 115 ? 28.06452 -17.57542 -49.57264 1.000 77.10697 113 GLN B C 1
ATOM 2364 O O . GLN B 1 115 ? 28.08233 -16.43072 -50.03765 1.000 78.20102 113 GLN B O 1
ATOM 2370 N N . VAL B 1 116 ? 28.71875 -17.91065 -48.46287 1.000 77.79807 114 VAL B N 1
ATOM 2371 C CA . VAL B 1 116 ? 29.58696 -16.94994 -47.79659 1.000 77.50345 114 VAL B CA 1
ATOM 2372 C C . VAL B 1 116 ? 30.79307 -16.61238 -48.67119 1.000 78.34043 114 VAL B C 1
ATOM 2373 O O . VAL B 1 116 ? 31.13187 -15.43498 -48.84770 1.000 82.00012 114 VAL B O 1
ATOM 2377 N N . LEU B 1 117 ? 31.41474 -17.61637 -49.28350 1.000 77.58285 115 LEU B N 1
ATOM 2378 C CA . LEU B 1 117 ? 32.70363 -17.41904 -49.95758 1.000 77.87916 115 LEU B CA 1
ATOM 2379 C C . LEU B 1 117 ? 32.57638 -16.64182 -51.26846 1.000 78.02897 115 LEU B C 1
ATOM 2380 O O . LEU B 1 117 ? 32.33076 -17.21869 -52.32539 1.000 80.93910 115 LEU B O 1
ATOM 2385 N N . ASP B 1 128 ? 40.19668 -17.20149 -54.07231 1.000 102.89259 126 ASP B N 1
ATOM 2386 C CA . ASP B 1 128 ? 39.68175 -18.46301 -54.58458 1.000 96.17623 126 ASP B CA 1
ATOM 2387 C C . ASP B 1 128 ? 39.72377 -19.54773 -53.51458 1.000 91.58936 126 ASP B C 1
ATOM 2388 O O . ASP B 1 128 ? 40.54045 -20.46951 -53.56629 1.000 91.93950 126 ASP B O 1
ATOM 2393 N N . VAL B 1 129 ? 38.83296 -19.42857 -52.53944 1.000 91.99189 127 VAL B N 1
ATOM 2394 C CA . VAL B 1 129 ? 38.41392 -20.54922 -51.71052 1.000 82.81246 127 VAL B CA 1
ATOM 2395 C C . VAL B 1 129 ? 37.01799 -20.96372 -52.14594 1.000 80.28047 127 VAL B C 1
ATOM 2396 O O . VAL B 1 129 ? 36.08467 -20.15361 -52.12012 1.000 81.01970 127 VAL B O 1
ATOM 2400 N N . GLU B 1 130 ? 36.87617 -22.22166 -52.55040 1.000 78.49547 128 GLU B N 1
ATOM 2401 C CA . GLU B 1 130 ? 35.58305 -22.85617 -52.74690 1.000 74.43938 128 GLU B CA 1
ATOM 2402 C C . GLU B 1 130 ? 35.41781 -24.01921 -51.77156 1.000 71.44572 128 GLU B C 1
ATOM 2403 O O . GLU B 1 130 ? 36.39498 -24.57090 -51.25950 1.000 71.34325 128 GLU B O 1
ATOM 2409 N N . VAL B 1 131 ? 34.16377 -24.37256 -51.49987 1.000 69.81481 129 VAL B N 1
ATOM 2410 C CA . VAL B 1 131 ? 33.84183 -25.50014 -50.62911 1.000 66.43578 129 VAL B CA 1
ATOM 2411 C C . VAL B 1 131 ? 33.93447 -26.78585 -51.43082 1.000 65.26854 129 VAL B C 1
ATOM 2412 O O . VAL B 1 131 ? 33.19248 -26.97014 -52.39630 1.000 67.89774 129 VAL B O 1
ATOM 2416 N N . TYR B 1 132 ? 34.82242 -27.68870 -51.01807 1.000 65.13367 130 TYR B N 1
ATOM 2417 C CA . TYR B 1 132 ? 34.96812 -28.96952 -51.70421 1.000 66.15463 130 TYR B CA 1
ATOM 2418 C C . TYR B 1 132 ? 33.98531 -30.01579 -51.18894 1.000 64.33187 130 TYR B C 1
ATOM 2419 O O . TYR B 1 132 ? 33.31796 -30.69583 -51.97335 1.000 66.76089 130 TYR B O 1
ATOM 2428 N N . SER B 1 133 ? 33.92565 -30.18743 -49.87598 1.000 62.40210 131 SER B N 1
ATOM 2429 C CA . SER B 1 133 ? 33.04309 -31.16753 -49.28130 1.000 60.15110 131 SER B CA 1
ATOM 2430 C C . SER B 1 133 ? 32.74730 -30.72566 -47.85957 1.000 57.75067 131 SER B C 1
ATOM 2431 O O . SER B 1 133 ? 33.46702 -29.90674 -47.28249 1.000 55.61712 131 SER B O 1
ATOM 2434 N N . VAL B 1 134 ? 31.65124 -31.25342 -47.31837 1.000 59.92588 132 VAL B N 1
ATOM 2435 C CA . VAL B 1 134 ? 31.27975 -31.10925 -45.91433 1.000 57.79999 132 VAL B CA 1
ATOM 2436 C C . VAL B 1 134 ? 30.98757 -32.50101 -45.36806 1.000 56.71760 132 VAL B C 1
ATOM 2437 O O . VAL B 1 134 ? 30.20573 -33.25065 -45.96034 1.000 54.85914 132 VAL B O 1
ATOM 2441 N N . ILE B 1 135 ? 31.62002 -32.84997 -44.25332 1.000 54.13462 133 ILE B N 1
ATOM 2442 C CA . ILE B 1 135 ? 31.31560 -34.07019 -43.52283 1.000 53.55626 133 ILE B CA 1
ATOM 2443 C C . ILE B 1 135 ? 30.60203 -33.69519 -42.23476 1.000 50.53476 133 ILE B C 1
ATOM 2444 O O . ILE B 1 135 ? 31.15833 -32.96102 -41.41375 1.000 49.52276 133 ILE B O 1
ATOM 2449 N N . VAL B 1 136 ? 29.40498 -34.23766 -42.02211 1.000 50.42587 134 VAL B N 1
ATOM 2450 C CA . VAL B 1 136 ? 28.69850 -34.06255 -40.75596 1.000 50.23922 134 VAL B CA 1
ATOM 2451 C C . VAL B 1 136 ? 28.57844 -35.41162 -40.07027 1.000 47.66426 134 VAL B C 1
ATOM 2452 O O . VAL B 1 136 ? 27.91843 -36.31007 -40.59084 1.000 45.72168 134 VAL B O 1
ATOM 2456 N N . HIS B 1 137 ? 29.17711 -35.53268 -38.88876 1.000 46.52856 135 HIS B N 1
ATOM 2457 C CA . HIS B 1 137 ? 29.11211 -36.74008 -38.07989 1.000 45.32803 135 HIS B CA 1
ATOM 2458 C C . HIS B 1 137 ? 27.97323 -36.63287 -37.08263 1.000 46.46993 135 HIS B C 1
ATOM 2459 O O . HIS B 1 137 ? 27.92251 -35.67690 -36.30041 1.000 44.67113 135 HIS B O 1
ATOM 2466 N N . GLU B 1 138 ? 27.10967 -37.64183 -37.05806 1.000 43.25141 136 GLU B N 1
ATOM 2467 C CA . GLU B 1 138 ? 25.98374 -37.68117 -36.13551 1.000 45.69187 136 GLU B CA 1
ATOM 2468 C C . GLU B 1 138 ? 26.28275 -38.69302 -35.04308 1.000 45.10019 136 GLU B C 1
ATOM 2469 O O . GLU B 1 138 ? 26.22975 -39.90121 -35.29289 1.000 45.55317 136 GLU B O 1
ATOM 2475 N N . THR B 1 139 ? 26.48653 -38.18917 -33.81960 1.000 43.96278 137 THR B N 1
ATOM 2476 C CA . THR B 1 139 ? 26.95936 -38.88022 -32.61721 1.000 44.97136 137 THR B CA 1
ATOM 2477 C C . THR B 1 139 ? 28.00907 -39.93738 -32.97310 1.000 49.11678 137 THR B C 1
ATOM 2478 O O . THR B 1 139 ? 28.96602 -39.62791 -33.69038 1.000 45.61074 137 THR B O 1
ATOM 2482 N N . ASP B 1 140 ? 27.82390 -41.18322 -32.53041 1.000 49.73459 138 ASP B N 1
ATOM 2483 C CA . ASP B 1 140 ? 28.69985 -42.29077 -32.88554 1.000 47.98559 138 ASP B CA 1
ATOM 2484 C C . ASP B 1 140 ? 28.10417 -43.20893 -33.95910 1.000 48.77478 138 ASP B C 1
ATOM 2485 O O . ASP B 1 140 ? 28.60317 -44.31871 -34.15229 1.000 49.94415 138 ASP B O 1
ATOM 2490 N N . THR B 1 141 ? 27.02527 -42.80596 -34.62153 1.000 46.73267 139 THR B N 1
ATOM 2491 C CA . THR B 1 141 ? 26.37061 -43.69455 -35.57081 1.000 46.30933 139 THR B CA 1
ATOM 2492 C C . THR B 1 141 ? 26.80248 -43.46956 -37.01463 1.000 46.98560 139 THR B C 1
ATOM 2493 O O . THR B 1 141 ? 26.34365 -44.19895 -37.89906 1.000 48.46088 139 THR B O 1
ATOM 2497 N N . GLY B 1 142 ? 27.66988 -42.48993 -37.27939 1.000 42.67156 140 GLY B N 1
ATOM 2498 C CA . GLY B 1 142 ? 28.30299 -42.36200 -38.56818 1.000 42.64484 140 GLY B CA 1
ATOM 2499 C C . GLY B 1 142 ? 28.14311 -40.96321 -39.11840 1.000 43.22294 140 GLY B C 1
ATOM 2500 O O . GLY B 1 142 ? 27.89286 -40.00035 -38.38456 1.000 41.01281 140 GLY B O 1
ATOM 2501 N N . TYR B 1 143 ? 28.28756 -40.82441 -40.42859 1.000 43.83066 141 TYR B N 1
ATOM 2502 C CA . TYR B 1 143 ? 28.32710 -39.48424 -40.98078 1.000 46.96255 141 TYR B CA 1
ATOM 2503 C C . TYR B 1 143 ? 27.69342 -39.44525 -42.35550 1.000 47.39429 141 TYR B C 1
ATOM 2504 O O . TYR B 1 143 ? 27.43760 -40.46950 -42.98438 1.000 50.78073 141 TYR B O 1
ATOM 2513 N N . ALA B 1 144 ? 27.49238 -38.22526 -42.83104 1.000 51.83223 142 ALA B N 1
ATOM 2514 C CA . ALA B 1 144 ? 27.15944 -37.95922 -44.21864 1.000 54.68070 142 ALA B CA 1
ATOM 2515 C C . ALA B 1 144 ? 28.15481 -36.96999 -44.78902 1.000 53.45104 142 ALA B C 1
ATOM 2516 O O . ALA B 1 144 ? 28.56506 -36.02733 -44.11042 1.000 55.12535 142 ALA B O 1
ATOM 2518 N N . GLN B 1 145 ? 28.54147 -37.18864 -46.03361 1.000 57.08757 143 GLN B N 1
ATOM 2519 C CA . GLN B 1 145 ? 29.51980 -36.34702 -46.70500 1.000 57.44240 143 GLN B CA 1
ATOM 2520 C C . GLN B 1 145 ? 28.90297 -35.84825 -48.00550 1.000 61.50572 143 GLN B C 1
ATOM 2521 O O . GLN B 1 145 ? 28.69332 -36.62424 -48.94662 1.000 62.37178 143 GLN B O 1
ATOM 2527 N N . SER B 1 146 ? 28.59879 -34.55564 -48.03721 1.000 63.35312 144 SER B N 1
ATOM 2528 C CA . SER B 1 146 ? 28.15531 -33.87916 -49.24214 1.000 64.62840 144 SER B CA 1
ATOM 2529 C C . SER B 1 146 ? 29.34283 -33.46715 -50.09706 1.000 65.05838 144 SER B C 1
ATOM 2530 O O . SER B 1 146 ? 30.39015 -33.06959 -49.59105 1.000 64.44618 144 SER B O 1
ATOM 2533 N N . PHE B 1 147 ? 29.15739 -33.53207 -51.40105 1.000 69.13430 145 PHE B N 1
ATOM 2534 C CA . PHE B 1 147 ? 29.99621 -32.82146 -52.35009 1.000 70.38716 145 PHE B CA 1
ATOM 2535 C C . PHE B 1 147 ? 29.13719 -31.79209 -53.06623 1.000 71.91851 145 PHE B C 1
ATOM 2536 O O . PHE B 1 147 ? 27.98065 -31.57363 -52.70169 1.000 74.17912 145 PHE B O 1
ATOM 2544 N N . LEU B 1 148 ? 29.72186 -31.14763 -54.07848 1.000 72.35877 146 LEU B N 1
ATOM 2545 C CA . LEU B 1 148 ? 29.02372 -30.07779 -54.78491 1.000 75.63864 146 LEU B CA 1
ATOM 2546 C C . LEU B 1 148 ? 27.85268 -30.60721 -55.60048 1.000 76.93746 146 LEU B C 1
ATOM 2547 O O . LEU B 1 148 ? 26.81786 -29.94006 -55.69940 1.000 78.16765 146 LEU B O 1
ATOM 2552 N N . GLU B 1 149 ? 27.99556 -31.81094 -56.15957 1.000 76.30139 147 GLU B N 1
ATOM 2553 C CA . GLU B 1 149 ? 26.94745 -32.42963 -56.96558 1.000 77.78632 147 GLU B CA 1
ATOM 2554 C C . GLU B 1 149 ? 25.72310 -32.76697 -56.12960 1.000 77.65416 147 GLU B C 1
ATOM 2555 O O . GLU B 1 149 ? 24.60394 -32.75655 -56.64279 1.000 82.90070 147 GLU B O 1
ATOM 2561 N N . ASP B 1 150 ? 25.91511 -33.06018 -54.84602 1.000 77.78188 148 ASP B N 1
ATOM 2562 C CA . ASP B 1 150 ? 24.78536 -33.24048 -53.94387 1.000 79.59359 148 ASP B CA 1
ATOM 2563 C C . ASP B 1 150 ? 23.99862 -31.94980 -53.74549 1.000 80.31824 148 ASP B C 1
ATOM 2564 O O . ASP B 1 150 ? 22.78868 -31.99630 -53.49976 1.000 82.00700 148 ASP B O 1
ATOM 2569 N N . ILE B 1 151 ? 24.65162 -30.79383 -53.87392 1.000 78.98903 149 ILE B N 1
ATOM 2570 C CA . ILE B 1 151 ? 23.95519 -29.52949 -53.66517 1.000 77.96359 149 ILE B CA 1
ATOM 2571 C C . ILE B 1 151 ? 23.09713 -29.17981 -54.86910 1.000 81.73983 149 ILE B C 1
ATOM 2572 O O . ILE B 1 151 ? 22.12761 -28.42385 -54.73646 1.000 83.95754 149 ILE B O 1
ATOM 2577 N N . GLN B 1 152 ? 23.40117 -29.75384 -56.03294 1.000 85.86684 150 GLN B N 1
ATOM 2578 C CA . GLN B 1 152 ? 22.76470 -29.39895 -57.29237 1.000 86.44328 150 GLN B CA 1
ATOM 2579 C C . GLN B 1 152 ? 21.68685 -30.40389 -57.70725 1.000 89.28772 150 GLN B C 1
ATOM 2580 O O . GLN B 1 152 ? 21.34758 -30.48345 -58.89434 1.000 92.85876 150 GLN B O 1
ATOM 2586 N N . ASN B 1 153 ? 21.13802 -31.16434 -56.75698 1.000 90.78615 151 ASN B N 1
ATOM 2587 C CA . ASN B 1 153 ? 19.95578 -31.98889 -56.99008 1.000 94.67043 151 ASN B CA 1
ATOM 2588 C C . ASN B 1 153 ? 18.70747 -31.29422 -56.46257 1.000 97.14708 151 ASN B C 1
ATOM 2589 O O . ASN B 1 153 ? 18.63599 -30.96175 -55.27257 1.000 93.45187 151 ASN B O 1
ATOM 2594 N N . GLU B 1 154 ? 17.70995 -31.11491 -57.34227 1.000 100.62285 152 GLU B N 1
ATOM 2595 C CA . GLU B 1 154 ? 16.33121 -30.94781 -56.89447 1.000 101.99353 152 GLU B CA 1
ATOM 2596 C C . GLU B 1 154 ? 15.70375 -32.24475 -56.39351 1.000 103.20675 152 GLU B C 1
ATOM 2597 O O . GLU B 1 154 ? 14.66472 -32.19069 -55.72606 1.000 105.81381 152 GLU B O 1
ATOM 2603 N N . GLN B 1 155 ? 16.29661 -33.40413 -56.69764 1.000 103.50016 153 GLN B N 1
ATOM 2604 C CA . GLN B 1 155 ? 15.79737 -34.64933 -56.12247 1.000 102.54948 153 GLN B CA 1
ATOM 2605 C C . GLN B 1 155 ? 16.12925 -34.75298 -54.63895 1.000 97.08514 153 GLN B C 1
ATOM 2606 O O . GLN B 1 155 ? 15.35272 -35.33076 -53.87076 1.000 97.30632 153 GLN B O 1
ATOM 2612 N N . MET B 1 156 ? 17.25379 -34.18055 -54.21255 1.000 94.68037 154 MET B N 1
ATOM 2613 C CA . MET B 1 156 ? 17.56353 -34.08555 -52.79163 1.000 89.68414 154 MET B CA 1
ATOM 2614 C C . MET B 1 156 ? 16.89735 -32.90035 -52.10167 1.000 87.43413 154 MET B C 1
ATOM 2615 O O . MET B 1 156 ? 17.05273 -32.75275 -50.88536 1.000 85.45014 154 MET B O 1
ATOM 2620 N N . GLY B 1 157 ? 16.18541 -32.04835 -52.83677 1.000 90.94411 155 GLY B N 1
ATOM 2621 C CA . GLY B 1 157 ? 15.62535 -30.83510 -52.27169 1.000 87.42871 155 GLY B CA 1
ATOM 2622 C C . GLY B 1 157 ? 16.46842 -29.61329 -52.56081 1.000 86.27683 155 GLY B C 1
ATOM 2623 O O . GLY B 1 157 ? 17.59572 -29.51418 -52.07240 1.000 86.25799 155 GLY B O 1
ATOM 2624 N N . LEU B 1 158 ? 15.94615 -28.68842 -53.36597 1.000 91.20485 156 LEU B N 1
ATOM 2625 C CA . LEU B 1 158 ? 16.74978 -27.56640 -53.83079 1.000 88.34508 156 LEU B CA 1
ATOM 2626 C C . LEU B 1 158 ? 16.96609 -26.57488 -52.69569 1.000 86.60671 156 LEU B C 1
ATOM 2627 O O . LEU B 1 158 ? 16.07903 -26.33938 -51.86988 1.000 87.45122 156 LEU B O 1
ATOM 2632 N N . LEU B 1 159 ? 18.16772 -26.02301 -52.63227 1.000 8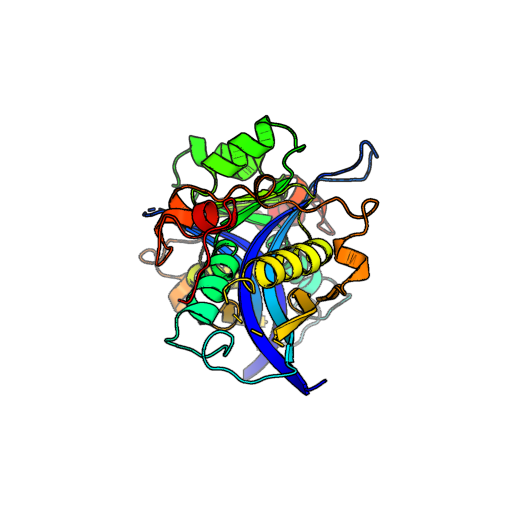3.19697 157 LEU B N 1
ATOM 2633 C CA . LEU B 1 159 ? 18.55688 -25.14313 -51.54335 1.000 83.76560 157 LEU B CA 1
ATOM 2634 C C . LEU B 1 159 ? 18.65417 -23.73580 -52.10252 1.000 85.38280 157 LEU B C 1
ATOM 2635 O O . LEU B 1 159 ? 19.48800 -23.46900 -52.97367 1.000 86.80020 157 LEU B O 1
ATOM 2640 N N . ASN B 1 160 ? 17.80045 -22.84627 -51.61650 1.000 87.08070 158 ASN B N 1
ATOM 2641 C CA . ASN B 1 160 ? 18.08131 -21.42531 -51.67024 1.000 88.88691 158 ASN B CA 1
ATOM 2642 C C . ASN B 1 160 ? 18.08927 -20.84232 -50.26995 1.000 88.36517 158 ASN B C 1
ATOM 2643 O O . ASN B 1 160 ? 17.69689 -21.47841 -49.28932 1.000 87.79007 158 ASN B O 1
ATOM 2648 N N . LEU B 1 161 ? 18.52921 -19.59309 -50.22153 1.000 91.08173 159 LEU B N 1
ATOM 2649 C CA . LEU B 1 161 ? 18.97895 -18.96616 -48.99291 1.000 91.30537 159 LEU B CA 1
ATOM 2650 C C . LEU B 1 161 ? 17.78155 -18.62407 -48.11405 1.000 93.34755 159 LEU B C 1
ATOM 2651 O O . LEU B 1 161 ? 17.81561 -18.81147 -46.89267 1.000 93.79598 159 LEU B O 1
ATOM 2656 N N . GLU B 1 162 ? 16.70079 -18.16452 -48.74615 1.000 96.66179 160 GLU B N 1
ATOM 2657 C CA . GLU B 1 162 ? 15.51639 -17.65694 -48.07028 1.000 98.68184 160 GLU B CA 1
ATOM 2658 C C . GLU B 1 162 ? 14.63765 -18.76980 -47.50680 1.000 97.52782 160 GLU B C 1
ATOM 2659 O O . GLU B 1 162 ? 13.81296 -18.50688 -46.62202 1.000 98.53048 160 GLU B O 1
ATOM 2665 N N . GLY B 1 163 ? 14.78974 -20.00207 -48.00173 1.000 94.23130 161 GLY B N 1
ATOM 2666 C CA . GLY B 1 163 ? 14.07964 -21.13102 -47.42785 1.000 90.94622 161 GLY B CA 1
ATOM 2667 C C . GLY B 1 163 ? 14.66001 -21.65038 -46.13310 1.000 88.99110 161 GLY B C 1
ATOM 2668 O O . GLY B 1 163 ? 13.94651 -22.31233 -45.37268 1.000 90.29783 161 GLY B O 1
ATOM 2669 N N . ILE B 1 164 ? 15.93137 -21.36409 -45.86261 1.000 89.87035 162 ILE B N 1
ATOM 2670 C CA . ILE B 1 164 ? 16.46367 -21.41254 -44.50477 1.000 85.72752 162 ILE B CA 1
ATOM 2671 C C . ILE B 1 164 ? 16.03199 -20.13600 -43.79586 1.000 88.24360 162 ILE B C 1
ATOM 2672 O O . ILE B 1 164 ? 16.42293 -19.03531 -44.19216 1.000 89.24552 162 ILE B O 1
ATOM 2677 N N . ILE B 1 165 ? 15.22761 -20.27648 -42.74659 1.000 85.57561 163 ILE B N 1
ATOM 2678 C CA . ILE B 1 165 ? 14.85189 -19.15419 -41.89463 1.000 85.30059 163 ILE B CA 1
ATOM 2679 C C . ILE B 1 165 ? 15.38165 -19.43152 -40.49890 1.000 82.13693 163 ILE B C 1
ATOM 2680 O O . ILE B 1 165 ? 14.96698 -20.40096 -39.85411 1.000 81.47738 163 ILE B O 1
ATOM 2685 N N . PHE B 1 166 ? 16.29650 -18.58687 -40.03832 1.000 80.50053 164 PHE B N 1
ATOM 2686 C CA . PHE B 1 166 ? 16.70755 -18.59222 -38.64497 1.000 82.25492 164 PHE B CA 1
ATOM 2687 C C . PHE B 1 166 ? 15.71136 -17.82311 -37.78952 1.000 85.95128 164 PHE B C 1
ATOM 2688 O O . PHE B 1 166 ? 15.02309 -16.91985 -38.26841 1.000 91.49548 164 PHE B O 1
ATOM 2696 N N . SER B 1 167 ? 15.63618 -18.18380 -36.51212 1.000 86.93949 165 SER B N 1
ATOM 2697 C CA . SER B 1 167 ? 14.71467 -17.49617 -35.62195 1.000 90.81534 165 SER B CA 1
ATOM 2698 C C . SER B 1 167 ? 15.25979 -16.13840 -35.21538 1.000 97.25439 165 SER B C 1
ATOM 2699 O O . SER B 1 167 ? 16.40261 -15.77892 -35.50864 1.000 96.45340 165 SER B O 1
ATOM 2702 N N . GLU B 1 168 ? 14.41314 -15.40079 -34.49056 1.000 106.84728 166 GLU B N 1
ATOM 2703 C CA . GLU B 1 168 ? 14.76107 -14.06440 -34.01745 1.000 112.29227 166 GLU B CA 1
ATOM 2704 C C . GLU B 1 168 ? 15.89217 -14.11616 -32.99968 1.000 111.16704 166 GLU B C 1
ATOM 2705 O O . GLU B 1 168 ? 16.75554 -13.23112 -32.97615 1.000 114.82314 166 GLU B O 1
ATOM 2711 N N . GLN B 1 169 ? 15.90609 -15.14497 -32.15330 1.000 102.83515 167 GLN B N 1
ATOM 2712 C CA . GLN B 1 169 ? 16.92658 -15.24745 -31.12336 1.000 100.92078 167 GLN B CA 1
ATOM 2713 C C . GLN B 1 169 ? 18.14063 -16.05134 -31.55142 1.000 98.66223 167 GLN B C 1
ATOM 2714 O O . GLN B 1 169 ? 19.19979 -15.90212 -30.93279 1.000 97.02359 167 GLN B O 1
ATOM 2720 N N . VAL B 1 170 ? 18.01863 -16.89748 -32.58015 1.000 94.89154 168 VAL B N 1
ATOM 2721 C CA . VAL B 1 170 ? 19.20877 -17.37762 -33.27894 1.000 91.58257 168 VAL B CA 1
ATOM 2722 C C . VAL B 1 170 ? 19.95185 -16.20808 -33.90762 1.000 94.66620 168 VAL B C 1
ATOM 2723 O O . VAL B 1 170 ? 21.16754 -16.05247 -33.71603 1.000 90.88290 168 VAL B O 1
ATOM 2727 N N . GLN B 1 171 ? 19.21457 -15.32565 -34.60365 1.000 97.49329 169 GLN B N 1
ATOM 2728 C CA . GLN B 1 171 ? 19.79363 -14.12849 -35.20154 1.000 94.57727 169 GLN B CA 1
ATOM 2729 C C . GLN B 1 171 ? 20.33149 -13.14820 -34.16471 1.000 94.91847 169 GLN B C 1
ATOM 2730 O O . GLN B 1 171 ? 21.21469 -12.35264 -34.49768 1.000 96.05691 169 GLN B O 1
ATOM 2736 N N . SER B 1 172 ? 19.84011 -13.21557 -32.91956 1.000 96.06109 170 SER B N 1
ATOM 2737 C CA . SER B 1 172 ? 20.32839 -12.36022 -31.83728 1.000 98.57742 170 SER B CA 1
ATOM 2738 C C . SER B 1 172 ? 21.79415 -12.63401 -31.49481 1.000 98.52683 170 SER B C 1
ATOM 2739 O O . SER B 1 172 ? 22.54350 -11.69860 -31.18450 1.000 98.03968 170 SER B O 1
ATOM 2742 N N . GLU B 1 173 ? 22.22511 -13.90093 -31.53404 1.000 97.09777 171 GLU B N 1
ATOM 2743 C CA . GLU B 1 173 ? 23.55242 -14.25540 -31.04044 1.000 96.01836 171 GLU B CA 1
ATOM 2744 C C . GLU B 1 173 ? 24.67517 -13.86043 -31.98765 1.000 95.32058 171 GLU B C 1
ATOM 2745 O O . GLU B 1 173 ? 25.84607 -13.91036 -31.59126 1.000 93.50481 171 GLU B O 1
ATOM 2751 N N . TRP B 1 174 ? 24.35020 -13.48665 -33.21784 1.000 95.95171 172 TRP B N 1
ATOM 2752 C CA . TRP B 1 174 ? 25.34432 -13.28912 -34.25627 1.000 95.48072 172 TRP B CA 1
ATOM 2753 C C . TRP B 1 174 ? 26.08814 -11.97778 -34.04015 1.000 97.11985 172 TRP B C 1
ATOM 2754 O O . TRP B 1 174 ? 25.61743 -11.07629 -33.33812 1.000 101.02200 172 TRP B O 1
ATOM 2765 N N . ALA B 1 175 ? 27.28350 -11.89746 -34.63643 1.000 95.42765 173 ALA B N 1
ATOM 2766 C CA . ALA B 1 175 ? 28.13445 -10.72684 -34.44923 1.000 98.34299 173 ALA B CA 1
ATOM 2767 C C . ALA B 1 175 ? 27.52823 -9.49621 -35.11628 1.000 101.58168 173 ALA B C 1
ATOM 2768 O O . ALA B 1 175 ? 27.31859 -8.46534 -34.46705 1.000 99.37581 173 ALA B O 1
ATOM 2770 N N . ASP B 1 176 ? 27.18730 -9.60877 -36.40014 1.000 102.59495 174 ASP B N 1
ATOM 2771 C CA . ASP B 1 176 ? 26.15307 -8.79015 -37.01198 1.000 101.02496 174 ASP B CA 1
ATOM 2772 C C . ASP B 1 176 ? 24.85175 -9.57354 -37.03905 1.000 102.09303 174 ASP B C 1
ATOM 2773 O O . ASP B 1 176 ? 24.81707 -10.66057 -37.62848 1.000 99.81695 174 ASP B O 1
ATOM 2778 N N . PRO B 1 177 ? 23.76069 -9.07828 -36.44539 1.000 105.45525 175 PRO B N 1
ATOM 2779 C CA . PRO B 1 177 ? 22.46662 -9.76859 -36.60047 1.000 104.57655 175 PRO B CA 1
ATOM 2780 C C . PRO B 1 177 ? 21.87719 -9.63824 -38.00082 1.000 105.77453 175 PRO B C 1
ATOM 2781 O O . PRO B 1 177 ? 20.91227 -10.35055 -38.32041 1.000 101.63324 175 PRO B O 1
ATOM 2785 N N . ASN B 1 178 ? 22.41866 -8.74495 -38.83229 1.000 102.47860 176 ASN B N 1
ATOM 2786 C CA . ASN B 1 178 ? 21.89631 -8.46990 -40.15907 1.000 104.08016 176 ASN B CA 1
ATOM 2787 C C . ASN B 1 178 ? 22.55651 -9.32186 -41.24372 1.000 106.52208 176 ASN B C 1
ATOM 2788 O O . ASN B 1 178 ? 22.14228 -9.25821 -42.40563 1.000 109.22729 176 ASN B O 1
ATOM 2793 N N . MET B 1 179 ? 23.55099 -10.13765 -40.88555 1.000 103.91865 177 MET B N 1
ATOM 2794 C CA . MET B 1 179 ? 24.53136 -10.62709 -41.85419 1.000 104.44770 177 MET B CA 1
ATOM 2795 C C . MET B 1 179 ? 23.94867 -11.66466 -42.80829 1.000 105.71242 177 MET B C 1
ATOM 2796 O O . MET B 1 179 ? 24.45423 -11.82223 -43.92586 1.000 106.83870 177 MET B O 1
ATOM 2801 N N . TYR B 1 180 ? 22.89680 -12.37697 -42.39599 1.000 104.35555 178 TYR B N 1
ATOM 2802 C CA . TYR B 1 180 ? 22.15987 -13.21257 -43.33571 1.000 101.02943 178 TYR B CA 1
ATOM 2803 C C . TYR B 1 180 ? 21.37977 -12.36013 -44.32005 1.000 106.90925 178 TYR B C 1
ATOM 2804 O O . TYR B 1 180 ? 21.42955 -12.59928 -45.53171 1.000 109.60444 178 TYR B O 1
ATOM 2813 N N . GLU B 1 181 ? 20.65669 -11.35362 -43.81330 1.000 105.90789 179 GLU B N 1
ATOM 2814 C CA . GLU B 1 181 ? 19.87870 -10.46630 -44.67106 1.000 109.16886 179 GLU B CA 1
ATOM 2815 C C . GLU B 1 181 ? 20.75805 -9.64229 -45.60476 1.000 111.79655 179 GLU B C 1
ATOM 2816 O O . GLU B 1 181 ? 20.28751 -9.22939 -46.66649 1.000 116.30199 179 GLU B O 1
ATOM 2822 N N . ASN B 1 182 ? 22.02295 -9.41456 -45.24188 1.000 111.96703 180 ASN B N 1
ATOM 2823 C CA . ASN B 1 182 ? 23.00743 -8.91654 -46.19802 1.000 112.60645 180 ASN B CA 1
ATOM 2824 C C . ASN B 1 182 ? 23.27973 -9.93125 -47.30806 1.000 111.86814 180 ASN B C 1
ATOM 2825 O O . ASN B 1 182 ? 23.34213 -9.56947 -48.48949 1.000 115.90318 180 ASN B O 1
ATOM 2830 N N . LEU B 1 183 ? 23.44191 -11.20666 -46.93910 1.000 109.34520 181 LEU B N 1
ATOM 2831 C CA . LEU B 1 183 ? 23.92665 -12.23096 -47.86844 1.000 109.05256 181 LEU B CA 1
ATOM 2832 C C . LEU B 1 183 ? 22.94322 -12.50984 -49.00336 1.000 111.74206 181 LEU B C 1
ATOM 2833 O O . LEU B 1 183 ? 23.34612 -12.82533 -50.12986 1.000 111.02406 181 LEU B O 1
ATOM 2838 N N . LYS B 1 184 ? 21.64670 -12.39631 -48.71826 1.000 112.56118 182 LYS B N 1
ATOM 2839 C CA . LYS B 1 184 ? 20.62207 -12.60431 -49.73575 1.000 111.92428 182 LYS B CA 1
ATOM 2840 C C . LYS B 1 184 ? 20.61024 -11.48462 -50.77590 1.000 116.67640 182 LYS B C 1
ATOM 2841 O O . LYS B 1 184 ? 20.14742 -11.68896 -51.90620 1.000 118.61203 182 LYS B O 1
ATOM 2847 N N . GLN B 1 185 ? 21.12216 -10.30593 -50.41846 1.000 119.15581 183 GLN B N 1
ATOM 2848 C CA . GLN B 1 185 ? 21.40604 -9.23838 -51.36688 1.000 119.77595 183 GLN B CA 1
ATOM 2849 C C . GLN B 1 185 ? 22.85829 -9.32078 -51.84151 1.000 120.64316 183 GLN B C 1
ATOM 2850 O O . GLN B 1 185 ? 23.59202 -10.25624 -51.52191 1.000 120.47469 183 GLN B O 1
ATOM 2856 N N . GLY B 1 186 ? 23.29242 -8.31160 -52.59664 1.000 126.25454 184 GLY B N 1
ATOM 2857 C CA . GLY B 1 186 ? 24.62287 -8.32916 -53.18523 1.000 128.34812 184 GLY B CA 1
ATOM 2858 C C . GLY B 1 186 ? 25.76343 -8.13659 -52.20161 1.000 127.25105 184 GLY B C 1
ATOM 2859 O O . GLY B 1 186 ? 26.91159 -8.42258 -52.55822 1.000 127.63589 184 GLY B O 1
ATOM 2860 N N . ILE B 1 187 ? 25.48107 -7.67416 -50.98526 1.000 126.88131 185 ILE B N 1
ATOM 2861 C CA . ILE B 1 187 ? 26.46856 -6.95230 -50.18649 1.000 126.84562 185 ILE B CA 1
ATOM 2862 C C . ILE B 1 187 ? 27.28517 -7.91697 -49.32894 1.000 122.38751 185 ILE B C 1
ATOM 2863 O O . ILE B 1 187 ? 26.93594 -9.08595 -49.18083 1.000 124.59680 185 ILE B O 1
#

Foldseek 3Di:
DDKDKDKDKAWAKEKDCFDPDPPTHIDIDTFIKMKIWIKDAPDPDPQPDADPPDDLVLLLRLVVHLRHPEYEAEPPDDVVVVVVRCVVDLSYKYAPAGDDLQVCFLQSQVSSQLSPQLSMHGAKMWMATHPPGIYIDGPCCQPPCVRPHDDLVRIDTGPVSLVPRPDSCSSVCSVDVNRHRD/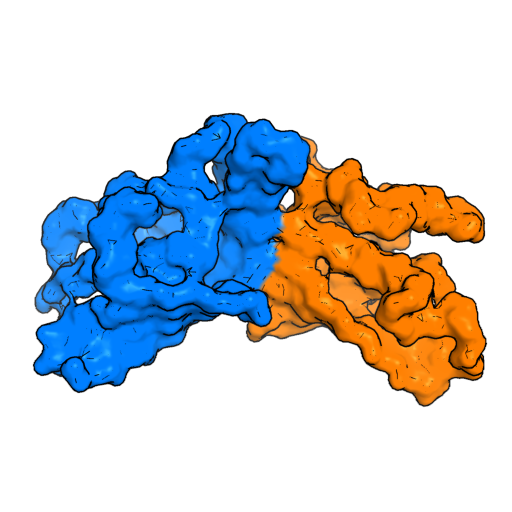DDKDWDKDKAWAWEWDDVTDIDTWIKMKIWIKDDDPPDPVQDQDDPDPLVLQLRLVVRLRHPAYEAEPPPDVVVVVVRCVVDQSYKYAPDGDDLQVVFLQSQVSSQLSHVMHTAKMWMATHPPGIHIDGPVCQPDCVRPHDDLVSIGTGPVSLVVGPHSCVSVVSNDDD

Sequence (351 aa):
HMLIRKLFKFENAHVVRNCTSDRCKRSIHGHSYKVELLLKASKLDHGQMVYDFGLLKGVIKDLFDSFDHAICFWEKDDPQYIDACKTFSARWISLPVSPSAEQFSRIFFYLAQQVLQSDVEVYSVIVHETDTGYAQSFLEDIQNEQMGLLNLEGIIFSEQVQSEWADPNMYENLKQGIKFHNHMLIRKLFKFENAHVVRKRSIHGHSYKVELLLKASKLDHGQMVYDFGLLKGVIKDLFDSFDHAICFWEKDDPQYIDACKTFSARWISLPVSPSAEQFSRIFFYLAQQVLDVEVYSVIVHETDTGYAQSFLEDIQNEQMGLLNLEGIIFSEQVQSEWADPNMYENLKQGI

Solvent-accessible surface area: 17186 Å² total; per-residue (Å²): 165,92,112,31,137,46,95,12,112,2,12,0,1,4,5,51,70,54,78,148,64,131,210,49,114,33,36,1,32,0,6,18,1,123,0,20,0,16,2,65,4,61,103,94,82,116,21,34,72,10,91,93,215,10,107,2,20,32,14,1,89,26,3,3,51,2,0,40,43,1,0,0,3,54,86,140,9,59,107,115,56,26,93,8,0,85,67,0,2,43,18,38,0,5,0,27,8,32,0,27,4,108,26,0,2,8,0,0,0,19,0,0,44,41,2,10,101,40,87,13,102,8,75,0,0,20,0,53,33,30,78,96,37,142,11,63,3,82,77,141,28,13,115,50,124,177,77,18,111,13,90,22,124,14,2,78,12,5,150,48,1,67,76,105,22,96,59,85,84,11,10,85,44,32,68,98,71,90,160,63,31,184,208,94,114,35,62,49,125,11,116,2,8,0,0,3,7,52,204,137,68,26,4,32,1,5,8,0,77,1,48,1,22,0,76,4,82,132,83,82,129,56,50,63,16,95,82,201,34,73,27,18,23,40,1,74,31,3,1,49,2,0,37,50,0,0,0,4,95,72,167,20,72,91,128,12,26,84,9,1,83,41,0,6,41,45,19,0,6,0,23,10,31,0,28,7,109,30,0,2,8,0,0,0,23,0,0,60,68,23,62,63,14,83,10,83,0,0,20,0,47,36,33,92,101,37,133,16,63,4,62,68,117,33,17,134,56,128,160,78,18,120,20,64,11,99,10,1,79,5,0,124,64,0,43,75,132,15,96,57,82,75,24,3,74,45,42,65,107,90,150

Nearest PDB structures (foldseek):
  7v0f-assembly1_A  TM=1.006E+00  e=5.852E-42  Acinetobacter baumannii ATCC 17978
  7v0f-assembly1_B  TM=1.001E+00  e=2.192E-33  Acinetobacter baumannii ATCC 17978
  4ntk-assembly1_F  TM=7.434E-01  e=8.305E-05  Escherichia coli K-12
  3qn9-assembly1_A  TM=7.403E-01  e=4.861E-04  Escherichia coli BL21(DE3)
  3nz3-assembly1_A  TM=4.626E-01  e=1.930E+00  Streptococcus pneumoniae R6

Secondary structure (DSSP, 8-state):
-EEEEEEEEEEEEEEE---SSTT---EEEEEEEEEEEEEEES---GGG---TTSHHHHHHHHHHHTTTTEEEEETTS-HHHHHHHHHH-SSEEEESS---HHHHHHHHHHHHHHH----EEEEEEEEEETTTEEEEE-HHHHS-TTT----GGG-EE-HHHHHT-SSTTHHHHHHTT--S--/-EEEEEEEEEEEEEEE---EEEEEEEEEEEEEEES---GGG---TTSSHHHHHHHHHHTTTT-EEEESSS-HHHHHHHHHH-S-EEEESS---HHHHHHHHHHHHHHH--EEEEEEEEEETTTEEEEE-HHHHT-SSS----GGGSEE-HHHHHTSSSTTHHHHHTTT-

InterPro domains:
  IPR007115 6-pyruvoyl tetrahydropterin synthase/QueD family [PF01242] (3-143)
  IPR007115 6-pyruvoyl tetrahydropterin synthase/QueD family [PTHR12589] (3-148)
  IPR038418 6-pyruvoyl tetrahydropterin synthase/QueD superfamily [G3DSA:3.30.479.10] (1-144)

B-factor: mean 68.09, std 22.13, range [29.48, 156.62]

Radius of gyration: 22.63 Å; Cα contacts (8 Å, |Δi|>4): 760; chains: 2; bounding box: 45×58×57 Å

Organism: Acinetobacter baumannii (NCBI:txid470)